Protein 7AN7 (pdb70)

Foldseek 3Di:
DDDDAFAEEDEPFLLCLLLVVLCVVVVVVVSYNYDYDFQVVQLVCQLVVVGFKYKHFLLSCLLVQVFKAFAAWFFWWFQAFLLFKKKWFPDPLLPQAQFEEEEAPSADQSVLLVCLCSCVPSNHDYDYDYDHDDVVVRVVRGRMYIGGGPSSNCCRPPVCVVVVIDIGGSQNSVCVVPVAIEGGITMIGGPVSCVVCVPSVVVSSVSSVSSVVVSVVCVLVSLCVCLVVDPDHSVSSSVNNVRIDTTGDDRHVVNSLCSLLSCVVVSPHHSRRDHHHSDDDD/DPDDDAFAEEDEPFLLCLLLVVLCVVVVVVVSYPYDYDHQVVQLVCQQVPVGFKYKHFLLSCQLVQVFKAFAAWFFWWFQAFLLFKKKWFPDPLLPQAQFEEEEAPSADQSSLLVCCCSCVPSNHDHDYDYDHDDVVVCVVGGRMYIGGGPSSNCCRPPVCVVVVIDIGGSQNSVCVVPVAIEGGMTMIGGPVSCVVCVVSVVVSSVSSVSSVVVSVVCVLVSLCVCQVVDPDHSVSSSVNNVRIDTTGDDRHVVNSLCSLLSCVVVSNHHNRRDRHHSDDDD

InterPro domains:
  IPR003773 Menaquinone biosynthesis enzyme [PF02621] (9-264)
  IPR030868 Chorismate dehydratase [MF_00995] (9-271)
  IPR030868 Chorismate dehydratase [PTHR37690] (8-277)

Nearest PDB structures (foldseek):
  7an7-assembly1_A  TM=1.002E+00  e=2.374E-59  Streptomyces coelicolor A3(2)
  7an6-assembly1_B  TM=1.002E+00  e=9.716E-59  Streptomyces coelicolor A3(2)
  7an8-assembly1_B  TM=1.001E+00  e=2.085E-58  Streptomyces coelicolor A3(2)
  7an5-assembly1_A  TM=1.002E+00  e=4.473E-58  Streptomyces coelicolor A3(2)
  7an9-assembly1_B  TM=1.000E+00  e=2.456E-57  Streptomyces coelicolor A3(2)

B-factor: mean 23.72, std 7.78, range [10.47, 61.55]

Secondary structure (DSSP, 8-state):
------EEEEE-SGGGHHHHHHHHHTTGGGG-EEEEE-HHHHHHHHHHTS-SEEEEEHHHHHHTGGGEEEEEEEEEEESS--SSEEEEESS-GGG-TT-EEEEETT-SHHHHHHHHIIIIIS----EEEEE---HHHHHHH-SEEEEEHHHHHHIIIIIHHHHT-EEEEHHHHHHHHHS--EEEEEEEEEHHHHHH-HHHHHHHHHHHHHHHHHHHHTHHHHHHHHHTTSSS-HHHHHHHHHHSB---SHHHHHHHHHHHHHHHHHHTS-TT---PBPPPP-/--S----EEEEE-SGGGHHHHHHHHHTTGGGG-EEEEE-HHHHHHHHHHTS-SEEEEEHHHHHHTGGGEEEEEEEEEEESS--SSEEEEESS-GGG-TT-EEEEETT-SHHHHHHHHIIIIIS----EEEEE-S-HHHHHHH-SEEEEEHHHHHHIIIIIHHHHT-EEEEHHHHHHHHHS--EEEEEEEEEHHHHHH-HHHHHHHHHHHHHHHHHHHHTHHHHHHHHHTTSSS-HHHHHHHHHHSB---SHHHHHHHHHHHHHHHHHHTS-TT---PBPPPP-

Sequence (565 aa):
NSRTRPRVGHIQFLSCLPLYWGLARTGTLLDFELTKDTPEKLSSEQLVRGDLDIGPVTLVEFLKNADDLVAFPDIAVGCDGPVMSCVIVSQVPLDRLDGARVALGSTSRTSVRLAQLLLSERFGVQPDDYYTCPPDLSLMMQEADAAVLIGDAALRANMIDGPRYGLDVHDLGALWKEWTGLPFVFAVWAARRDYAEREPVITRKVHEAFLASRNLSLEEVEKVAEQAARWEAFDEDTLAKYFTTLDFRFGAPQLEAVTEFARRVGPTTGFPADVKVELLKPLEDNSRTRPRVGHIQFLSCLPLYWGLARTGTLLDFELTKDTPEKLSSEQLVRGDLDIGPVTLVEFLKNADDLVAFPDIAVGCDGPVMSCVIVSQVPLDRLDGARVALGSTSRTSVRLAQLLLSERFGVQPDYYTCPPDLSLMMQEADAAVLIGDAALRANMIDGPRYGLDVHDLGALWKKEWTGLPFVFAVWAARRDYAEREPVITRKVHEAFLASRNLSLEEVEKVAEQAARWEAFDEDTLAKYFTTLDFRFGAPQLEAVTEFARRVGPTTGFPADVKVELLKPLE

Solvent-accessible surface area: 23305 Å² total; per-residue (Å²): 209,53,120,102,46,1,96,0,0,2,9,98,26,7,11,0,20,13,2,11,11,0,0,0,64,58,1,11,2,4,38,9,93,42,46,82,40,22,13,14,92,1,2,68,30,0,58,149,20,72,3,10,0,0,2,0,10,2,5,27,1,3,96,32,3,120,89,2,10,0,0,25,71,0,0,12,1,2,71,6,65,2,9,6,10,0,0,0,0,87,35,58,9,96,155,0,97,57,17,104,0,0,10,3,42,19,7,81,3,4,15,62,0,0,33,13,0,0,37,118,85,61,58,6,118,8,72,52,46,102,20,101,48,60,25,79,86,1,28,146,90,6,57,0,0,0,1,21,7,34,34,0,1,42,0,34,55,62,34,0,92,185,137,69,36,69,39,49,21,0,1,25,13,0,72,114,66,31,45,45,16,2,1,14,6,2,0,0,0,52,80,70,11,10,111,156,36,64,68,7,0,49,125,6,20,94,23,0,37,54,0,24,73,48,7,106,145,31,28,90,105,0,0,86,15,1,23,128,31,27,49,6,85,54,112,28,0,13,111,2,15,92,42,15,19,25,144,5,25,70,77,13,41,107,1,3,88,40,0,4,131,72,0,1,106,96,24,62,18,86,38,126,30,133,22,56,58,27,153,111,135,215,114,159,33,122,104,41,1,94,0,0,2,8,98,29,6,12,0,20,13,2,10,12,0,0,0,55,60,1,12,1,5,36,9,92,42,45,82,40,23,14,16,94,0,2,71,26,0,54,152,20,68,2,12,0,0,1,0,11,2,4,29,1,2,92,32,3,120,90,3,14,0,0,24,72,0,0,12,2,2,70,5,65,2,11,6,11,0,0,0,0,87,39,55,10,96,161,0,90,47,16,132,0,0,14,4,40,24,9,78,3,4,16,38,0,0,49,5,0,0,41,116,82,65,55,6,136,14,86,67,64,93,20,99,50,56,24,80,104,0,29,153,81,5,45,0,0,0,1,25,6,34,34,0,1,78,0,33,64,36,30,0,92,166,152,68,33,72,39,49,20,0,1,27,12,0,71,112,70,32,49,30,14,2,2,14,6,1,0,0,0,53,67,72,10,11,121,153,41,84,63,10,0,70,111,7,19,82,24,0,36,54,0,25,70,40,7,110,140,38,25,87,105,0,0,85,19,2,23,141,32,31,59,6,84,52,113,26,0,12,125,2,15,90,38,16,20,27,139,4,24,81,77,12,40,103,1,4,86,36,0,3,126,79,0,0,102,108,27,54,12,82,33,125,26,136,21,60,40,26,148,114,140,223

Radius of gyration: 27.18 Å; Cα contacts (8 Å, |Δi|>4): 1166; chains: 2; bounding box: 57×83×64 Å

Structure (mmCIF, N/CA/C/O backbone):
data_7AN7
#
_entry.id   7AN7
#
_cell.length_a   44.302
_cell.length_b   94.778
_cell.length_c   71.472
_cell.angle_alpha   90.000
_cell.angle_beta   95.130
_cell.angle_gamma   90.000
#
_symmetry.space_group_name_H-M   'P 1 21 1'
#
loop_
_entity.id
_entity.type
_entity.pdbx_description
1 polymer 'Chorismate dehydratase'
2 non-polymer GLYCEROL
3 non-polymer '3-[(1-Carboxyvinyl)oxy]benzoic acid'
4 water water
#
loop_
_atom_site.group_PDB
_atom_site.id
_atom_site.type_symbol
_atom_site.label_atom_id
_atom_site.label_alt_id
_atom_site.label_comp_id
_atom_site.label_asym_id
_atom_site.label_entity_id
_atom_site.label_seq_id
_atom_site.pdbx_PDB_ins_code
_atom_site.Cartn_x
_atom_site.Cartn_y
_atom_site.Cartn_z
_atom_site.occupancy
_atom_site.B_iso_or_equiv
_atom_site.auth_seq_id
_atom_site.auth_comp_id
_atom_site.auth_asym_id
_atom_site.auth_atom_id
_atom_site.pdbx_PDB_model_num
ATOM 1 N N . ASN A 1 4 ? 4.517 19.477 30.133 1.00 38.21 3 ASN A N 1
ATOM 2 C CA . ASN A 1 4 ? 3.739 18.648 31.048 1.00 37.48 3 ASN A CA 1
ATOM 3 C C . ASN A 1 4 ? 2.551 18.010 30.336 1.00 34.40 3 ASN A C 1
ATOM 4 O O . ASN A 1 4 ? 1.614 17.540 30.982 1.00 34.23 3 ASN A O 1
ATOM 9 N N . SER A 1 5 ? 2.594 17.994 29.005 1.00 29.26 4 SER A N 1
ATOM 10 C CA . SER A 1 5 ? 1.504 17.425 28.230 1.00 34.95 4 SER A CA 1
ATOM 11 C C . SER A 1 5 ? 1.386 15.924 28.495 1.00 29.50 4 SER A C 1
ATOM 12 O O . SER A 1 5 ? 2.274 15.287 29.067 1.00 29.80 4 SER A O 1
ATOM 15 N N . ARG A 1 6 ? 0.251 15.365 28.081 1.00 35.92 5 ARG A N 1
ATOM 16 C CA . ARG A 1 6 ? 0.028 13.935 28.234 1.00 30.65 5 ARG A CA 1
ATOM 17 C C . ARG A 1 6 ? 1.042 13.162 27.400 1.00 27.31 5 ARG A C 1
ATOM 18 O O . ARG A 1 6 ? 1.356 13.541 26.269 1.00 32.98 5 ARG A O 1
ATOM 26 N N . THR A 1 7 ? 1.572 12.085 27.970 1.00 22.57 6 THR A N 1
ATOM 27 C CA . THR A 1 7 ? 2.543 11.245 27.288 1.00 22.50 6 THR A CA 1
ATOM 28 C C . THR A 1 7 ? 1.935 9.878 27.005 1.00 23.42 6 TH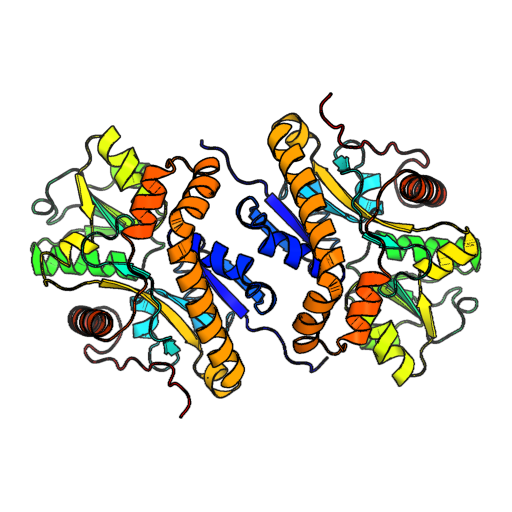R A C 1
ATOM 29 O O . THR A 1 7 ? 1.114 9.372 27.777 1.00 21.19 6 THR A O 1
ATOM 33 N N . ARG A 1 8 ? 2.347 9.287 25.887 1.00 18.42 7 ARG A N 1
ATOM 34 C CA . ARG A 1 8 ? 1.828 7.989 25.496 1.00 17.89 7 ARG A CA 1
ATOM 35 C C . ARG A 1 8 ? 2.187 6.930 26.535 1.00 15.60 7 ARG A C 1
ATOM 36 O O . ARG A 1 8 ? 3.258 6.986 27.150 1.00 15.08 7 ARG A O 1
ATOM 44 N N . PRO A 1 9 ? 1.306 5.957 26.754 1.00 16.89 8 PRO A N 1
ATOM 45 C CA . PRO A 1 9 ? 1.652 4.837 27.634 1.00 16.54 8 PRO A CA 1
ATOM 46 C C . PRO A 1 9 ? 2.835 4.054 27.084 1.00 19.15 8 PRO A C 1
ATOM 47 O O . PRO A 1 9 ? 2.975 3.871 25.873 1.00 18.22 8 PRO A O 1
ATOM 51 N N . ARG A 1 10 ? 3.697 3.605 27.989 1.00 14.26 9 ARG A N 1
ATOM 52 C CA . ARG A 1 10 ? 4.813 2.733 27.639 1.00 16.53 9 ARG A CA 1
ATOM 53 C C . ARG A 1 10 ? 4.308 1.295 27.670 1.00 17.73 9 ARG A C 1
ATOM 54 O O . ARG A 1 10 ? 3.948 0.779 28.734 1.00 16.72 9 ARG A O 1
ATOM 62 N N . VAL A 1 11 ? 4.282 0.651 26.505 1.00 14.15 10 VAL A N 1
ATOM 63 C CA . VAL A 1 11 ? 3.606 -0.627 26.318 1.00 15.79 10 VAL A CA 1
ATOM 64 C C . VAL A 1 11 ? 4.616 -1.659 25.836 1.00 18.72 10 VAL A C 1
ATOM 65 O O . VAL A 1 11 ? 5.329 -1.426 24.853 1.00 18.53 10 VAL A O 1
ATOM 69 N N . GLY A 1 12 ? 4.670 -2.800 26.527 1.00 15.00 11 GLY A N 1
ATOM 70 C CA . GLY A 1 12 ? 5.532 -3.885 26.114 1.00 15.97 11 GLY A CA 1
ATOM 71 C C . GLY A 1 12 ? 4.862 -4.811 25.112 1.00 15.93 11 GLY A C 1
ATOM 72 O O . GLY A 1 12 ? 3.639 -4.849 24.989 1.00 14.40 11 GLY A O 1
ATOM 73 N N . HIS A 1 13 ? 5.684 -5.559 24.380 1.00 16.26 12 HIS A N 1
ATOM 74 C CA . HIS A 1 13 ? 5.169 -6.488 23.383 1.00 12.39 12 HIS A CA 1
ATOM 75 C C . HIS A 1 13 ? 6.149 -7.638 23.212 1.00 16.30 12 HIS A C 1
ATOM 76 O O . HIS A 1 13 ? 7.339 -7.409 22.975 1.00 17.12 12 HIS A O 1
ATOM 83 N N . ILE A 1 14 ? 5.646 -8.868 23.336 1.00 14.37 13 ILE A N 1
ATOM 84 C CA . ILE A 1 14 ? 6.490 -10.048 23.183 1.00 14.56 13 ILE A CA 1
ATOM 85 C C . ILE A 1 14 ? 6.971 -10.143 21.741 1.00 13.43 13 ILE A C 1
ATOM 86 O O . ILE A 1 14 ? 6.170 -10.108 20.798 1.00 16.17 13 ILE A O 1
ATOM 91 N N . GLN A 1 15 ? 8.289 -10.266 21.564 1.00 16.34 14 GLN A N 1
ATOM 92 C CA . GLN A 1 15 ? 8.888 -10.253 20.233 1.00 19.28 14 GLN A CA 1
ATOM 93 C C . GLN A 1 15 ? 8.679 -11.553 19.468 1.00 16.12 14 GLN A C 1
ATOM 94 O O . GLN A 1 15 ? 8.862 -11.571 18.246 1.00 18.27 14 GLN A O 1
ATOM 100 N N . PHE A 1 16 ? 8.315 -12.630 20.156 1.00 14.56 15 PHE A N 1
ATOM 101 C CA . PHE A 1 16 ? 8.167 -13.938 19.539 1.00 20.00 15 PHE A CA 1
ATOM 102 C C . PHE A 1 16 ? 7.026 -13.949 18.518 1.00 18.38 15 PHE A C 1
ATOM 103 O O . PHE A 1 16 ? 6.184 -13.049 18.463 1.00 16.97 15 PHE A O 1
ATOM 111 N N . LEU A 1 17 ? 6.992 -15.025 17.724 1.00 13.34 16 LEU A N 1
ATOM 112 C CA . LEU A 1 17 ? 5.949 -15.199 16.716 1.00 15.18 16 LEU A CA 1
ATOM 113 C C . LEU A 1 17 ? 4.551 -15.259 17.323 1.00 13.33 16 LEU A C 1
ATOM 114 O O . LEU A 1 17 ? 3.573 -14.918 16.647 1.00 15.87 16 LEU A O 1
ATOM 119 N N . SER A 1 18 ? 4.429 -15.711 18.575 1.00 15.13 17 SER A N 1
ATOM 120 C CA . SER A 1 18 ? 3.110 -15.844 19.190 1.00 17.44 17 SER A CA 1
ATOM 121 C C . SER A 1 18 ? 2.323 -14.540 19.147 1.00 18.07 17 SER A C 1
ATOM 122 O O . SER A 1 18 ? 1.094 -14.561 19.007 1.00 16.58 17 SER A O 1
ATOM 125 N N . CYS A 1 19 ? 3.006 -13.398 19.253 1.00 15.72 18 CYS A N 1
ATOM 126 C CA . CYS A 1 19 ? 2.348 -12.099 19.283 1.00 17.34 18 CYS A CA 1
ATOM 127 C C . CYS A 1 19 ? 2.603 -11.288 18.020 1.00 16.24 18 CYS A C 1
ATOM 128 O O . CYS A 1 19 ? 2.362 -10.076 18.005 1.00 13.01 18 CYS A O 1
ATOM 131 N N . LEU A 1 20 ? 3.080 -11.931 16.959 1.00 17.03 19 LEU A N 1
ATOM 132 C CA . LEU A 1 20 ? 3.286 -11.227 15.700 1.00 16.28 19 LEU A CA 1
ATOM 133 C C . LEU A 1 20 ? 1.950 -10.838 15.071 1.00 17.40 19 LEU A C 1
ATOM 134 O O . LEU A 1 20 ? 1.824 -9.708 14.581 1.00 17.99 19 LEU A O 1
ATOM 139 N N . PRO A 1 21 ? 0.934 -11.718 15.042 1.00 16.17 20 PRO A N 1
ATOM 140 C CA . PRO A 1 21 ? -0.373 -11.259 14.539 1.00 15.32 20 PRO A CA 1
ATOM 141 C C . PRO A 1 21 ? -0.925 -10.079 15.317 1.00 16.59 20 PRO A C 1
ATOM 142 O O . PRO A 1 21 ? -1.503 -9.163 14.721 1.00 13.56 20 PRO A O 1
ATOM 146 N N . LEU A 1 22 ? -0.760 -10.075 16.641 1.00 14.77 21 LEU A N 1
ATOM 147 C CA . LEU A 1 22 ? -1.201 -8.932 17.431 1.00 16.85 21 LEU A CA 1
ATOM 148 C C . LEU A 1 22 ? -0.477 -7.659 17.007 1.00 17.62 21 LEU A C 1
ATOM 149 O O . LEU A 1 22 ? -1.092 -6.591 16.915 1.00 17.31 21 LEU A O 1
ATOM 154 N N . TYR A 1 23 ? 0.833 -7.752 16.760 1.00 14.31 22 TYR A N 1
ATOM 155 C CA . TYR A 1 23 ? 1.586 -6.600 16.269 1.00 17.63 22 TYR A CA 1
ATOM 156 C C . TYR A 1 23 ? 1.022 -6.105 14.943 1.00 17.99 22 TYR A C 1
ATOM 157 O O . TYR A 1 23 ? 0.868 -4.893 14.737 1.00 16.26 22 TYR A O 1
ATOM 166 N N . TRP A 1 24 ? 0.712 -7.033 14.029 1.00 16.41 23 TRP A N 1
ATOM 167 C CA . TRP A 1 24 ? 0.033 -6.679 12.785 1.00 17.89 23 TRP A CA 1
ATOM 168 C C . TRP A 1 24 ? -1.235 -5.882 13.055 1.00 21.77 23 TRP A C 1
ATOM 169 O O . TRP A 1 24 ? -1.481 -4.849 12.422 1.00 16.63 23 TRP A O 1
ATOM 180 N N . GLY A 1 25 ? -2.060 -6.359 13.990 1.00 20.69 24 GLY A N 1
ATOM 181 C CA . GLY A 1 25 ? -3.293 -5.658 14.304 1.00 21.54 24 GLY A CA 1
ATOM 182 C C . GLY A 1 25 ? -3.048 -4.278 14.880 1.00 17.38 24 GLY A C 1
ATOM 183 O O . GLY A 1 25 ? -3.739 -3.318 14.531 1.00 17.81 24 GLY A O 1
ATOM 184 N N . LEU A 1 26 ? -2.064 -4.162 15.775 1.00 17.82 25 LEU A N 1
ATOM 185 C CA . LEU A 1 26 ? -1.743 -2.866 16.364 1.00 17.84 25 LEU A CA 1
ATOM 186 C C . LEU A 1 26 ? -1.286 -1.879 15.298 1.00 16.85 25 LEU A C 1
ATOM 187 O O . LEU A 1 26 ? -1.594 -0.683 15.373 1.00 15.94 25 LEU A O 1
ATOM 192 N N . ALA A 1 27 ? -0.560 -2.366 14.290 1.00 13.94 26 ALA A N 1
ATOM 193 C CA . ALA A 1 27 ? -0.095 -1.494 13.218 1.00 13.41 26 ALA A CA 1
ATOM 194 C C . ALA A 1 27 ? -1.237 -1.109 12.282 1.00 16.56 26 ALA A C 1
ATOM 195 O O . ALA A 1 27 ? -1.418 0.073 11.968 1.00 15.07 26 ALA A O 1
ATOM 197 N N . ARG A 1 28 ? -2.024 -2.093 11.831 1.00 19.65 27 ARG A N 1
ATOM 198 C CA . ARG A 1 28 ? -3.085 -1.817 10.861 1.00 22.49 27 ARG A CA 1
ATOM 199 C C . ARG A 1 28 ? -4.160 -0.910 11.444 1.00 20.16 27 ARG A C 1
ATOM 200 O O . ARG A 1 28 ? -4.721 -0.066 10.734 1.00 26.41 27 ARG A O 1
ATOM 208 N N . THR A 1 29 ? -4.480 -1.078 12.725 1.00 18.31 28 THR A N 1
ATOM 209 C CA . THR A 1 29 ? -5.484 -0.225 13.343 1.00 21.35 28 THR A CA 1
ATOM 210 C C . THR A 1 29 ? -4.967 1.171 13.647 1.00 20.51 28 THR A C 1
ATOM 211 O O . THR A 1 29 ? -5.773 2.050 13.963 1.00 21.83 28 THR A O 1
ATOM 215 N N . GLY A 1 30 ? -3.659 1.399 13.537 1.00 19.66 29 GLY A N 1
ATOM 216 C CA . GLY A 1 30 ? -3.059 2.641 13.970 1.00 21.91 29 GLY A CA 1
ATOM 217 C C . GLY A 1 30 ? -2.812 2.740 15.458 1.00 19.91 29 GLY A C 1
ATOM 218 O O . GLY A 1 30 ? -2.312 3.775 15.917 1.00 19.58 29 GLY A O 1
ATOM 219 N N . THR A 1 31 ? -3.141 1.693 16.223 1.00 17.98 30 THR A N 1
ATOM 220 C CA . THR A 1 31 ? -2.958 1.714 17.672 1.00 20.83 30 THR A CA 1
ATOM 221 C C . THR A 1 31 ? -1.514 2.001 18.066 1.00 17.91 30 THR A C 1
ATOM 222 O O . THR A 1 31 ? -1.270 2.669 19.079 1.00 16.76 30 THR A O 1
ATOM 226 N N . LEU A 1 32 ? -0.548 1.516 17.277 1.00 16.40 31 LEU A N 1
ATOM 227 C CA . LEU A 1 32 ? 0.864 1.700 17.608 1.00 16.38 31 LEU A CA 1
ATOM 228 C C . LEU A 1 32 ? 1.222 3.165 17.813 1.00 17.57 31 LEU A C 1
ATOM 229 O O . LEU A 1 32 ? 2.126 3.478 18.596 1.00 22.96 31 LEU A O 1
ATOM 234 N N . LEU A 1 33 ? 0.540 4.072 17.120 1.00 16.11 32 LEU A N 1
ATOM 235 C CA . LEU A 1 33 ? 0.843 5.489 17.247 1.00 16.97 32 LEU A CA 1
ATOM 236 C C . LEU A 1 33 ? 0.312 6.094 18.539 1.00 16.72 32 LEU A C 1
ATOM 237 O O . LEU A 1 33 ? 0.630 7.249 18.837 1.00 19.22 32 LEU A O 1
ATOM 242 N N . ASP A 1 34 ? -0.480 5.348 19.304 1.00 17.10 33 ASP A N 1
ATOM 243 C CA . ASP A 1 34 ? -0.886 5.757 20.641 1.00 17.47 33 ASP A CA 1
ATOM 244 C C . ASP A 1 34 ? -0.020 5.133 21.728 1.00 16.77 33 ASP A C 1
ATOM 245 O O . ASP A 1 34 ? -0.239 5.407 22.911 1.00 16.71 33 ASP A O 1
ATOM 250 N N . PHE A 1 35 ? 0.957 4.311 21.355 1.00 19.23 34 PHE A N 1
ATOM 251 C CA . PHE A 1 35 ? 1.854 3.639 22.283 1.00 17.03 34 PHE A CA 1
ATOM 252 C C . PHE A 1 35 ? 3.279 4.153 22.135 1.00 20.46 34 PHE A C 1
ATOM 253 O O . PHE A 1 35 ? 3.691 4.619 21.070 1.00 20.12 34 PHE A O 1
ATOM 261 N N . GLU A 1 36 ? 4.041 4.021 23.214 1.00 18.48 35 GLU A N 1
ATOM 262 C CA . GLU A 1 36 ? 5.501 4.006 23.159 1.00 20.80 35 GLU A CA 1
ATOM 263 C C . GLU A 1 36 ? 5.904 2.553 23.386 1.00 21.43 35 GLU A C 1
ATOM 264 O O . GLU A 1 36 ? 5.966 2.089 24.528 1.00 18.71 35 GLU A O 1
ATOM 270 N N . LEU A 1 37 ? 6.166 1.834 22.296 1.00 19.43 36 LEU A N 1
ATOM 271 C CA . LEU A 1 37 ? 6.264 0.381 22.333 1.00 22.24 36 LEU A CA 1
ATOM 272 C C . LEU A 1 37 ? 7.686 -0.079 22.630 1.00 25.66 36 LEU A C 1
ATOM 273 O O . LEU A 1 37 ? 8.660 0.482 22.118 1.00 23.83 36 LEU A O 1
ATOM 278 N N . THR A 1 38 ? 7.793 -1.116 23.457 1.00 17.99 37 THR A N 1
ATOM 279 C CA . THR A 1 38 ? 9.047 -1.807 23.730 1.00 21.02 37 THR A CA 1
ATOM 280 C C . THR A 1 38 ? 8.865 -3.280 23.390 1.00 21.38 37 THR A C 1
ATOM 281 O O . THR A 1 38 ? 7.947 -3.927 23.905 1.00 16.81 37 THR A O 1
ATOM 285 N N . LYS A 1 39 ? 9.717 -3.803 22.512 1.00 21.05 38 LYS A N 1
ATOM 286 C CA . LYS A 1 39 ? 9.722 -5.221 22.171 1.00 19.94 38 LYS A CA 1
ATOM 287 C C . LYS A 1 39 ? 10.890 -5.920 22.853 1.00 22.98 38 LYS A C 1
ATOM 288 O O . LYS A 1 39 ? 12.018 -5.417 22.830 1.00 28.07 38 LYS A O 1
ATOM 294 N N . ASP A 1 40 ? 10.622 -7.079 23.450 1.00 17.45 39 ASP A N 1
ATOM 295 C CA . ASP A 1 40 ? 11.656 -7.851 24.132 1.00 20.94 39 ASP A CA 1
ATOM 296 C C . ASP A 1 40 ? 11.089 -9.234 24.434 1.00 17.93 39 ASP A C 1
ATOM 297 O O . ASP A 1 40 ? 9.961 -9.562 24.054 1.00 18.64 39 ASP A O 1
ATOM 302 N N . THR A 1 41 ? 11.886 -10.046 25.125 1.00 17.28 40 THR A N 1
ATOM 303 C CA . THR A 1 41 ? 11.468 -11.379 25.527 1.00 17.67 40 THR A CA 1
ATOM 304 C C . THR A 1 41 ? 10.569 -11.292 26.761 1.00 17.17 40 THR A C 1
ATOM 305 O O . THR A 1 41 ? 10.556 -10.271 27.454 1.00 20.27 40 THR A O 1
ATOM 309 N N . PRO A 1 42 ? 9.795 -12.350 27.050 1.00 19.36 41 PRO A N 1
ATOM 310 C CA . PRO A 1 42 ? 8.798 -12.248 28.135 1.00 18.32 41 PRO A CA 1
ATOM 311 C C . PRO A 1 42 ? 9.373 -11.950 29.509 1.00 23.32 41 PRO A C 1
ATOM 312 O O . PRO A 1 42 ? 8.741 -11.217 30.281 1.00 21.56 41 PRO A O 1
ATOM 316 N N . GLU A 1 43 ? 10.535 -12.504 29.860 1.00 23.12 42 GLU A N 1
ATOM 317 C CA . GLU A 1 43 ? 11.036 -12.284 31.213 1.00 25.31 42 GLU A CA 1
ATOM 318 C C . GLU A 1 43 ? 11.557 -10.862 31.391 1.00 25.71 42 GLU A C 1
ATOM 319 O O . GLU A 1 43 ? 11.447 -10.302 32.488 1.00 20.68 42 GLU A O 1
ATOM 325 N N . LYS A 1 44 ? 12.092 -10.253 30.327 1.00 23.55 43 LYS A N 1
ATOM 326 C CA . LYS A 1 44 ? 12.514 -8.858 30.409 1.00 22.31 43 LYS A CA 1
ATOM 327 C C . LYS A 1 44 ? 11.314 -7.925 30.485 1.00 22.99 43 LYS A C 1
ATOM 328 O O . LYS A 1 44 ? 11.308 -6.977 31.279 1.00 21.77 43 LYS A O 1
ATOM 334 N N . LEU A 1 45 ? 10.289 -8.174 29.665 1.00 19.67 44 LEU A N 1
ATOM 335 C CA . LEU A 1 45 ? 9.097 -7.333 29.692 1.00 17.15 44 LEU A CA 1
ATOM 336 C C . LEU A 1 45 ? 8.416 -7.382 31.053 1.00 22.12 44 LEU A C 1
ATOM 337 O O . LEU A 1 45 ? 7.915 -6.362 31.543 1.00 16.01 44 LEU A O 1
ATOM 342 N N A SER A 1 46 ? 8.378 -8.561 31.678 0.51 19.41 45 SER A N 1
ATOM 343 N N B SER A 1 46 ? 8.387 -8.560 31.680 0.49 18.53 45 SER A N 1
ATOM 344 C CA A SER A 1 46 ? 7.808 -8.659 33.017 0.51 20.28 45 SER A CA 1
ATOM 345 C CA B SER A 1 46 ? 7.810 -8.672 33.015 0.49 20.27 45 SER A CA 1
ATOM 346 C C A SER A 1 46 ? 8.646 -7.892 34.031 0.51 19.07 45 SER A C 1
ATOM 347 C C B SER A 1 46 ? 8.644 -7.912 34.041 0.49 18.90 45 SER A C 1
ATOM 348 O O A SER A 1 46 ? 8.099 -7.199 34.897 0.51 21.85 45 SER A O 1
ATOM 349 O O B SER A 1 46 ? 8.094 -7.238 34.919 0.49 21.86 45 SER A O 1
ATOM 354 N N . GLU A 1 47 ? 9.973 -8.011 33.946 1.00 20.26 46 GLU A N 1
ATOM 355 C CA . GLU A 1 47 ? 10.844 -7.248 34.835 1.00 22.25 46 GLU A CA 1
ATOM 356 C C . GLU A 1 47 ? 10.626 -5.750 34.668 1.00 23.99 46 GLU A C 1
ATOM 357 O O . GLU A 1 47 ? 10.576 -5.007 35.655 1.00 28.87 46 GLU A O 1
ATOM 363 N N . GLN A 1 48 ? 10.491 -5.291 33.422 1.00 23.32 47 GLN A N 1
ATOM 364 C CA . GLN A 1 48 ? 10.334 -3.864 33.162 1.00 24.05 47 GLN A CA 1
ATOM 365 C C . GLN A 1 48 ? 9.007 -3.336 33.692 1.00 23.03 47 GLN A C 1
ATOM 366 O O . GLN A 1 48 ? 8.954 -2.233 34.251 1.00 24.21 47 GLN A O 1
ATOM 372 N N . LEU A 1 49 ? 7.922 -4.093 33.513 1.00 21.74 48 LEU A N 1
ATOM 373 C CA . LEU A 1 49 ? 6.631 -3.643 34.025 1.00 21.68 48 LEU A CA 1
ATOM 374 C C . LEU A 1 49 ? 6.629 -3.608 35.548 1.00 26.16 48 LEU A C 1
ATOM 375 O O . LEU A 1 49 ? 6.150 -2.642 36.152 1.00 23.41 48 LEU A O 1
ATOM 380 N N . VAL A 1 50 ? 7.164 -4.654 36.183 1.00 25.87 49 VAL A N 1
ATOM 381 C CA . VAL A 1 50 ? 7.204 -4.712 37.642 1.00 25.61 49 VAL A CA 1
ATOM 382 C C . VAL A 1 50 ? 8.081 -3.597 38.199 1.00 21.28 49 VAL A C 1
ATOM 383 O O . VAL A 1 50 ? 7.772 -3.002 39.240 1.00 24.52 49 VAL A O 1
ATOM 387 N N . ARG A 1 51 ? 9.175 -3.280 37.507 1.00 22.97 50 ARG A N 1
ATOM 388 C CA . ARG A 1 51 ? 10.120 -2.281 37.986 1.00 25.07 50 ARG A CA 1
ATOM 389 C C . ARG A 1 51 ? 9.688 -0.856 37.659 1.00 30.19 50 ARG A C 1
ATOM 390 O O . ARG A 1 51 ? 10.244 0.092 38.225 1.00 32.54 50 ARG A O 1
ATOM 398 N N . GLY A 1 52 ? 8.687 -0.681 36.804 1.00 25.53 51 GLY A N 1
ATOM 399 C CA . GLY A 1 52 ? 8.170 0.631 36.485 1.00 23.90 51 GLY A CA 1
ATOM 400 C C . GLY A 1 52 ? 8.691 1.239 35.203 1.00 23.27 51 GLY A C 1
ATOM 401 O O . GLY A 1 52 ? 8.367 2.397 34.914 1.00 26.29 51 GLY A O 1
ATOM 402 N N . ASP A 1 53 ? 9.475 0.497 34.419 1.00 21.40 52 ASP A N 1
ATOM 403 C CA . ASP A 1 53 ? 9.948 0.991 33.132 1.00 21.26 52 ASP A CA 1
ATOM 404 C C . ASP A 1 53 ? 8.892 0.889 32.040 1.00 22.85 52 ASP A C 1
ATOM 405 O O . ASP A 1 53 ? 9.071 1.477 30.968 1.00 21.68 52 ASP A O 1
ATOM 410 N N . LEU A 1 54 ? 7.811 0.156 32.284 1.00 17.04 53 LEU A N 1
ATOM 411 C CA . LEU A 1 54 ? 6.655 0.130 31.406 1.00 16.51 53 LEU A CA 1
ATOM 412 C C . LEU A 1 54 ? 5.417 0.448 32.231 1.00 21.16 53 LEU A C 1
ATOM 413 O O . LEU A 1 54 ? 5.408 0.292 33.452 1.00 20.30 53 LEU A O 1
ATOM 418 N N . ASP A 1 55 ? 4.369 0.905 31.551 1.00 18.02 54 ASP A N 1
ATOM 419 C CA . ASP A 1 55 ? 3.086 1.150 32.196 1.00 18.79 54 ASP A CA 1
ATOM 420 C C . ASP A 1 55 ? 2.115 -0.004 32.005 1.00 18.06 54 ASP A C 1
ATOM 421 O O . ASP A 1 55 ? 1.375 -0.350 32.931 1.00 14.81 54 ASP A O 1
ATOM 426 N N . ILE A 1 56 ? 2.121 -0.611 30.821 1.00 16.27 55 ILE A N 1
ATOM 427 C CA . ILE A 1 56 ? 1.216 -1.695 30.455 1.00 15.25 55 ILE A CA 1
ATOM 428 C C . ILE A 1 56 ? 2.012 -2.686 29.617 1.00 16.53 55 ILE A C 1
ATOM 429 O O . ILE A 1 56 ? 2.886 -2.286 28.844 1.00 16.08 55 ILE A O 1
ATOM 434 N N . GLY A 1 57 ? 1.735 -3.978 29.778 1.00 13.61 56 GLY A N 1
ATOM 435 C CA . GLY A 1 57 ? 2.390 -4.960 28.944 1.00 16.13 56 GLY A CA 1
ATOM 436 C C . GLY A 1 57 ? 2.062 -6.402 29.274 1.00 13.52 56 GLY A C 1
ATOM 437 O O . GLY A 1 57 ? 1.397 -6.710 30.269 1.00 14.10 56 GLY A O 1
ATOM 438 N N . PRO A 1 58 ? 2.533 -7.319 28.431 1.00 13.03 57 PRO A N 1
ATOM 439 C CA . PRO A 1 58 ? 2.352 -8.744 28.718 1.00 12.19 57 PRO A CA 1
ATOM 440 C C . PRO A 1 58 ? 3.222 -9.167 29.890 1.00 15.93 57 PRO A C 1
ATOM 441 O O . PRO A 1 58 ? 4.354 -8.702 30.048 1.00 16.52 57 PRO A O 1
ATOM 445 N N . VAL A 1 59 ? 2.675 -10.047 30.725 1.00 14.20 58 VAL A N 1
ATOM 446 C CA . VAL A 1 59 ? 3.360 -10.544 31.910 1.00 15.26 58 VAL A CA 1
ATOM 447 C C . VAL A 1 59 ? 3.209 -12.054 31.928 1.00 16.41 58 VAL A C 1
ATOM 448 O O . VAL A 1 59 ? 2.083 -12.564 31.945 1.00 18.17 58 VAL A O 1
ATOM 452 N N . THR A 1 60 ? 4.333 -12.766 31.910 1.00 17.34 59 THR A N 1
ATOM 453 C CA . THR A 1 60 ? 4.289 -14.208 32.097 1.00 18.00 59 THR A CA 1
ATOM 454 C C . THR A 1 60 ? 3.591 -14.522 33.417 1.00 14.61 59 THR A C 1
ATOM 455 O O . THR A 1 60 ? 3.796 -13.837 34.424 1.00 17.16 59 THR A O 1
ATOM 459 N N . LEU A 1 61 ? 2.731 -15.545 33.392 1.00 15.07 60 LEU A N 1
ATOM 460 C CA . LEU A 1 61 ? 1.737 -15.730 34.453 1.00 14.56 60 LEU A CA 1
ATOM 461 C C . LEU A 1 61 ? 2.374 -15.799 35.837 1.00 18.37 60 LEU A C 1
ATOM 462 O O . LEU A 1 61 ? 1.914 -15.135 36.773 1.00 18.91 60 LEU A O 1
ATOM 467 N N . VAL A 1 62 ? 3.423 -16.610 35.992 1.00 17.96 61 VAL A N 1
ATOM 468 C CA . VAL A 1 62 ? 4.034 -16.792 37.307 1.00 19.51 61 VAL A CA 1
ATOM 469 C C . VAL A 1 62 ? 4.511 -15.458 37.874 1.00 20.46 61 VAL A C 1
ATOM 470 O O . VAL A 1 62 ? 4.342 -15.180 39.067 1.00 19.73 61 VAL A O 1
ATOM 474 N N . GLU A 1 63 ? 5.086 -14.598 37.028 1.00 15.48 62 GLU A N 1
ATOM 475 C CA . GLU A 1 63 ? 5.538 -13.299 37.517 1.00 14.98 62 GLU A CA 1
ATOM 476 C C . GLU A 1 63 ? 4.369 -12.382 37.850 1.00 17.54 62 GLU A C 1
ATOM 477 O O . GLU A 1 63 ? 4.474 -11.559 38.767 1.00 21.52 62 GLU A O 1
ATOM 483 N N . PHE A 1 64 ? 3.256 -12.496 37.123 1.00 14.69 63 PHE A N 1
ATOM 484 C CA . PHE A 1 64 ? 2.065 -11.742 37.497 1.00 18.87 63 PHE A CA 1
ATOM 485 C C . PHE A 1 64 ? 1.591 -12.148 38.887 1.00 21.36 63 PHE A C 1
ATOM 486 O O . PHE A 1 64 ? 1.269 -11.294 39.722 1.00 20.29 63 PHE A O 1
ATOM 494 N N . LEU A 1 65 ? 1.540 -13.458 39.145 1.00 19.75 64 LEU A N 1
ATOM 495 C CA . LEU A 1 65 ? 1.032 -13.955 40.420 1.00 25.00 64 LEU A CA 1
ATOM 496 C C . LEU A 1 65 ? 1.923 -13.522 41.577 1.00 23.92 64 LEU A C 1
ATOM 497 O O . LEU A 1 65 ? 1.428 -13.186 42.660 1.00 23.88 64 LEU A O 1
ATOM 502 N N . LYS A 1 66 ? 3.241 -13.529 41.370 1.00 20.27 65 LYS A N 1
ATOM 503 C CA . LYS A 1 66 ? 4.161 -13.036 42.389 1.00 24.43 65 LYS A CA 1
ATOM 504 C C . LYS A 1 66 ? 3.977 -11.548 42.663 1.00 26.76 65 LYS A C 1
ATOM 505 O O . LYS A 1 66 ? 4.431 -11.060 43.703 1.00 26.14 65 LYS A O 1
ATOM 511 N N . ASN A 1 67 ? 3.325 -10.816 41.754 1.00 21.99 66 ASN A N 1
ATOM 512 C CA . ASN A 1 67 ? 3.154 -9.372 41.875 1.00 25.35 66 ASN A CA 1
ATOM 513 C C . ASN A 1 67 ? 1.690 -8.965 41.739 1.00 18.72 66 ASN A C 1
ATOM 514 O O . ASN A 1 67 ? 1.391 -7.845 41.317 1.00 21.14 66 ASN A O 1
ATOM 519 N N . ALA A 1 68 ? 0.765 -9.865 42.091 1.00 18.55 67 ALA A N 1
ATOM 520 C CA . ALA A 1 68 ? -0.651 -9.642 41.802 1.00 26.53 67 ALA A CA 1
ATOM 521 C C . ALA A 1 68 ? -1.226 -8.448 42.559 1.00 22.02 67 ALA A C 1
ATOM 522 O O . ALA A 1 68 ? -2.215 -7.856 42.110 1.00 27.54 67 ALA A O 1
ATOM 524 N N . ASP A 1 69 ? -0.649 -8.086 43.708 1.00 26.22 68 ASP A N 1
ATOM 525 C CA . ASP A 1 69 ? -1.148 -6.924 44.438 1.00 30.12 68 ASP A CA 1
ATOM 526 C C . ASP A 1 69 ? -0.828 -5.616 43.728 1.00 26.01 68 ASP A C 1
ATOM 527 O O . ASP A 1 69 ? -1.444 -4.590 44.037 1.00 24.62 68 ASP A O 1
ATOM 532 N N . ASP A 1 70 ? 0.121 -5.627 42.794 1.00 22.54 69 ASP A N 1
ATOM 533 C CA . ASP A 1 70 ? 0.605 -4.415 42.148 1.00 24.37 69 ASP A CA 1
ATOM 534 C C . ASP A 1 70 ? 0.254 -4.357 40.667 1.00 20.53 69 ASP A C 1
ATOM 535 O O . ASP A 1 70 ? 0.721 -3.454 39.965 1.00 21.83 69 ASP A O 1
ATOM 540 N N . LEU A 1 71 ? -0.546 -5.298 40.172 1.00 23.13 70 LEU A N 1
ATOM 541 C CA . LEU A 1 71 ? -0.875 -5.375 38.758 1.00 20.49 70 LEU A CA 1
ATOM 542 C C . LEU A 1 71 ? -2.372 -5.575 38.581 1.00 21.13 70 LEU A C 1
ATOM 543 O O . LEU A 1 71 ? -3.040 -6.181 39.423 1.00 23.23 70 LEU A O 1
ATOM 548 N N . VAL A 1 72 ? -2.895 -5.051 37.476 1.00 16.68 71 VAL A N 1
ATOM 549 C CA . VAL A 1 72 ? -4.300 -5.190 37.110 1.00 16.82 71 VAL A CA 1
ATOM 550 C C . VAL A 1 72 ? -4.346 -5.862 35.746 1.00 19.76 71 VAL A C 1
ATOM 551 O O . VAL A 1 72 ? -3.903 -5.278 34.748 1.00 17.17 71 VAL A O 1
ATOM 555 N N . ALA A 1 73 ? -4.887 -7.076 35.694 1.00 17.13 72 ALA A N 1
ATOM 556 C CA . ALA A 1 73 ? -4.900 -7.845 34.458 1.00 19.69 72 ALA A CA 1
ATOM 557 C C . ALA A 1 73 ? -6.028 -7.385 33.542 1.00 19.56 72 ALA A C 1
ATOM 558 O O . ALA A 1 73 ? -7.109 -6.995 33.996 1.00 23.33 72 ALA A O 1
ATOM 560 N N . PHE A 1 74 ? -5.762 -7.432 32.240 1.00 15.76 73 PHE A N 1
ATOM 561 C CA . PHE A 1 74 ? -6.753 -7.076 31.227 1.00 16.85 73 PHE A CA 1
ATOM 562 C C . PHE A 1 74 ? -7.671 -8.262 30.951 1.00 18.61 73 PHE A C 1
ATOM 563 O O . PHE A 1 74 ? -7.185 -9.352 30.633 1.00 21.70 73 PHE A O 1
ATOM 571 N N . PRO A 1 75 ? -8.987 -8.090 31.035 1.00 19.47 74 PRO A N 1
ATOM 572 C CA . PRO A 1 75 ? -9.889 -9.187 30.671 1.00 22.11 74 PRO A CA 1
ATOM 573 C C . PRO A 1 75 ? -9.901 -9.431 29.169 1.00 27.42 74 PRO A C 1
ATOM 574 O O . PRO A 1 75 ? -9.686 -8.522 28.362 1.00 20.67 74 PRO A O 1
ATOM 578 N N . ASP A 1 76 ? -10.125 -10.699 28.807 1.00 18.43 75 ASP A N 1
ATOM 579 C CA . ASP A 1 76 ? -10.457 -11.138 27.453 1.00 19.32 75 ASP A CA 1
ATOM 580 C C . ASP A 1 76 ? -9.280 -11.100 26.483 1.00 20.77 75 ASP A C 1
ATOM 581 O O . ASP A 1 76 ? -9.483 -11.165 25.266 1.00 20.26 75 ASP A O 1
ATOM 586 N N . ILE A 1 77 ? -8.049 -11.002 26.976 1.00 18.13 76 ILE A N 1
ATOM 587 C CA . ILE A 1 77 ? -6.883 -11.220 26.126 1.00 15.13 76 ILE A CA 1
ATOM 588 C C . ILE A 1 77 ? -5.773 -11.819 26.977 1.00 14.68 76 ILE A C 1
ATOM 589 O O . ILE A 1 77 ? -5.549 -11.402 28.117 1.00 16.53 76 ILE A O 1
ATOM 594 N N . ALA A 1 78 ? -5.098 -12.822 26.423 1.00 14.69 77 ALA A N 1
ATOM 595 C CA . ALA A 1 78 ? -4.000 -13.512 27.087 1.00 12.87 77 ALA A CA 1
ATOM 596 C C . ALA A 1 78 ? -3.317 -14.375 26.039 1.00 14.85 77 ALA A C 1
ATOM 597 O O . ALA A 1 78 ? -3.797 -14.505 24.913 1.00 15.64 77 ALA A O 1
ATOM 599 N N . VAL A 1 79 ? -2.187 -14.956 26.414 1.00 11.80 78 VAL A N 1
ATOM 600 C CA . VAL A 1 79 ? -1.483 -15.899 25.554 1.00 13.93 78 VAL A CA 1
ATOM 601 C C . VAL A 1 79 ? -1.695 -17.280 26.152 1.00 14.99 78 VAL A C 1
ATOM 602 O O . VAL A 1 79 ? -1.165 -17.589 27.227 1.00 16.56 78 VAL A O 1
ATOM 606 N N . GLY A 1 80 ? -2.481 -18.109 25.473 1.00 16.45 79 GLY A N 1
ATOM 607 C CA . GLY A 1 80 ? -2.807 -19.407 26.026 1.00 14.99 79 GLY A CA 1
ATOM 608 C C . GLY A 1 80 ? -3.087 -20.499 25.017 1.00 15.33 79 GLY A C 1
ATOM 609 O O . GLY A 1 80 ? -2.766 -20.375 23.830 1.00 15.97 79 GLY A O 1
ATOM 610 N N . CYS A 1 81 ? -3.701 -21.579 25.492 1.00 15.16 80 CYS A N 1
ATOM 611 C CA . CYS A 1 81 ? -3.959 -22.752 24.673 1.00 17.54 80 CYS A CA 1
ATOM 612 C C . CYS A 1 81 ? -5.091 -23.541 25.310 1.00 17.21 80 CYS A C 1
ATOM 613 O O . CYS A 1 81 ? -5.439 -23.330 26.473 1.00 20.86 80 CYS A O 1
ATOM 616 N N . ASP A 1 82 ? -5.664 -24.452 24.526 1.00 20.36 81 ASP A N 1
ATOM 617 C CA . ASP A 1 82 ? -6.607 -25.454 25.034 1.00 19.58 81 ASP A CA 1
ATOM 618 C C . ASP A 1 82 ? -6.182 -26.761 24.373 1.00 18.71 81 ASP A C 1
ATOM 619 O O . ASP A 1 82 ? -6.688 -27.128 23.310 1.00 23.41 81 ASP A O 1
ATOM 624 N N . GLY A 1 83 ? -5.248 -27.452 25.013 1.00 18.84 82 GLY A N 1
ATOM 625 C CA . GLY A 1 83 ? -4.517 -28.518 24.380 1.00 21.88 82 GLY A CA 1
ATOM 626 C C . GLY A 1 83 ? -3.125 -28.036 24.024 1.00 18.52 82 GLY A C 1
ATOM 627 O O . GLY A 1 83 ? -2.476 -27.325 24.798 1.00 19.04 82 GLY A O 1
ATOM 628 N N . PRO A 1 84 ? -2.644 -28.400 22.840 1.00 17.33 83 PRO A N 1
ATOM 629 C CA . PRO A 1 84 ? -1.273 -28.033 22.466 1.00 17.59 83 PRO A CA 1
ATOM 630 C C . PRO A 1 84 ? -1.101 -26.525 22.343 1.00 14.93 83 PRO A C 1
ATOM 631 O O . PRO A 1 84 ? -1.986 -25.813 21.863 1.00 16.02 83 PRO A O 1
ATOM 635 N N . VAL A 1 85 ? 0.057 -26.046 22.791 1.00 15.55 84 VAL A N 1
ATOM 636 C CA . VAL A 1 85 ? 0.462 -24.663 22.582 1.00 15.94 84 VAL A CA 1
ATOM 637 C C . VAL A 1 85 ? 1.560 -24.545 21.529 1.00 17.05 84 VAL A C 1
ATOM 638 O O . VAL A 1 85 ? 1.793 -23.434 21.024 1.00 18.02 84 VAL A O 1
ATOM 642 N N . MET A 1 86 ? 2.247 -25.644 21.199 1.00 15.00 85 MET A N 1
ATOM 643 C CA . MET A 1 86 ? 3.214 -25.753 20.107 1.00 19.78 85 MET A CA 1
ATOM 644 C C . MET A 1 86 ? 4.547 -25.072 20.402 1.00 17.01 85 MET A C 1
ATOM 645 O O . MET A 1 86 ? 5.595 -25.566 19.974 1.00 17.59 85 MET A O 1
ATOM 650 N N . SER A 1 87 ? 4.538 -23.949 21.124 1.00 18.18 86 SER A N 1
ATOM 651 C CA . SER A 1 87 ? 5.763 -23.197 21.372 1.00 18.57 86 SER A CA 1
ATOM 652 C C . SER A 1 87 ? 6.177 -23.200 22.841 1.00 18.63 86 SER A C 1
ATOM 653 O O . SER A 1 87 ? 6.919 -22.312 23.268 1.00 15.14 86 SER A O 1
ATOM 656 N N . CYS A 1 88 ? 5.713 -24.176 23.620 1.00 15.63 87 CYS A N 1
ATOM 657 C CA . CYS A 1 88 ? 6.233 -24.431 24.964 1.00 16.97 87 CYS A CA 1
ATOM 658 C C . CYS A 1 88 ? 6.391 -25.937 25.092 1.00 13.13 87 CYS A C 1
ATOM 659 O O . CYS A 1 88 ? 5.393 -26.661 25.108 1.00 15.22 87 CYS A O 1
ATOM 662 N N . VAL A 1 89 ? 7.633 -26.414 25.177 1.00 16.29 88 VAL A N 1
ATOM 663 C CA . VAL A 1 89 ? 7.913 -27.832 25.001 1.00 15.80 88 VAL A CA 1
ATOM 664 C C . VAL A 1 89 ? 8.988 -28.305 25.967 1.00 14.45 88 VAL A C 1
ATOM 665 O O . VAL A 1 89 ? 9.804 -27.529 26.467 1.00 18.76 88 VAL A O 1
ATOM 669 N N . ILE A 1 90 ? 8.960 -29.610 26.228 1.00 15.49 89 ILE A N 1
ATOM 670 C CA . ILE A 1 90 ? 10.080 -30.346 26.798 1.00 14.58 89 ILE A CA 1
ATOM 671 C C . ILE A 1 90 ? 10.678 -31.177 25.674 1.00 15.53 89 ILE A C 1
ATOM 672 O O . ILE A 1 90 ? 10.008 -32.060 25.127 1.00 18.33 89 ILE A O 1
ATOM 677 N N . VAL A 1 91 ? 11.924 -30.886 25.317 1.00 21.54 90 VAL A N 1
ATOM 678 C CA . VAL A 1 91 ? 12.676 -31.686 24.357 1.00 18.97 90 VAL A CA 1
ATOM 679 C C . VAL A 1 91 ? 13.559 -32.635 25.151 1.00 18.60 90 VAL A C 1
ATOM 680 O O . VAL A 1 91 ? 14.353 -32.193 25.989 1.00 18.62 90 VAL A O 1
ATOM 684 N N . SER A 1 92 ? 13.437 -33.936 24.890 1.00 14.57 91 SER A N 1
ATOM 685 C CA . SER A 1 92 ? 14.143 -34.926 25.688 1.00 20.80 91 SER A CA 1
ATOM 686 C C . SER A 1 92 ? 14.711 -36.027 24.807 1.00 24.88 91 SER A C 1
ATOM 687 O O . SER A 1 92 ? 14.093 -36.430 23.818 1.00 25.48 91 SER A O 1
ATOM 690 N N . GLN A 1 93 ? 15.896 -36.502 25.182 1.00 26.85 92 GLN A N 1
ATOM 691 C CA . GLN A 1 93 ? 16.543 -37.638 24.544 1.00 33.10 92 GLN A CA 1
ATOM 692 C C . GLN A 1 93 ? 16.127 -38.967 25.161 1.00 32.28 92 GLN A C 1
ATOM 693 O O . GLN A 1 93 ? 16.537 -40.021 24.664 1.00 28.39 92 GLN A O 1
ATOM 699 N N . VAL A 1 94 ? 15.334 -38.941 26.228 1.00 28.18 93 VAL A N 1
ATOM 700 C CA . VAL A 1 94 ? 14.865 -40.149 26.907 1.00 28.58 93 VAL A CA 1
ATOM 701 C C . VAL A 1 94 ? 13.403 -39.960 27.280 1.00 32.81 93 VAL A C 1
ATOM 702 O O . VAL A 1 94 ? 12.898 -38.829 27.316 1.00 25.27 93 VAL A O 1
ATOM 706 N N . PRO A 1 95 ? 12.687 -41.059 27.535 1.00 29.83 94 PRO A N 1
ATOM 707 C CA . PRO A 1 95 ? 11.334 -40.934 28.089 1.00 31.10 94 PRO A CA 1
ATOM 708 C C . PRO A 1 95 ? 11.347 -40.111 29.369 1.00 31.07 94 PRO A C 1
ATOM 709 O O . PRO A 1 95 ? 12.306 -40.144 30.144 1.00 26.66 94 PRO A O 1
ATOM 713 N N . LEU A 1 96 ? 10.261 -39.360 29.581 1.00 26.15 95 LEU A N 1
ATOM 714 C CA . LEU A 1 96 ? 10.210 -38.434 30.709 1.00 29.11 95 LEU A CA 1
ATOM 715 C C . LEU A 1 96 ? 10.372 -39.145 32.047 1.00 27.93 95 LEU A C 1
ATOM 716 O O . LEU A 1 96 ? 10.912 -38.559 32.992 1.00 28.89 95 LEU A O 1
ATOM 721 N N . ASP A 1 97 ? 9.930 -40.399 32.151 1.00 35.23 96 ASP A N 1
ATOM 722 C CA . ASP A 1 97 ? 10.045 -41.110 33.422 1.00 35.53 96 ASP A CA 1
ATOM 723 C C . ASP A 1 97 ? 11.468 -41.564 33.732 1.00 35.99 96 ASP A C 1
ATOM 724 O O . ASP A 1 97 ? 11.694 -42.137 34.804 1.00 35.79 96 ASP A O 1
ATOM 729 N N . ARG A 1 98 ? 12.425 -41.333 32.833 1.00 30.41 97 ARG A N 1
ATOM 730 C CA . ARG A 1 98 ? 13.822 -41.671 33.067 1.00 29.69 97 ARG A CA 1
ATOM 731 C C . ARG A 1 98 ? 14.669 -40.449 33.409 1.00 32.60 97 ARG A C 1
ATOM 732 O O . ARG A 1 98 ? 15.900 -40.514 33.328 1.00 35.80 97 ARG A O 1
ATOM 740 N N . LEU A 1 99 ? 14.038 -39.341 33.793 1.00 33.56 98 LEU A N 1
ATOM 741 C CA . LEU A 1 99 ? 14.735 -38.090 34.062 1.00 29.90 98 LEU A CA 1
ATOM 742 C C . LEU A 1 99 ? 15.047 -37.876 35.536 1.00 31.68 98 LEU A C 1
ATOM 743 O O . LEU A 1 99 ? 15.551 -36.806 35.896 1.00 28.37 98 LEU A O 1
ATOM 748 N N . ASP A 1 100 ? 14.766 -38.854 36.395 1.00 33.90 99 ASP A N 1
ATOM 749 C CA . ASP A 1 100 ? 15.062 -38.706 37.815 1.00 28.64 99 ASP A CA 1
ATOM 750 C C . ASP A 1 100 ? 16.566 -38.607 38.031 1.00 32.55 99 ASP A C 1
ATOM 751 O O . ASP A 1 100 ? 17.321 -39.503 37.639 1.00 33.78 99 ASP A O 1
ATOM 756 N N . GLY A 1 101 ? 17.001 -37.506 38.639 1.00 33.14 100 GLY A N 1
ATOM 757 C CA . GLY A 1 101 ? 18.412 -37.246 38.819 1.00 33.41 100 GLY A CA 1
ATOM 758 C C . GLY A 1 101 ? 19.152 -36.815 37.572 1.00 35.84 100 GLY A C 1
ATOM 759 O O . GLY A 1 101 ? 20.350 -36.525 37.656 1.00 34.53 100 GLY A O 1
ATOM 760 N N . ALA A 1 102 ? 18.484 -36.755 36.424 1.00 29.35 101 ALA A N 1
ATOM 761 C CA . ALA A 1 102 ? 19.136 -36.338 35.196 1.00 27.28 101 ALA A CA 1
ATOM 762 C C . ALA A 1 102 ? 19.189 -34.816 35.114 1.00 33.25 101 ALA A C 1
ATOM 763 O O . ALA A 1 102 ? 18.469 -34.101 35.817 1.00 32.98 101 ALA A O 1
ATOM 765 N N . ARG A 1 103 ? 20.051 -34.322 34.233 1.00 29.91 102 ARG A N 1
ATOM 766 C CA . ARG A 1 103 ? 20.217 -32.888 34.060 1.00 26.85 102 ARG A CA 1
ATOM 767 C C . ARG A 1 103 ? 19.206 -32.379 33.043 1.00 27.07 102 ARG A C 1
ATOM 768 O O . ARG A 1 103 ? 19.074 -32.944 31.952 1.00 30.25 102 ARG A O 1
ATOM 776 N N . VAL A 1 104 ? 18.490 -31.320 33.410 1.00 25.93 103 VAL A N 1
ATOM 777 C CA . VAL A 1 104 ? 17.460 -30.723 32.568 1.00 27.31 103 VAL A CA 1
ATOM 778 C C . VAL A 1 104 ? 17.703 -29.222 32.510 1.00 29.03 103 VAL A C 1
ATOM 779 O O . VAL A 1 104 ? 17.705 -28.548 33.547 1.00 24.86 103 VAL A O 1
ATOM 783 N N . ALA A 1 105 ? 17.903 -28.702 31.302 1.00 23.68 104 ALA A N 1
ATOM 784 C CA . ALA A 1 105 ? 18.200 -27.291 31.099 1.00 27.84 104 ALA A CA 1
ATOM 785 C C . ALA A 1 105 ? 16.908 -26.502 30.948 1.00 18.70 104 ALA A C 1
ATOM 786 O O . ALA A 1 105 ? 16.026 -26.884 30.173 1.00 21.73 104 ALA A O 1
ATOM 788 N N . LEU A 1 106 ? 16.802 -25.401 31.687 1.00 18.24 105 LEU A N 1
ATOM 789 C CA . LEU A 1 106 ? 15.626 -24.540 31.672 1.00 18.94 105 LEU A CA 1
ATOM 790 C C . LEU A 1 106 ? 15.991 -23.243 30.960 1.00 24.32 105 LEU A C 1
ATOM 791 O O . LEU A 1 106 ? 16.786 -22.451 31.478 1.00 27.00 105 LEU A O 1
ATOM 796 N N . GLY A 1 107 ? 15.419 -23.035 29.774 1.00 23.27 106 GLY A N 1
ATOM 797 C CA . GLY A 1 107 ? 15.625 -21.802 29.038 1.00 22.95 106 GLY A CA 1
ATOM 798 C C . GLY A 1 107 ? 15.345 -20.579 29.886 1.00 26.66 106 GLY A C 1
ATOM 799 O O . GLY A 1 107 ? 14.280 -20.472 30.500 1.00 27.07 106 GLY A O 1
ATOM 800 N N . SER A 1 108 ? 16.295 -19.644 29.916 1.00 22.20 107 SER A N 1
ATOM 801 C CA . SER A 1 108 ? 16.230 -18.532 30.858 1.00 22.49 107 SER A CA 1
ATOM 802 C C . SER A 1 108 ? 15.134 -17.529 30.522 1.00 22.66 107 SER A C 1
ATOM 803 O O . SER A 1 108 ? 14.767 -16.728 31.388 1.00 26.27 107 SER A O 1
ATOM 806 N N . THR A 1 109 ? 14.612 -17.538 29.295 1.00 21.53 108 THR A N 1
ATOM 807 C CA . THR A 1 109 ? 13.574 -16.583 28.933 1.00 23.79 108 THR A CA 1
ATOM 808 C C . THR A 1 109 ? 12.218 -16.939 29.521 1.00 25.20 108 THR A C 1
ATOM 809 O O . THR A 1 109 ? 11.295 -16.119 29.446 1.00 23.97 108 THR A O 1
ATOM 813 N N . SER A 1 110 ? 12.075 -18.128 30.098 1.00 19.85 109 SER A N 1
ATOM 814 C CA . SER A 1 110 ? 10.800 -18.596 30.616 1.00 20.35 109 SER A CA 1
ATOM 815 C C . SER A 1 110 ? 10.750 -18.490 32.135 1.00 19.98 109 SER A C 1
ATOM 816 O O . SER A 1 110 ? 11.751 -18.688 32.830 1.00 19.86 109 SER A O 1
ATOM 819 N N . ARG A 1 111 ? 9.563 -18.184 32.640 1.00 19.10 110 ARG A N 1
ATOM 820 C CA . ARG A 1 111 ? 9.241 -18.278 34.058 1.00 18.42 110 ARG A CA 1
ATOM 821 C C . ARG A 1 111 ? 8.065 -19.201 34.329 1.00 19.05 110 ARG A C 1
ATOM 822 O O . ARG A 1 111 ? 8.066 -19.918 35.333 1.00 23.79 110 ARG A O 1
ATOM 830 N N . THR A 1 112 ? 7.072 -19.219 33.443 1.00 17.77 111 THR A N 1
ATOM 831 C CA . THR A 1 112 ? 5.857 -19.999 33.648 1.00 15.38 111 THR A CA 1
ATOM 832 C C . THR A 1 112 ? 5.983 -21.418 33.096 1.00 20.86 111 THR A C 1
ATOM 833 O O . THR A 1 112 ? 5.659 -22.385 33.791 1.00 17.85 111 THR A O 1
ATOM 837 N N . SER A 1 113 ? 6.441 -21.557 31.849 1.00 15.48 112 SER A N 1
ATOM 838 C CA . SER A 1 113 ? 6.551 -22.884 31.246 1.00 14.63 112 SER A CA 1
ATOM 839 C C . SER A 1 113 ? 7.548 -23.758 31.997 1.00 19.32 112 SER A C 1
ATOM 840 O O . SER A 1 113 ? 7.348 -24.974 32.117 1.00 16.63 112 SER A O 1
ATOM 843 N N . VAL A 1 114 ? 8.636 -23.166 32.496 1.00 14.39 113 VAL A N 1
ATOM 844 C CA . VAL A 1 114 ? 9.595 -23.946 33.274 1.00 17.31 113 VAL A CA 1
ATOM 845 C C . VAL A 1 114 ? 8.947 -24.457 34.555 1.00 18.02 113 VAL A C 1
ATOM 846 O O . VAL A 1 114 ? 9.152 -25.610 34.953 1.00 16.30 113 VAL A O 1
ATOM 850 N N . ARG A 1 115 ? 8.140 -23.619 35.210 1.00 17.52 114 ARG A N 1
ATOM 851 C CA . ARG A 1 115 ? 7.448 -24.065 36.415 1.00 16.01 114 ARG A CA 1
ATOM 852 C C . ARG A 1 115 ? 6.399 -25.121 36.092 1.00 18.54 114 ARG A C 1
ATOM 853 O O . ARG A 1 115 ? 6.247 -26.099 36.834 1.00 19.26 114 ARG A O 1
ATOM 861 N N . LEU A 1 116 ? 5.670 -24.948 34.986 1.00 15.00 115 LEU A N 1
ATOM 862 C CA . LEU A 1 116 ? 4.704 -25.964 34.578 1.00 14.17 115 LEU A CA 1
ATOM 863 C C . LEU A 1 116 ? 5.396 -27.289 34.276 1.00 17.64 115 LEU A C 1
ATOM 864 O O . LEU A 1 116 ? 4.881 -28.361 34.618 1.00 18.26 115 LEU A O 1
ATOM 869 N N . ALA A 1 117 ? 6.565 -27.236 33.629 1.00 18.16 116 ALA A N 1
ATOM 870 C CA . ALA A 1 117 ? 7.319 -28.456 33.355 1.00 13.88 116 ALA A CA 1
ATOM 871 C C . ALA A 1 117 ? 7.777 -29.125 34.644 1.00 17.45 116 ALA A C 1
ATOM 872 O O . ALA A 1 117 ? 7.699 -30.352 34.777 1.00 18.03 116 ALA A O 1
ATOM 874 N N . GLN A 1 118 ? 8.266 -28.335 35.604 1.00 17.72 117 GLN A N 1
ATOM 875 C CA . GLN A 1 118 ? 8.677 -28.897 36.888 1.00 21.76 117 GLN A CA 1
ATOM 876 C C . GLN A 1 118 ? 7.497 -29.527 37.616 1.00 18.96 117 GLN A C 1
ATOM 877 O O . GLN A 1 118 ? 7.631 -30.600 38.218 1.00 19.59 117 GLN A O 1
ATOM 883 N N . LEU A 1 119 ? 6.334 -28.876 37.565 1.00 20.43 118 LEU A N 1
ATOM 884 C CA . LEU A 1 119 ? 5.132 -29.426 38.186 1.00 23.00 118 LEU A CA 1
ATOM 885 C C . LEU A 1 119 ? 4.748 -30.761 37.561 1.00 20.54 118 LEU A C 1
ATOM 886 O O . LEU A 1 119 ? 4.443 -31.728 38.269 1.00 19.56 118 LEU A O 1
ATOM 891 N N . LEU A 1 120 ? 4.746 -30.826 36.227 1.00 17.97 119 LEU A N 1
ATOM 892 C CA . LEU A 1 120 ? 4.369 -32.052 35.530 1.00 18.31 119 LEU A CA 1
ATOM 893 C C . LEU A 1 120 ? 5.338 -33.190 35.836 1.00 22.24 119 LEU A C 1
ATOM 894 O O . LEU A 1 120 ? 4.918 -34.308 36.155 1.00 22.05 119 LEU A O 1
ATOM 899 N N . LEU A 1 121 ? 6.642 -32.924 35.737 1.00 19.11 120 LEU A N 1
ATOM 900 C CA . LEU A 1 121 ? 7.633 -33.975 35.953 1.00 23.55 120 LEU A CA 1
ATOM 901 C C . LEU A 1 121 ? 7.564 -34.533 37.373 1.00 27.25 120 LEU A C 1
ATOM 902 O O . LEU A 1 121 ? 7.706 -35.744 37.582 1.00 25.71 120 LEU A O 1
ATOM 907 N N . SER A 1 122 ? 7.363 -33.670 38.369 1.00 24.57 121 SER A N 1
ATOM 908 C CA . SER A 1 122 ? 7.350 -34.161 39.744 1.00 29.31 121 SER A CA 1
ATOM 909 C C . SER A 1 122 ? 6.003 -34.786 40.102 1.00 27.44 121 SER A C 1
ATOM 910 O O . SER A 1 122 ? 5.947 -35.918 40.595 1.00 27.37 121 SER A O 1
ATOM 913 N N . GLU A 1 123 ? 4.907 -34.064 39.866 1.00 22.61 122 GLU A N 1
ATOM 914 C CA . GLU A 1 123 ? 3.608 -34.482 40.379 1.00 26.14 122 GLU A CA 1
ATOM 915 C C . GLU A 1 123 ? 2.858 -35.412 39.441 1.00 24.87 122 GLU A C 1
ATOM 916 O O . GLU A 1 123 ? 1.980 -36.148 39.904 1.00 24.11 122 GLU A O 1
ATOM 922 N N . ARG A 1 124 ? 3.160 -35.395 38.143 1.00 25.21 123 ARG A N 1
ATOM 923 C CA . ARG A 1 124 ? 2.549 -36.361 37.238 1.00 21.87 123 ARG A CA 1
ATOM 924 C C . ARG A 1 124 ? 3.469 -37.540 36.938 1.00 23.17 123 ARG A C 1
ATOM 925 O O . ARG A 1 124 ? 3.037 -38.692 37.014 1.00 27.88 123 ARG A O 1
ATOM 933 N N . PHE A 1 125 ? 4.724 -37.279 36.571 1.00 22.64 124 PHE A N 1
ATOM 934 C CA . PHE A 1 125 ? 5.632 -38.346 36.170 1.00 26.29 124 PHE A CA 1
ATOM 935 C C . PHE A 1 125 ? 6.555 -38.821 37.289 1.00 28.18 124 PHE A C 1
ATOM 936 O O . PHE A 1 125 ? 7.162 -39.889 37.154 1.00 33.50 124 PHE A O 1
ATOM 944 N N . GLY A 1 126 ? 6.682 -38.060 38.374 1.00 25.71 125 GLY A N 1
ATOM 945 C CA . GLY A 1 126 ? 7.385 -38.517 39.560 1.00 29.11 125 GLY A CA 1
ATOM 946 C C . GLY A 1 126 ? 8.888 -38.546 39.491 1.00 32.17 125 GLY A C 1
ATOM 947 O O . GLY A 1 126 ? 9.514 -39.352 40.184 1.00 31.85 125 GLY A O 1
ATOM 948 N N . VAL A 1 127 ? 9.491 -37.660 38.714 1.00 22.48 126 VAL A N 1
ATOM 949 C CA . VAL A 1 127 ? 10.937 -37.604 38.580 1.00 31.72 126 VAL A CA 1
ATOM 950 C C . VAL A 1 127 ? 11.431 -36.278 39.135 1.00 28.43 126 VAL A C 1
ATOM 951 O O . VAL A 1 127 ? 10.739 -35.256 39.075 1.00 24.41 126 VAL A O 1
ATOM 955 N N . GLN A 1 128 ? 12.633 -36.310 39.708 1.00 25.45 127 GLN A N 1
ATOM 956 C CA . GLN A 1 128 ? 13.271 -35.133 40.294 1.00 28.64 127 GLN A CA 1
ATOM 957 C C . GLN A 1 128 ? 14.576 -34.889 39.551 1.00 29.29 127 GLN A C 1
ATOM 958 O O . GLN A 1 128 ? 15.634 -35.411 39.941 1.00 25.21 127 GLN A O 1
ATOM 964 N N . PRO A 1 129 ? 14.551 -34.116 38.470 1.00 29.56 128 PRO A N 1
ATOM 965 C CA . PRO A 1 129 ? 15.784 -33.849 37.724 1.00 27.88 128 PRO A CA 1
ATOM 966 C C . PRO A 1 129 ? 16.669 -32.851 38.455 1.00 30.93 128 PRO A C 1
ATOM 967 O O . PRO A 1 129 ? 16.286 -32.234 39.451 1.00 28.18 128 PRO A O 1
ATOM 971 N N . ASP A 1 130 ? 17.888 -32.706 37.939 1.00 28.86 129 ASP A N 1
ATOM 972 C CA A ASP A 1 130 ? 18.843 -31.710 38.419 0.46 30.84 129 ASP A CA 1
ATOM 973 C CA B ASP A 1 130 ? 18.835 -31.706 38.424 0.54 30.85 129 ASP A CA 1
ATOM 974 C C . ASP A 1 130 ? 18.742 -30.509 37.484 1.00 29.17 129 ASP A C 1
ATOM 975 O O . ASP A 1 130 ? 19.381 -30.477 36.430 1.00 28.51 129 ASP A O 1
ATOM 984 N N . TYR A 1 131 ? 17.934 -29.526 37.873 1.00 29.75 130 TYR A N 1
ATOM 985 C CA . TYR A 1 131 ? 17.645 -28.392 37.010 1.00 25.76 130 TYR A CA 1
ATOM 986 C C . TYR A 1 131 ? 18.764 -27.360 37.038 1.00 29.73 130 TYR A C 1
ATOM 987 O O . TYR A 1 131 ? 19.450 -27.175 38.047 1.00 29.29 130 TYR A O 1
ATOM 996 N N . TYR A 1 132 ? 18.930 -26.675 35.909 1.00 23.98 131 TYR A N 1
ATOM 997 C CA . TYR A 1 132 ? 19.771 -25.492 35.827 1.00 28.95 131 TYR A CA 1
ATOM 998 C C . TYR A 1 132 ? 19.219 -24.597 34.730 1.00 29.08 131 TYR A C 1
ATOM 999 O O . TYR A 1 132 ? 18.588 -25.072 33.782 1.00 30.47 131 TYR A O 1
ATOM 1008 N N . THR A 1 133 ? 19.444 -23.296 34.875 1.00 32.64 132 THR A N 1
ATOM 1009 C CA . THR A 1 133 ? 19.004 -22.321 33.890 1.00 29.89 132 THR A CA 1
ATOM 1010 C C . THR A 1 133 ? 20.168 -21.954 32.981 1.00 30.79 132 THR A C 1
ATOM 1011 O O . THR A 1 133 ? 21.322 -21.899 33.412 1.00 31.11 132 THR A O 1
ATOM 1015 N N . CYS A 1 134 ? 19.854 -21.708 31.713 1.00 28.77 133 CYS A N 1
ATOM 1016 C CA . CYS A 1 134 ? 20.861 -21.377 30.716 1.00 30.91 133 CYS A CA 1
ATOM 1017 C C . CYS A 1 134 ? 20.174 -20.658 29.565 1.00 31.13 133 CYS A C 1
ATOM 1018 O O . CYS A 1 134 ? 18.942 -20.689 29.459 1.00 29.34 133 CYS A O 1
ATOM 1021 N N . PRO A 1 135 ? 20.935 -19.989 28.699 1.00 30.48 134 PRO A N 1
ATOM 1022 C CA . PRO A 1 135 ? 20.323 -19.374 27.526 1.00 30.43 134 PRO A CA 1
ATOM 1023 C C . PRO A 1 135 ? 19.666 -20.422 26.653 1.00 27.27 134 PRO A C 1
ATOM 1024 O O . PRO A 1 135 ? 20.144 -21.569 26.559 1.00 24.92 134 PRO A O 1
ATOM 1028 N N . PRO A 1 136 ? 18.553 -20.078 26.001 1.00 25.27 135 PRO A N 1
ATOM 1029 C CA . PRO A 1 136 ? 17.875 -21.045 25.126 1.00 20.46 135 PRO A CA 1
ATOM 1030 C C . PRO A 1 136 ? 18.705 -21.375 23.896 1.00 27.76 135 PRO A C 1
ATOM 1031 O O . PRO A 1 136 ? 18.913 -20.519 23.031 1.00 28.16 135 PRO A O 1
ATOM 1035 N N . ASP A 1 137 ? 19.185 -22.618 23.813 1.00 22.43 136 ASP A N 1
ATOM 1036 C CA . ASP A 1 137 ? 20.001 -23.054 22.681 1.00 24.79 136 ASP A CA 1
ATOM 1037 C C . ASP A 1 137 ? 19.894 -24.579 22.635 1.00 27.73 136 ASP A C 1
ATOM 1038 O O . ASP A 1 137 ? 20.588 -25.266 23.389 1.00 26.73 136 ASP A O 1
ATOM 1043 N N . LEU A 1 138 ? 19.046 -25.091 21.738 1.00 23.15 137 LEU A N 1
ATOM 1044 C CA . LEU A 1 138 ? 18.750 -26.522 21.744 1.00 22.78 137 LEU A CA 1
ATOM 1045 C C . LEU A 1 138 ? 19.997 -27.359 21.490 1.00 28.86 137 LEU A C 1
ATOM 1046 O O . LEU A 1 138 ? 20.210 -28.378 22.156 1.00 25.08 137 LEU A O 1
ATOM 1051 N N . SER A 1 139 ? 20.830 -26.949 20.531 1.00 25.88 138 SER A N 1
ATOM 1052 C CA . SER A 1 139 ? 22.031 -27.719 20.217 1.00 28.03 138 SER A CA 1
ATOM 1053 C C . SER A 1 139 ? 22.936 -27.843 21.437 1.00 25.71 138 SER A C 1
ATOM 1054 O O . SER A 1 139 ? 23.361 -28.945 21.801 1.00 30.55 138 SER A O 1
ATOM 1057 N N . LEU A 1 140 ? 23.240 -26.716 22.084 1.00 27.31 139 LEU A N 1
ATOM 1058 C CA . LEU A 1 140 ? 24.085 -26.743 23.274 1.00 28.34 139 LEU A CA 1
ATOM 1059 C C . LEU A 1 140 ? 23.410 -27.493 24.418 1.00 32.27 139 LEU A C 1
ATOM 1060 O O . LEU A 1 140 ? 24.043 -28.312 25.093 1.00 27.21 139 LEU A O 1
ATOM 1065 N N . MET A 1 141 ? 22.122 -27.219 24.654 1.00 30.32 140 MET A N 1
ATOM 1066 C CA . MET A 1 141 ? 21.405 -27.872 25.747 1.00 28.30 140 MET A CA 1
ATOM 1067 C C . MET A 1 141 ? 21.452 -29.390 25.616 1.00 28.36 140 MET A C 1
ATOM 1068 O O . MET A 1 141 ? 21.624 -30.101 26.613 1.00 24.49 140 MET A O 1
ATOM 1073 N N . MET A 1 142 ? 21.300 -29.906 24.395 1.00 22.40 141 MET A N 1
ATOM 1074 C CA . MET A 1 142 ? 21.315 -31.351 24.203 1.00 27.05 141 MET A CA 1
ATOM 1075 C C . MET A 1 142 ? 22.700 -31.953 24.399 1.00 29.62 141 MET A C 1
ATOM 1076 O O . MET A 1 142 ? 22.804 -33.146 24.703 1.00 34.54 141 MET A O 1
ATOM 1081 N N . GLN A 1 143 ? 23.763 -31.159 24.238 1.00 32.20 142 GLN A N 1
ATOM 1082 C CA . GLN A 1 143 ? 25.110 -31.677 24.455 1.00 34.77 142 GLN A CA 1
ATOM 1083 C C . GLN A 1 143 ? 25.390 -31.924 25.932 1.00 36.58 142 GLN A C 1
ATOM 1084 O O . GLN A 1 143 ? 26.159 -32.829 26.274 1.00 41.15 142 GLN A O 1
ATOM 1090 N N . GLU A 1 144 ? 24.781 -31.137 26.815 1.00 31.66 143 GLU A N 1
ATOM 1091 C CA . GLU A 1 144 ? 25.135 -31.142 28.224 1.00 39.18 143 GLU A CA 1
ATOM 1092 C C . GLU A 1 144 ? 23.978 -31.486 29.153 1.00 37.81 143 GLU A C 1
ATOM 1093 O O . GLU A 1 144 ? 24.205 -31.657 30.357 1.00 36.77 143 GLU A O 1
ATOM 1099 N N . ALA A 1 145 ? 22.750 -31.561 28.644 1.00 32.85 144 ALA A N 1
ATOM 1100 C CA . ALA A 1 145 ? 21.598 -31.981 29.426 1.00 32.78 144 ALA A CA 1
ATOM 1101 C C . ALA A 1 145 ? 20.887 -33.112 28.692 1.00 30.45 144 ALA A C 1
ATOM 1102 O O . ALA A 1 145 ? 21.032 -33.280 27.478 1.00 26.13 144 ALA A O 1
ATOM 1104 N N . ASP A 1 146 ? 20.113 -33.899 29.443 1.00 24.46 145 ASP A N 1
ATOM 1105 C CA . ASP A 1 146 ? 19.307 -34.949 28.829 1.00 26.64 145 ASP A CA 1
ATOM 1106 C C . ASP A 1 146 ? 17.973 -34.433 28.311 1.00 27.91 145 ASP A C 1
ATOM 1107 O O . ASP A 1 146 ? 17.355 -35.087 27.463 1.00 24.71 145 ASP A O 1
ATOM 1112 N N . ALA A 1 147 ? 17.519 -33.281 28.797 1.00 30.59 146 ALA A N 1
ATOM 1113 C CA . ALA A 1 147 ? 16.273 -32.688 28.341 1.00 24.64 146 ALA A CA 1
ATOM 1114 C C . ALA A 1 147 ? 16.347 -31.184 28.550 1.00 20.53 146 ALA A C 1
ATOM 1115 O O . ALA A 1 147 ? 17.183 -30.683 29.307 1.00 22.71 146 ALA A O 1
ATOM 1117 N N . ALA A 1 148 ? 15.463 -30.465 27.865 1.00 18.28 147 ALA A N 1
ATOM 1118 C CA . ALA A 1 148 ? 15.478 -29.011 27.913 1.00 22.72 147 ALA A CA 1
ATOM 1119 C C . ALA A 1 148 ? 14.061 -28.480 27.772 1.00 17.72 147 ALA A C 1
ATOM 1120 O O . ALA A 1 148 ? 13.232 -29.062 27.066 1.00 17.51 147 ALA A O 1
ATOM 1122 N N . VAL A 1 149 ? 13.794 -27.366 28.450 1.00 16.26 148 VAL A N 1
ATOM 1123 C CA . VAL A 1 149 ? 12.507 -26.681 28.393 1.00 18.38 148 VAL A CA 1
ATOM 1124 C C . VAL A 1 149 ? 12.695 -25.389 27.609 1.00 15.42 148 VAL A C 1
ATOM 1125 O O . VAL A 1 149 ? 13.516 -24.540 27.980 1.00 17.50 148 VAL A O 1
ATOM 1129 N N . LEU A 1 150 ? 11.929 -25.238 26.532 1.00 16.58 149 LEU A N 1
ATOM 1130 C CA . LEU A 1 150 ? 12.051 -24.104 25.631 1.00 18.12 149 LEU A CA 1
ATOM 1131 C C . LEU A 1 150 ? 10.688 -23.464 25.423 1.00 15.74 149 LEU A C 1
ATOM 1132 O O . LEU A 1 150 ? 9.651 -24.128 25.517 1.00 14.71 149 LEU A O 1
ATOM 1137 N N . ILE A 1 151 ? 10.703 -22.162 25.138 1.00 13.90 150 ILE A N 1
ATOM 1138 C CA . ILE A 1 151 ? 9.510 -21.415 24.771 1.00 13.95 150 ILE A CA 1
ATOM 1139 C C . ILE A 1 151 ? 9.813 -20.597 23.520 1.00 17.03 150 ILE A C 1
ATOM 1140 O O . ILE A 1 151 ? 10.942 -20.560 23.030 1.00 17.55 150 ILE A O 1
ATOM 1145 N N . GLY A 1 152 ? 8.775 -19.941 23.002 1.00 18.15 151 GLY A N 1
ATOM 1146 C CA . GLY A 1 152 ? 8.949 -18.978 21.930 1.00 20.99 151 GLY A CA 1
ATOM 1147 C C . GLY A 1 152 ? 9.318 -19.610 20.598 1.00 16.52 151 GLY A C 1
ATOM 1148 O O . GLY A 1 152 ? 8.994 -20.764 20.307 1.00 15.65 151 GLY A O 1
ATOM 1149 N N . ASP A 1 153 ? 9.996 -18.815 19.764 1.00 16.61 152 ASP A N 1
ATOM 1150 C CA . ASP A 1 153 ? 10.392 -19.291 18.441 1.00 17.87 152 ASP A CA 1
ATOM 1151 C C . ASP A 1 153 ? 11.269 -20.530 18.540 1.00 15.32 152 ASP A C 1
ATOM 1152 O O . ASP A 1 153 ? 11.132 -21.462 17.739 1.00 18.81 152 ASP A O 1
ATOM 1157 N N . ALA A 1 154 ? 12.185 -20.551 19.511 1.00 17.40 153 ALA A N 1
ATOM 1158 C CA . ALA A 1 154 ? 13.074 -21.697 19.665 1.00 18.88 153 ALA A CA 1
ATOM 1159 C C . ALA A 1 154 ? 12.288 -22.972 19.933 1.00 19.71 153 ALA A C 1
ATOM 1160 O O . ALA A 1 154 ? 12.626 -24.038 19.407 1.00 16.69 153 ALA A O 1
ATOM 1162 N N . ALA A 1 155 ? 11.234 -22.884 20.747 1.00 15.73 154 ALA A N 1
ATOM 1163 C CA . ALA A 1 155 ? 10.401 -24.055 21.005 1.00 15.41 154 ALA A CA 1
ATOM 1164 C C . ALA A 1 155 ? 9.641 -24.476 19.755 1.00 16.35 154 ALA A C 1
ATOM 1165 O O . ALA A 1 155 ? 9.570 -25.668 19.433 1.00 17.17 154 ALA A O 1
ATOM 1167 N N . LEU A 1 156 ? 9.050 -23.511 19.042 1.00 17.34 155 LEU A N 1
ATOM 1168 C CA . LEU A 1 156 ? 8.349 -23.845 17.808 1.00 17.56 155 LEU A CA 1
ATOM 1169 C C . LEU A 1 156 ? 9.302 -24.490 16.815 1.00 20.01 155 LEU A C 1
ATOM 1170 O O . LEU A 1 156 ? 8.920 -25.396 16.073 1.00 17.08 155 LEU A O 1
ATOM 1175 N N . ARG A 1 157 ? 10.555 -24.052 16.816 1.00 18.08 156 ARG A N 1
ATOM 1176 C CA . ARG A 1 157 ? 11.552 -24.603 15.908 1.00 20.68 156 ARG A CA 1
ATOM 1177 C C . ARG A 1 157 ? 11.936 -26.021 16.315 1.00 18.84 156 ARG A C 1
ATOM 1178 O O . ARG A 1 157 ? 12.062 -26.903 15.459 1.00 20.32 156 ARG A O 1
ATOM 1186 N N . ALA A 1 158 ? 12.124 -26.259 17.617 1.00 19.22 157 ALA A N 1
ATOM 1187 C CA . ALA A 1 158 ? 12.372 -27.615 18.095 1.00 19.39 157 ALA A CA 1
ATOM 1188 C C . ALA A 1 158 ? 11.195 -28.532 17.787 1.00 20.05 157 ALA A C 1
ATOM 1189 O O . ALA A 1 158 ? 11.385 -29.700 17.429 1.00 20.64 157 ALA A O 1
ATOM 1191 N N . ASN A 1 159 ? 9.971 -28.014 17.912 1.00 16.71 158 ASN A N 1
ATOM 1192 C CA . ASN A 1 159 ? 8.777 -28.833 17.731 1.00 15.81 158 ASN A CA 1
ATOM 1193 C C . ASN A 1 159 ? 8.591 -29.232 16.271 1.00 22.36 158 ASN A C 1
ATOM 1194 O O . ASN A 1 159 ? 8.343 -30.403 15.963 1.00 24.07 158 ASN A O 1
ATOM 1199 N N . MET A 1 160 ? 8.714 -28.270 15.355 1.00 16.60 159 MET A N 1
ATOM 1200 C CA . MET A 1 160 ? 8.366 -28.506 13.960 1.00 20.42 159 MET A CA 1
ATOM 1201 C C . MET A 1 160 ? 9.550 -28.900 13.087 1.00 18.23 159 MET A C 1
ATOM 1202 O O . MET A 1 160 ? 9.336 -29.502 12.028 1.00 23.05 159 MET A O 1
ATOM 1207 N N . ILE A 1 161 ? 10.782 -28.601 13.498 1.00 17.46 160 ILE A N 1
ATOM 1208 C CA . ILE A 1 161 ? 11.926 -28.787 12.608 1.00 19.91 160 ILE A CA 1
ATOM 1209 C C . ILE A 1 161 ? 13.017 -29.633 13.251 1.00 24.27 160 ILE A C 1
ATOM 1210 O O . ILE A 1 161 ? 13.339 -30.721 12.758 1.00 22.82 160 ILE A O 1
ATOM 1215 N N . ASP A 1 162 ? 13.609 -29.133 14.341 1.00 20.33 161 ASP A N 1
ATOM 1216 C CA . ASP A 1 162 ? 14.785 -29.787 14.913 1.00 25.41 161 ASP A CA 1
ATOM 1217 C C . ASP A 1 162 ? 14.444 -31.168 15.456 1.00 27.49 161 ASP A C 1
ATOM 1218 O O . ASP A 1 162 ? 15.170 -32.139 15.209 1.00 22.27 161 ASP A O 1
ATOM 1223 N N . GLY A 1 163 ? 13.352 -31.269 16.210 1.00 22.27 162 GLY A N 1
ATOM 1224 C CA . GLY A 1 163 ? 12.926 -32.518 16.795 1.00 20.56 162 GLY A CA 1
ATOM 1225 C C . GLY A 1 163 ? 12.755 -33.639 15.789 1.00 27.10 162 GLY A C 1
ATOM 1226 O O . GLY A 1 163 ? 13.365 -34.705 15.916 1.00 21.58 162 GLY A O 1
ATOM 1227 N N . PRO A 1 164 ? 11.904 -33.430 14.775 1.00 26.52 163 PRO A N 1
ATOM 1228 C CA . PRO A 1 164 ? 11.720 -34.485 13.764 1.00 25.69 163 PRO A CA 1
ATOM 1229 C C . PRO A 1 164 ? 12.999 -34.854 13.035 1.00 27.72 163 PRO A C 1
ATOM 1230 O O . PRO A 1 164 ? 13.200 -36.030 12.706 1.00 25.89 163 PRO A O 1
ATOM 1234 N N . ARG A 1 165 ? 13.872 -33.880 12.768 1.00 24.10 164 ARG A N 1
ATOM 1235 C CA . ARG A 1 165 ? 15.087 -34.172 12.014 1.00 27.85 164 ARG A CA 1
ATOM 1236 C C . ARG A 1 165 ? 16.047 -35.053 12.806 1.00 31.12 164 ARG A C 1
ATOM 1237 O O . ARG A 1 165 ? 16.672 -35.958 12.241 1.00 29.46 164 ARG A O 1
ATOM 1245 N N . TYR A 1 166 ? 16.175 -34.816 14.109 1.00 25.65 165 TYR A N 1
ATOM 1246 C CA . TYR A 1 166 ? 17.140 -35.537 14.928 1.00 28.36 165 TYR A CA 1
ATOM 1247 C C . TYR A 1 166 ? 16.502 -36.603 15.809 1.00 25.33 165 TYR A C 1
ATOM 1248 O O . TYR A 1 166 ? 17.171 -37.135 16.700 1.00 31.84 165 TYR A O 1
ATOM 1257 N N . GLY A 1 167 ? 15.236 -36.934 15.574 1.00 23.98 166 GLY A N 1
ATOM 1258 C CA . GLY A 1 167 ? 14.589 -37.990 16.338 1.00 24.30 166 GLY A CA 1
ATOM 1259 C C . GLY A 1 167 ? 14.503 -37.721 17.825 1.00 29.88 166 GLY A C 1
ATOM 1260 O O . GLY A 1 167 ? 14.609 -38.655 18.630 1.00 24.96 166 GLY A O 1
ATOM 1261 N N . LEU A 1 168 ? 14.312 -36.465 18.211 1.00 31.16 167 LEU A N 1
ATOM 1262 C CA . LEU A 1 168 ? 14.174 -36.093 19.611 1.00 21.01 167 LEU A CA 1
ATOM 1263 C C . LEU A 1 168 ? 12.700 -36.011 19.980 1.00 24.77 167 LEU A C 1
ATOM 1264 O O . LEU A 1 168 ? 11.885 -35.495 19.209 1.00 27.83 167 LEU A O 1
ATOM 1269 N N . ASP A 1 169 ? 12.362 -36.527 21.160 1.00 23.74 168 ASP A N 1
ATOM 1270 C CA . ASP A 1 169 ? 11.010 -36.368 21.678 1.00 25.29 168 ASP A CA 1
ATOM 1271 C C . ASP A 1 169 ? 10.761 -34.905 22.016 1.00 16.57 168 ASP A C 1
ATOM 1272 O O . ASP A 1 169 ? 11.594 -34.254 22.654 1.00 21.36 168 ASP A O 1
ATOM 1277 N N . VAL A 1 170 ? 9.614 -34.389 21.588 1.00 20.61 169 VAL A N 1
ATOM 1278 C CA . VAL A 1 170 ? 9.192 -33.027 21.897 1.00 17.72 169 VAL A CA 1
ATOM 1279 C C . VAL A 1 170 ? 7.802 -33.120 22.508 1.00 21.01 169 VAL A C 1
ATOM 1280 O O . VAL A 1 170 ? 6.834 -33.443 21.808 1.00 25.25 169 VAL A O 1
ATOM 1284 N N . HIS A 1 171 ? 7.699 -32.840 23.807 1.00 18.83 170 HIS A N 1
ATOM 1285 C CA . HIS A 1 171 ? 6.436 -32.912 24.532 1.00 24.63 170 HIS A CA 1
ATOM 1286 C C . HIS A 1 171 ? 5.845 -31.513 24.642 1.00 18.34 170 HIS A C 1
ATOM 1287 O O . HIS A 1 171 ? 6.503 -30.597 25.144 1.00 20.06 170 HIS A O 1
ATOM 1294 N N . ASP A 1 172 ? 4.608 -31.357 24.180 1.00 14.07 171 ASP A N 1
ATOM 1295 C CA . ASP A 1 172 ? 3.913 -30.077 24.238 1.00 15.13 171 ASP A CA 1
ATOM 1296 C C . ASP A 1 172 ? 3.391 -29.853 25.655 1.00 15.84 171 ASP A C 1
ATOM 1297 O O . ASP A 1 172 ? 2.554 -30.621 26.139 1.00 18.00 171 ASP A O 1
ATOM 1302 N N . LEU A 1 173 ? 3.871 -28.792 26.315 1.00 16.24 172 LEU A N 1
ATOM 1303 C CA . LEU A 1 173 ? 3.496 -28.561 27.710 1.00 17.04 172 LEU A CA 1
ATOM 1304 C C . LEU A 1 173 ? 2.009 -28.268 27.862 1.00 19.14 172 LEU A C 1
ATOM 1305 O O . LEU A 1 173 ? 1.415 -28.600 28.896 1.00 19.22 172 LEU A O 1
ATOM 1310 N N . GLY A 1 174 ? 1.393 -27.635 26.864 1.00 16.54 173 GLY A N 1
ATOM 1311 C CA . GLY A 1 174 ? -0.047 -27.454 26.909 1.00 21.41 173 GLY A CA 1
ATOM 1312 C C . GLY A 1 174 ? -0.794 -28.772 26.828 1.00 22.35 173 GLY A C 1
ATOM 1313 O O . GLY A 1 174 ? -1.781 -28.983 27.539 1.00 18.19 173 GLY A O 1
ATOM 1314 N N . ALA A 1 175 ? -0.324 -29.683 25.968 1.00 17.46 174 ALA A N 1
ATOM 1315 C CA . ALA A 1 175 ? -0.954 -30.995 25.854 1.00 20.68 174 ALA A CA 1
ATOM 1316 C C . ALA A 1 175 ? -0.759 -31.822 27.119 1.00 16.37 174 ALA A C 1
ATOM 1317 O O . ALA A 1 175 ? -1.691 -32.494 27.575 1.00 19.08 174 ALA A O 1
ATOM 1319 N N . LEU A 1 176 ? 0.447 -31.797 27.695 1.00 19.48 175 LEU A N 1
ATOM 1320 C CA . LEU A 1 176 ? 0.683 -32.520 28.942 1.00 17.45 175 LEU A CA 1
ATOM 1321 C C . LEU A 1 176 ? -0.248 -32.032 30.043 1.00 25.40 175 LEU A C 1
ATOM 1322 O O . LEU A 1 176 ? -0.772 -32.832 30.827 1.00 17.61 175 LEU A O 1
ATOM 1327 N N . TRP A 1 177 ? -0.458 -30.716 30.119 1.00 20.26 176 TRP A N 1
ATOM 1328 C CA . TRP A 1 177 ? -1.368 -30.157 31.112 1.00 18.63 176 TRP A CA 1
ATOM 1329 C C . TRP A 1 177 ? -2.810 -30.553 30.821 1.00 16.07 176 TRP A C 1
ATOM 1330 O O . TRP A 1 177 ? -3.549 -30.941 31.734 1.00 20.32 176 TRP A O 1
ATOM 1341 N N . LYS A 1 178 ? -3.221 -30.477 29.552 1.00 17.42 177 LYS A N 1
ATOM 1342 C CA . LYS A 1 178 ? -4.567 -30.897 29.168 1.00 22.01 177 LYS A CA 1
ATOM 1343 C C . LYS A 1 178 ? -4.806 -32.369 29.495 1.00 25.42 177 LYS A C 1
ATOM 1344 O O . LYS A 1 178 ? -5.868 -32.731 30.014 1.00 25.82 177 LYS A O 1
ATOM 1350 N N . GLU A 1 179 ? -3.835 -33.233 29.189 1.00 20.51 178 GLU A N 1
ATOM 1351 C CA . GLU A 1 179 ? -3.951 -34.641 29.559 1.00 22.13 178 GLU A CA 1
ATOM 1352 C C . GLU A 1 179 ? -4.113 -34.804 31.064 1.00 23.19 178 GLU A C 1
ATOM 1353 O O . GLU A 1 179 ? -4.924 -35.614 31.529 1.00 26.16 178 GLU A O 1
ATOM 1359 N N . TRP A 1 180 ? -3.343 -34.039 31.839 1.00 19.70 179 TRP A N 1
ATOM 1360 C CA . TRP A 1 180 ? -3.319 -34.208 33.287 1.00 22.76 179 TRP A CA 1
ATOM 1361 C C . TRP A 1 180 ? -4.593 -33.678 33.936 1.00 24.84 179 TRP A C 1
ATOM 1362 O O . TRP A 1 180 ? -5.124 -34.296 34.869 1.00 20.70 179 TRP A O 1
ATOM 1373 N N . THR A 1 181 ? -5.106 -32.544 33.451 1.00 19.00 180 THR A N 1
ATOM 1374 C CA . THR A 1 181 ? -6.177 -31.823 34.124 1.00 18.32 180 THR A CA 1
ATOM 1375 C C . THR A 1 181 ? -7.437 -31.650 33.292 1.00 15.95 180 THR A C 1
ATOM 1376 O O . THR A 1 181 ? -8.479 -31.297 33.855 1.00 20.72 180 THR A O 1
ATOM 1380 N N . GLY A 1 182 ? -7.384 -31.887 31.984 1.00 21.84 181 GLY A N 1
ATOM 1381 C CA . GLY A 1 182 ? -8.500 -31.543 31.128 1.00 18.50 181 GLY A CA 1
ATOM 1382 C C . GLY A 1 182 ? -8.714 -30.060 30.930 1.00 21.12 181 GLY A C 1
ATOM 1383 O O . GLY A 1 182 ? -9.716 -29.670 30.325 1.00 22.58 181 GLY A O 1
ATOM 1384 N N . LEU A 1 183 ? -7.804 -29.223 31.408 1.00 19.92 182 LEU A N 1
ATOM 1385 C CA . LEU A 1 183 ? -7.994 -27.783 31.409 1.00 21.27 182 LEU A CA 1
ATOM 1386 C C . LEU A 1 183 ? -7.190 -27.124 30.300 1.00 20.75 182 LEU A C 1
ATOM 1387 O O . LEU A 1 183 ? -6.196 -27.676 29.819 1.00 17.89 182 LEU A O 1
ATOM 1392 N N . PRO A 1 184 ? -7.603 -25.934 29.862 1.00 22.56 183 PRO A N 1
ATOM 1393 C CA . PRO A 1 184 ? -6.719 -25.114 29.027 1.00 19.71 183 PRO A CA 1
ATOM 1394 C C . PRO A 1 184 ? -5.613 -24.514 29.876 1.00 16.99 183 PRO A C 1
ATOM 1395 O O . PRO A 1 184 ? -5.531 -24.796 31.077 1.00 18.78 183 PRO A O 1
ATOM 1399 N N . PHE A 1 185 ? -4.760 -23.682 29.286 1.00 17.86 184 PHE A N 1
ATOM 1400 C CA . PHE A 1 185 ? -3.674 -23.082 30.040 1.00 15.63 184 PHE A CA 1
ATOM 1401 C C . PHE A 1 185 ? -3.426 -21.667 29.544 1.00 17.18 184 PHE A C 1
ATOM 1402 O O . PHE A 1 185 ? -3.610 -21.363 28.362 1.00 15.53 184 PHE A O 1
ATOM 1410 N N . VAL A 1 186 ? -3.018 -20.804 30.470 1.00 14.26 185 VAL A N 1
ATOM 1411 C CA . VAL A 1 186 ? -2.664 -19.419 30.179 1.00 15.45 185 VAL A CA 1
ATOM 1412 C C . VAL A 1 186 ? -1.208 -19.225 30.574 1.00 13.28 185 VAL A C 1
ATOM 1413 O O . VAL A 1 186 ? -0.844 -19.424 31.739 1.00 13.39 185 VAL A O 1
ATOM 1417 N N . PHE A 1 187 ? -0.377 -18.840 29.607 1.00 14.40 186 PHE A N 1
ATOM 1418 C CA . PHE A 1 187 ? 1.041 -18.643 29.873 1.00 15.39 186 PHE A CA 1
ATOM 1419 C C . PHE A 1 187 ? 1.383 -17.202 30.214 1.00 14.51 186 PHE A C 1
ATOM 1420 O O . PHE A 1 187 ? 2.323 -16.963 30.981 1.00 14.34 186 PHE A O 1
ATOM 1428 N N . ALA A 1 188 ? 0.643 -16.240 29.665 1.00 15.64 187 ALA A N 1
ATOM 1429 C CA . ALA A 1 188 ? 0.901 -14.832 29.926 1.00 14.58 187 ALA A CA 1
ATOM 1430 C C . ALA A 1 188 ? -0.402 -14.052 29.834 1.00 11.34 187 ALA A C 1
ATOM 1431 O O . ALA A 1 188 ? -1.318 -14.424 29.094 1.00 17.17 187 ALA A O 1
ATOM 1433 N N . VAL A 1 189 ? -0.483 -12.976 30.613 1.00 14.17 188 VAL A N 1
ATOM 1434 C CA . VAL A 1 189 ? -1.611 -12.058 30.576 1.00 11.87 188 VAL A CA 1
ATOM 1435 C C . VAL A 1 189 ? -1.087 -10.667 30.232 1.00 15.53 188 VAL A C 1
ATOM 1436 O O . VAL A 1 189 ? 0.115 -10.410 30.250 1.00 15.96 188 VAL A O 1
ATOM 1440 N N . TRP A 1 190 ? -2.014 -9.767 29.919 1.00 16.60 189 TRP A N 1
ATOM 1441 C CA . TRP A 1 190 ? -1.707 -8.348 29.802 1.00 14.60 189 TRP A CA 1
ATOM 1442 C C . TRP A 1 190 ? -2.136 -7.648 31.081 1.00 17.62 189 TRP A C 1
ATOM 1443 O O . TRP A 1 190 ? -3.202 -7.940 31.632 1.00 16.57 189 TRP A O 1
ATOM 1454 N N . ALA A 1 191 ? -1.297 -6.733 31.559 1.00 17.35 190 ALA A N 1
ATOM 1455 C CA . ALA A 1 191 ? -1.583 -6.064 32.817 1.00 17.21 190 ALA A CA 1
ATOM 1456 C C . ALA A 1 191 ? -1.097 -4.626 32.768 1.00 19.56 190 ALA A C 1
ATOM 1457 O O . ALA A 1 191 ? -0.143 -4.294 32.059 1.00 16.16 190 ALA A O 1
ATOM 1459 N N . ALA A 1 192 ? -1.777 -3.774 33.524 1.00 16.04 191 ALA A N 1
ATOM 1460 C CA . ALA A 1 192 ? -1.302 -2.434 33.820 1.00 14.41 191 ALA A CA 1
ATOM 1461 C C . ALA A 1 192 ? -0.758 -2.409 35.239 1.00 18.68 191 ALA A C 1
ATOM 1462 O O . ALA A 1 192 ? -1.281 -3.096 36.123 1.00 20.09 191 ALA A O 1
ATOM 1464 N N . ARG A 1 193 ? 0.314 -1.646 35.447 1.00 19.37 192 ARG A N 1
ATOM 1465 C CA . ARG A 1 193 ? 0.730 -1.330 36.804 1.00 18.01 192 ARG A CA 1
ATOM 1466 C C . ARG A 1 193 ? -0.443 -0.710 37.548 1.00 20.40 192 ARG A C 1
ATOM 1467 O O . ARG A 1 193 ? -1.192 0.092 36.986 1.00 17.52 192 ARG A O 1
ATOM 1475 N N . ARG A 1 194 ? -0.627 -1.117 38.806 1.00 18.81 193 ARG A N 1
ATOM 1476 C CA . ARG A 1 194 ? -1.759 -0.604 39.568 1.00 18.28 193 ARG A CA 1
ATOM 1477 C C . ARG A 1 194 ? -1.687 0.913 39.698 1.00 17.72 193 ARG A C 1
ATOM 1478 O O . ARG A 1 194 ? -2.704 1.604 39.561 1.00 18.41 193 ARG A O 1
ATOM 1486 N N . ASP A 1 195 ? -0.489 1.451 39.946 1.00 16.86 194 ASP A N 1
ATOM 1487 C CA . ASP A 1 195 ? -0.358 2.895 40.111 1.00 20.65 194 ASP A CA 1
ATOM 1488 C C . ASP A 1 195 ? -0.690 3.632 38.820 1.00 19.46 194 ASP A C 1
ATOM 1489 O O . ASP A 1 195 ? -1.291 4.711 38.852 1.00 19.01 194 ASP A O 1
ATOM 1494 N N . TYR A 1 196 ? -0.335 3.053 37.669 1.00 16.37 195 TYR A N 1
ATOM 1495 C CA . TYR A 1 196 ? -0.672 3.701 36.406 1.00 19.54 195 TYR A CA 1
ATOM 1496 C C . TYR A 1 196 ? -2.162 3.596 36.112 1.00 17.32 195 TYR A C 1
ATOM 1497 O O . TYR A 1 196 ? -2.769 4.548 35.608 1.00 18.22 195 TYR A O 1
ATOM 1506 N N . ALA A 1 197 ? -2.769 2.443 36.407 1.00 16.78 196 ALA A N 1
ATOM 1507 C CA . ALA A 1 197 ? -4.195 2.284 36.146 1.00 18.37 196 ALA A CA 1
ATOM 1508 C C . ALA A 1 197 ? -5.024 3.225 37.008 1.00 14.01 196 ALA A C 1
ATOM 1509 O O . ALA A 1 197 ? -6.089 3.683 36.579 1.00 14.74 196 ALA A O 1
ATOM 1511 N N . GLU A 1 198 ? -4.552 3.532 38.214 1.00 14.49 197 GLU A N 1
ATOM 1512 C CA . GLU A 1 198 ? -5.294 4.429 39.089 1.00 20.15 197 GLU A CA 1
ATOM 1513 C C . GLU A 1 198 ? -5.012 5.894 38.778 1.00 18.84 197 GLU A C 1
ATOM 1514 O O . GLU A 1 198 ? -5.865 6.749 39.039 1.00 15.61 197 GLU A O 1
ATOM 1520 N N . ARG A 1 199 ? -3.839 6.203 38.221 1.00 20.14 198 ARG A N 1
ATOM 1521 C CA . ARG A 1 199 ? -3.556 7.578 37.825 1.00 19.53 198 ARG A CA 1
ATOM 1522 C C . ARG A 1 199 ? -4.213 7.926 36.493 1.00 18.31 198 ARG A C 1
ATOM 1523 O O . ARG A 1 199 ? -4.732 9.036 36.327 1.00 18.42 198 ARG A O 1
ATOM 1531 N N . GLU A 1 200 ? -4.222 6.992 35.543 1.00 15.30 199 GLU A N 1
ATOM 1532 C CA . GLU A 1 200 ? -4.788 7.210 34.211 1.00 16.93 199 GLU A CA 1
ATOM 1533 C C . GLU A 1 200 ? -5.795 6.112 33.890 1.00 17.48 199 GLU A C 1
ATOM 1534 O O . GLU A 1 200 ? -5.532 5.236 33.057 1.00 18.00 199 GLU A O 1
ATOM 1540 N N . PRO A 1 201 ? -6.958 6.118 34.550 1.00 17.67 200 PRO A N 1
ATOM 1541 C CA . PRO A 1 201 ? -7.970 5.091 34.238 1.00 17.68 200 PRO A CA 1
ATOM 1542 C C . PRO A 1 201 ? -8.412 5.099 32.783 1.00 21.65 200 PRO A C 1
ATOM 1543 O O . PRO A 1 201 ? -8.671 4.030 32.212 1.00 20.89 200 PRO A O 1
ATOM 1547 N N . VAL A 1 202 ? -8.517 6.279 32.166 1.00 17.26 201 VAL A N 1
ATOM 1548 C CA . VAL A 1 202 ? -9.044 6.370 30.806 1.00 19.68 201 VAL A CA 1
ATOM 1549 C C . VAL A 1 202 ? -8.030 5.859 29.794 1.00 17.71 201 VAL A C 1
ATOM 1550 O O . VAL A 1 202 ? -8.373 5.100 28.880 1.00 18.01 201 VAL A O 1
ATOM 1554 N N . ILE A 1 203 ? -6.772 6.282 29.927 1.00 20.16 202 ILE A N 1
ATOM 1555 C CA . ILE A 1 203 ? -5.736 5.786 29.026 1.00 17.28 202 ILE A CA 1
ATOM 1556 C C . ILE A 1 203 ? -5.623 4.274 29.142 1.00 17.42 202 ILE A C 1
ATOM 1557 O O . ILE A 1 203 ? -5.526 3.563 28.135 1.00 17.81 202 ILE A O 1
ATOM 1562 N N . THR A 1 204 ? -5.653 3.761 30.373 1.00 17.57 203 THR A N 1
ATOM 1563 C CA . THR A 1 204 ? -5.584 2.318 30.584 1.00 19.04 203 THR A CA 1
ATOM 1564 C C . THR A 1 204 ? -6.737 1.606 29.890 1.00 18.85 203 THR A C 1
ATOM 1565 O O . THR A 1 204 ? -6.541 0.564 29.252 1.00 17.81 203 THR A O 1
ATOM 1569 N N . ARG A 1 205 ? -7.944 2.166 29.989 1.00 15.98 204 ARG A N 1
ATOM 1570 C CA . ARG A 1 205 ? -9.108 1.573 29.338 1.00 19.89 204 ARG A CA 1
ATOM 1571 C C . ARG A 1 205 ? -8.959 1.579 27.821 1.00 21.20 204 ARG A C 1
ATOM 1572 O O . ARG A 1 205 ? -9.233 0.575 27.153 1.00 22.00 204 ARG A O 1
ATOM 1580 N N . LYS A 1 206 ? -8.517 2.706 27.255 1.00 20.44 205 LYS A N 1
ATOM 1581 C CA . LYS A 1 206 ? -8.369 2.797 25.805 1.00 19.78 205 LYS A CA 1
ATOM 1582 C C . LYS A 1 206 ? -7.279 1.868 25.286 1.00 18.92 205 LYS A C 1
ATOM 1583 O O . LYS A 1 206 ? -7.399 1.332 24.179 1.00 18.43 205 LYS A O 1
ATOM 1589 N N . VAL A 1 207 ? -6.207 1.678 26.055 1.00 13.67 206 VAL A N 1
ATOM 1590 C CA . VAL A 1 207 ? -5.179 0.713 25.670 1.00 18.47 206 VAL A CA 1
ATOM 1591 C C . VAL A 1 207 ? -5.760 -0.696 25.662 1.00 19.21 206 VAL A C 1
ATOM 1592 O O . VAL A 1 207 ? -5.534 -1.479 24.731 1.00 14.99 206 VAL A O 1
ATOM 1596 N N . HIS A 1 208 ? -6.503 -1.042 26.715 1.00 15.29 207 HIS A N 1
ATOM 1597 C CA . HIS A 1 208 ? -7.155 -2.345 26.788 1.00 15.71 207 HIS A CA 1
ATOM 1598 C C . HIS A 1 208 ? -8.072 -2.577 25.593 1.00 15.36 207 HIS A C 1
ATOM 1599 O O . HIS A 1 208 ? -7.994 -3.616 24.929 1.00 18.57 207 HIS A O 1
ATOM 1606 N N . GLU A 1 209 ? -8.949 -1.614 25.303 1.00 17.92 208 GLU A N 1
ATOM 1607 C CA . GLU A 1 209 ? -9.873 -1.774 24.182 1.00 19.20 208 GLU A CA 1
ATOM 1608 C C . GLU A 1 209 ? -9.129 -1.855 22.855 1.00 20.08 208 GLU A C 1
ATOM 1609 O O . GLU A 1 209 ? -9.531 -2.601 21.953 1.00 19.98 208 GLU A O 1
ATOM 1615 N N . ALA A 1 210 ? -8.043 -1.094 22.714 1.00 14.57 209 ALA A N 1
ATOM 1616 C CA . ALA A 1 210 ? -7.275 -1.135 21.474 1.00 16.16 209 ALA A CA 1
ATOM 1617 C C . ALA A 1 210 ? -6.608 -2.492 21.284 1.00 14.58 209 ALA A C 1
ATOM 1618 O O . ALA A 1 210 ? -6.509 -2.989 20.155 1.00 15.45 209 ALA A O 1
ATOM 1620 N N . PHE A 1 211 ? -6.142 -3.105 22.374 1.00 15.39 210 PHE A N 1
ATOM 1621 C CA . PHE A 1 211 ? -5.582 -4.450 22.279 1.00 20.34 210 PHE A CA 1
ATOM 1622 C C . PHE A 1 211 ? -6.632 -5.447 21.805 1.00 17.24 210 PHE A C 1
ATOM 1623 O O . PHE A 1 211 ? -6.361 -6.284 20.936 1.00 17.56 210 PHE A O 1
ATOM 1631 N N . LEU A 1 212 ? -7.841 -5.373 22.372 1.00 21.24 211 LEU A N 1
ATOM 1632 C CA . LEU A 1 212 ? -8.903 -6.291 21.973 1.00 18.58 211 LEU A CA 1
ATOM 1633 C C . LEU A 1 212 ? -9.249 -6.125 20.501 1.00 19.34 211 LEU A C 1
ATOM 1634 O O . LEU A 1 212 ? -9.437 -7.115 19.785 1.00 22.75 211 LEU A O 1
ATOM 1639 N N . ALA A 1 213 ? -9.327 -4.878 20.028 1.00 21.56 212 ALA A N 1
ATOM 1640 C CA . ALA A 1 213 ? -9.659 -4.637 18.628 1.00 20.19 212 ALA A CA 1
ATOM 1641 C C . ALA A 1 213 ? -8.536 -5.099 17.709 1.00 21.61 212 ALA A C 1
ATOM 1642 O O . ALA A 1 213 ? -8.794 -5.636 16.625 1.00 21.17 212 ALA A O 1
ATOM 1644 N N . SER A 1 214 ? -7.284 -4.891 18.122 1.00 19.47 213 SER A N 1
ATOM 1645 C CA . SER A 1 214 ? -6.155 -5.352 17.321 1.00 19.27 213 SER A CA 1
ATOM 1646 C C . SER A 1 214 ? -6.075 -6.874 17.308 1.00 19.58 213 SER A C 1
ATOM 1647 O O . SER A 1 214 ? -5.794 -7.478 16.266 1.00 18.87 213 SER A O 1
ATOM 1650 N N . ARG A 1 215 ? -6.307 -7.507 18.461 1.00 18.95 214 ARG A N 1
ATOM 1651 C CA . ARG A 1 215 ? -6.362 -8.964 18.518 1.00 17.85 214 ARG A CA 1
ATOM 1652 C C . ARG A 1 215 ? -7.446 -9.497 17.589 1.00 19.03 214 ARG A C 1
ATOM 1653 O O . ARG A 1 215 ? -7.202 -10.405 16.787 1.00 17.68 214 ARG A O 1
ATOM 1661 N N . ASN A 1 216 ? -8.657 -8.942 17.694 1.00 22.49 215 ASN A N 1
ATOM 1662 C CA . ASN A 1 216 ? -9.764 -9.389 16.854 1.00 27.05 215 ASN A CA 1
ATOM 1663 C C . ASN A 1 216 ? -9.428 -9.252 15.376 1.00 21.59 215 ASN A C 1
ATOM 1664 O O . ASN A 1 216 ? -9.749 -10.138 14.575 1.00 26.19 215 ASN A O 1
ATOM 1669 N N . LEU A 1 217 ? -8.787 -8.145 14.994 1.00 22.45 216 LEU A N 1
ATOM 1670 C CA . LEU A 1 217 ? -8.409 -7.964 13.598 1.00 25.70 216 LEU A CA 1
ATOM 1671 C C . LEU A 1 217 ? -7.405 -9.024 13.162 1.00 21.39 216 LEU A C 1
ATOM 1672 O O . LEU A 1 217 ? -7.488 -9.546 12.043 1.00 25.41 216 LEU A O 1
ATOM 1677 N N . SER A 1 218 ? -6.450 -9.359 14.035 1.00 20.87 217 SER A N 1
ATOM 1678 C CA . SER A 1 218 ? -5.455 -10.371 13.694 1.00 21.74 217 SER A CA 1
ATOM 1679 C C . SER A 1 218 ? -6.079 -11.753 13.545 1.00 22.29 217 SER A C 1
ATOM 1680 O O . SER A 1 218 ? -5.578 -12.576 12.771 1.00 21.61 217 SER A O 1
ATOM 1683 N N . LEU A 1 219 ? -7.157 -12.033 14.282 1.00 24.57 218 LEU A N 1
ATOM 1684 C CA . LEU A 1 219 ? -7.867 -13.295 14.093 1.00 27.10 218 LEU A CA 1
ATOM 1685 C C . LEU A 1 219 ? -8.478 -13.372 12.701 1.00 25.60 218 LEU A C 1
ATOM 1686 O O . LEU A 1 219 ? -8.470 -14.431 12.064 1.00 27.50 218 LEU A O 1
ATOM 1691 N N . GLU A 1 220 ? -9.005 -12.251 12.208 1.00 26.90 219 GLU A N 1
ATOM 1692 C CA . GLU A 1 220 ? -9.656 -12.240 10.904 1.00 22.96 219 GLU A CA 1
ATOM 1693 C C . GLU A 1 220 ? -8.653 -12.321 9.762 1.00 26.04 219 GLU A C 1
ATOM 1694 O O . GLU A 1 220 ? -8.971 -12.867 8.700 1.00 28.05 219 GLU A O 1
ATOM 1700 N N . GLU A 1 221 ? -7.448 -11.784 9.951 1.00 25.98 220 GLU A N 1
ATOM 1701 C CA . GLU A 1 221 ? -6.448 -11.695 8.895 1.00 23.37 220 GLU A CA 1
ATOM 1702 C C . GLU A 1 221 ? -5.267 -12.626 9.152 1.00 24.37 220 GLU A C 1
ATOM 1703 O O . GLU A 1 221 ? -4.137 -12.329 8.755 1.00 26.93 220 GLU A O 1
ATOM 1709 N N . VAL A 1 222 ? -5.520 -13.761 9.813 1.00 23.35 221 VAL A N 1
ATOM 1710 C CA . VAL A 1 222 ? -4.441 -14.664 10.206 1.00 25.60 221 VAL A CA 1
ATOM 1711 C C . VAL A 1 222 ? -3.685 -15.190 8.991 1.00 27.41 221 VAL A C 1
ATOM 1712 O O . VAL A 1 222 ? -2.462 -15.372 9.042 1.00 26.02 221 VAL A O 1
ATOM 1716 N N . GLU A 1 223 ? -4.384 -15.414 7.877 1.00 28.35 222 GLU A N 1
ATOM 1717 C CA . GLU A 1 223 ? -3.729 -15.978 6.702 1.00 29.22 222 GLU A CA 1
ATOM 1718 C C . GLU A 1 223 ? -2.827 -14.951 6.037 1.00 28.70 222 GLU A C 1
ATOM 1719 O O . GLU A 1 223 ? -1.737 -15.287 5.558 1.00 28.04 222 GLU A O 1
ATOM 1725 N N . LYS A 1 224 ? -3.269 -13.693 6.004 1.00 28.47 223 LYS A N 1
ATOM 1726 C CA . LYS A 1 224 ? -2.428 -12.619 5.489 1.00 28.16 223 LYS A CA 1
ATOM 1727 C C . LYS A 1 224 ? -1.166 -12.467 6.329 1.00 26.38 223 LYS A C 1
ATOM 1728 O O . LYS A 1 224 ? -0.069 -12.278 5.790 1.00 19.44 223 LYS A O 1
ATOM 1734 N N . VAL A 1 225 ? -1.302 -12.557 7.655 1.00 22.24 224 VAL A N 1
ATOM 1735 C CA . VAL A 1 225 ? -0.148 -12.440 8.542 1.00 18.47 224 VAL A CA 1
ATOM 1736 C C . VAL A 1 225 ? 0.804 -13.615 8.351 1.00 19.10 224 VAL A C 1
ATOM 1737 O O . VAL A 1 225 ? 2.029 -13.444 8.337 1.00 20.46 224 VAL A O 1
ATOM 1741 N N . ALA A 1 226 ? 0.259 -14.828 8.213 1.00 18.32 225 ALA A N 1
ATOM 1742 C CA . ALA A 1 226 ? 1.107 -16.002 8.030 1.00 23.00 225 ALA A CA 1
ATOM 1743 C C . ALA A 1 226 ? 1.870 -15.937 6.713 1.00 21.98 225 ALA A C 1
ATOM 1744 O O . ALA A 1 226 ? 3.060 -16.267 6.664 1.00 18.07 225 ALA A O 1
ATOM 1746 N N . GLU A 1 227 ? 1.202 -15.515 5.637 1.00 17.73 226 GLU A N 1
ATOM 1747 C CA . GLU A 1 227 ? 1.865 -15.428 4.338 1.00 23.55 226 GLU A CA 1
ATOM 1748 C C . GLU A 1 227 ? 3.043 -14.463 4.383 1.00 22.60 226 GLU A C 1
ATOM 1749 O O . GLU A 1 227 ? 4.130 -14.764 3.873 1.00 18.78 226 GLU A O 1
ATOM 1755 N N . GLN A 1 228 ? 2.841 -13.289 4.987 1.00 19.45 227 GLN A N 1
ATOM 1756 C CA . GLN A 1 228 ? 3.907 -12.295 5.064 1.00 22.58 227 GLN A CA 1
ATOM 1757 C C . GLN A 1 228 ? 5.051 -12.783 5.946 1.00 22.59 227 GLN A C 1
ATOM 1758 O O . GLN A 1 228 ? 6.224 -12.691 5.567 1.00 20.18 227 GLN A O 1
ATOM 1764 N N . ALA A 1 229 ? 4.725 -13.314 7.127 1.00 20.16 228 ALA A N 1
ATOM 1765 C CA . ALA A 1 229 ? 5.765 -13.726 8.063 1.00 20.84 228 ALA A CA 1
ATOM 1766 C C . ALA A 1 229 ? 6.555 -14.919 7.543 1.00 20.64 228 ALA A C 1
ATOM 1767 O O . ALA A 1 229 ? 7.736 -15.068 7.875 1.00 18.22 228 ALA A O 1
ATOM 1769 N N . ALA A 1 230 ? 5.927 -15.773 6.731 1.00 17.27 229 ALA A N 1
ATOM 1770 C CA . ALA A 1 230 ? 6.615 -16.948 6.210 1.00 22.02 229 ALA A CA 1
ATOM 1771 C C . ALA A 1 230 ? 7.818 -16.577 5.356 1.00 22.80 229 ALA A C 1
ATOM 1772 O O . ALA A 1 230 ? 8.735 -17.392 5.211 1.00 23.14 229 ALA A O 1
ATOM 1774 N N . ARG A 1 231 ? 7.838 -15.367 4.792 1.00 21.59 230 ARG A N 1
ATOM 1775 C CA . ARG A 1 231 ? 8.976 -14.936 3.991 1.00 20.01 230 ARG A CA 1
ATOM 1776 C C . ARG A 1 231 ? 10.216 -14.680 4.837 1.00 24.23 230 ARG A C 1
ATOM 1777 O O . ARG A 1 231 ? 11.316 -14.587 4.283 1.00 22.63 230 ARG A O 1
ATOM 1785 N N . TRP A 1 232 ? 10.068 -14.562 6.159 1.00 18.06 231 TRP A N 1
ATOM 1786 C CA . TRP A 1 232 ? 11.186 -14.240 7.039 1.00 19.30 231 TRP A CA 1
ATOM 1787 C C . TRP A 1 232 ? 11.496 -15.338 8.047 1.00 19.92 231 TRP A C 1
ATOM 1788 O O . TRP A 1 232 ? 12.287 -15.108 8.970 1.00 28.56 231 TRP A O 1
ATOM 1799 N N . GLU A 1 233 ? 10.902 -16.518 7.907 1.00 20.35 232 GLU A N 1
ATOM 1800 C CA . GLU A 1 233 ? 11.071 -17.584 8.881 1.00 27.41 232 GLU A CA 1
ATOM 1801 C C . GLU A 1 233 ? 11.362 -18.895 8.165 1.00 22.91 232 GLU A C 1
ATOM 1802 O O . GLU A 1 233 ? 11.048 -19.069 6.984 1.00 20.96 232 GLU A O 1
ATOM 1808 N N . ALA A 1 234 ? 11.979 -19.821 8.901 1.00 25.30 233 ALA A N 1
ATOM 1809 C CA . ALA A 1 234 ? 12.129 -21.184 8.410 1.00 22.60 233 ALA A CA 1
ATOM 1810 C C . ALA A 1 234 ? 10.804 -21.933 8.365 1.00 21.59 233 ALA A C 1
ATOM 1811 O O . ALA A 1 234 ? 10.738 -23.000 7.747 1.00 23.89 233 ALA A O 1
ATOM 1813 N N . PHE A 1 235 ? 9.760 -21.408 9.002 1.00 21.39 234 PHE A N 1
ATOM 1814 C CA . PHE A 1 235 ? 8.434 -22.002 8.922 1.00 21.35 234 PHE A CA 1
ATOM 1815 C C . PHE A 1 235 ? 7.716 -21.507 7.673 1.00 20.82 234 PHE A C 1
ATOM 1816 O O . PHE A 1 235 ? 7.887 -20.360 7.251 1.00 21.56 234 PHE A O 1
ATOM 1824 N N . ASP A 1 236 ? 6.889 -22.373 7.089 1.00 20.38 235 ASP A N 1
ATOM 1825 C CA . ASP A 1 236 ? 6.131 -21.974 5.915 1.00 22.46 235 ASP A CA 1
ATOM 1826 C C . ASP A 1 236 ? 4.771 -21.412 6.329 1.00 20.82 235 ASP A C 1
ATOM 1827 O O . ASP A 1 236 ? 4.414 -21.374 7.509 1.00 20.29 235 ASP A O 1
ATOM 1832 N N . GLU A 1 237 ? 4.009 -20.953 5.334 1.00 24.54 236 GLU A N 1
ATOM 1833 C CA . GLU A 1 237 ? 2.750 -20.263 5.600 1.00 22.48 236 GLU A CA 1
ATOM 1834 C C . GLU A 1 237 ? 1.755 -21.167 6.320 1.00 25.18 236 GLU A C 1
ATOM 1835 O O . GLU A 1 237 ? 1.101 -20.746 7.282 1.00 21.70 236 GLU A O 1
ATOM 1841 N N . ASP A 1 238 ? 1.620 -22.416 5.862 1.00 23.28 237 ASP A N 1
ATOM 1842 C CA . ASP A 1 238 ? 0.674 -23.334 6.490 1.00 22.74 237 ASP A CA 1
ATOM 1843 C C . ASP A 1 238 ? 1.031 -23.589 7.947 1.00 20.95 237 ASP A C 1
ATOM 1844 O O . ASP A 1 238 ? 0.145 -23.655 8.808 1.00 25.90 237 ASP A O 1
ATOM 1849 N N . THR A 1 239 ? 2.324 -23.735 8.243 1.00 18.95 238 THR A N 1
ATOM 1850 C CA . THR A 1 239 ? 2.745 -24.003 9.614 1.00 20.70 238 THR A CA 1
ATOM 1851 C C . THR A 1 239 ? 2.452 -22.809 10.513 1.00 22.28 238 THR A C 1
ATOM 1852 O O . THR A 1 239 ? 1.936 -22.970 11.626 1.00 21.22 238 THR A O 1
ATOM 1856 N N . LEU A 1 240 ? 2.777 -21.601 10.043 1.00 19.99 239 LEU A N 1
ATOM 1857 C CA . LEU A 1 240 ? 2.501 -20.402 10.828 1.00 19.78 239 LEU A CA 1
ATOM 1858 C C . LEU A 1 240 ? 1.004 -20.213 11.046 1.00 17.43 239 LEU A C 1
ATOM 1859 O O . LEU A 1 240 ? 0.573 -19.860 12.150 1.00 21.03 239 LEU A O 1
ATOM 1864 N N . ALA A 1 241 ? 0.196 -20.437 10.004 1.00 19.57 240 ALA A N 1
ATOM 1865 C CA . ALA A 1 241 ? -1.252 -20.290 10.146 1.00 22.37 240 ALA A CA 1
ATOM 1866 C C . ALA A 1 241 ? -1.809 -21.307 11.134 1.00 22.84 240 ALA A C 1
ATOM 1867 O O . ALA A 1 241 ? -2.694 -20.989 11.938 1.00 22.01 240 ALA A O 1
ATOM 1869 N N . LYS A 1 242 ? -1.284 -22.533 11.098 1.00 18.74 241 LYS A N 1
ATOM 1870 C CA . LYS A 1 242 ? -1.668 -23.552 12.067 1.00 19.64 241 LYS A CA 1
ATOM 1871 C C . LYS A 1 242 ? -1.285 -23.140 13.479 1.00 21.28 241 LYS A C 1
ATOM 1872 O O . LYS A 1 242 ? -2.053 -23.339 14.427 1.00 19.07 241 LYS A O 1
ATOM 1878 N N . TYR A 1 243 ? -0.092 -22.565 13.632 1.00 17.10 242 TYR A N 1
ATOM 1879 C CA . TYR A 1 243 ? 0.367 -22.105 14.937 1.00 21.46 242 TYR A CA 1
ATOM 1880 C C . TYR A 1 243 ? -0.513 -20.979 15.463 1.00 19.40 242 TYR A C 1
ATOM 1881 O O . TYR A 1 243 ? -0.959 -21.011 16.615 1.00 16.60 242 TYR A O 1
ATOM 1890 N N . PHE A 1 244 ? -0.776 -19.973 14.623 1.00 18.57 243 PHE A N 1
ATOM 1891 C CA . PHE A 1 244 ? -1.567 -18.824 15.056 1.00 22.14 243 PHE A CA 1
ATOM 1892 C C . PHE A 1 244 ? -2.987 -19.228 15.430 1.00 20.88 243 PHE A C 1
ATOM 1893 O O . PHE A 1 244 ? -3.574 -18.669 16.364 1.00 21.25 243 PHE A O 1
ATOM 1901 N N . THR A 1 245 ? -3.566 -20.184 14.701 1.00 20.77 244 THR A N 1
ATOM 1902 C CA . THR A 1 245 ? -4.930 -20.609 14.979 1.00 19.43 244 THR A CA 1
ATOM 1903 C C . THR A 1 245 ? -5.002 -21.627 16.107 1.00 19.76 244 THR A C 1
ATOM 1904 O O . THR A 1 245 ? -6.082 -21.835 16.670 1.00 21.66 244 THR A O 1
ATOM 1908 N N . THR A 1 246 ? -3.881 -22.271 16.440 1.00 23.64 245 THR A N 1
ATOM 1909 C CA . THR A 1 246 ? -3.838 -23.177 17.581 1.00 19.65 245 THR A CA 1
ATOM 1910 C C . THR A 1 246 ? -3.741 -22.409 18.893 1.00 22.74 245 THR A C 1
ATOM 1911 O O . THR A 1 246 ? -4.378 -22.788 19.884 1.00 20.01 245 THR A O 1
ATOM 1915 N N . LEU A 1 247 ? -2.951 -21.338 18.919 1.00 18.91 246 LEU A N 1
ATOM 1916 C CA . LEU A 1 247 ? -2.896 -20.473 20.090 1.00 18.89 246 LEU A CA 1
ATOM 1917 C C . LEU A 1 247 ? -4.285 -19.941 20.426 1.00 15.55 246 LEU A C 1
ATOM 1918 O O . LEU A 1 247 ? -5.129 -19.740 19.549 1.00 20.03 246 LEU A O 1
ATOM 1923 N N . ASP A 1 248 ? -4.517 -19.724 21.718 1.00 15.17 247 ASP A N 1
ATOM 1924 C CA . ASP A 1 248 ? -5.811 -19.299 22.239 1.00 17.91 247 ASP A CA 1
ATOM 1925 C C . ASP A 1 248 ? -5.596 -17.996 22.998 1.00 15.56 247 ASP A C 1
ATOM 1926 O O . ASP A 1 248 ? -4.945 -17.985 24.048 1.00 17.56 247 ASP A O 1
ATOM 1931 N N . PHE A 1 249 ? -6.133 -16.898 22.471 1.00 16.19 248 PHE A N 1
ATOM 1932 C CA . PHE A 1 249 ? -5.910 -15.586 23.063 1.00 16.86 248 PHE A CA 1
ATOM 1933 C C . PHE A 1 249 ? -7.095 -15.101 23.891 1.00 15.33 248 PHE A C 1
ATOM 1934 O O . PHE A 1 249 ? -7.170 -13.911 24.214 1.00 18.73 248 PHE A O 1
ATOM 1942 N N . ARG A 1 250 ? -8.011 -15.995 24.248 1.00 15.31 249 ARG A N 1
ATOM 1943 C CA . ARG A 1 250 ? -9.129 -15.635 25.104 1.00 17.69 249 ARG A CA 1
ATOM 1944 C C . ARG A 1 250 ? -8.682 -15.556 26.561 1.00 18.25 249 ARG A C 1
ATOM 1945 O O . ARG A 1 250 ? -7.679 -16.149 26.965 1.00 17.02 249 ARG A O 1
ATOM 1953 N N . PHE A 1 251 ? -9.447 -14.807 27.363 1.00 19.43 250 PHE A N 1
ATOM 1954 C CA . PHE A 1 251 ? -9.157 -14.735 28.786 1.00 18.21 250 PHE A CA 1
ATOM 1955 C C . PHE A 1 251 ? -10.461 -14.428 29.529 1.00 21.32 250 PHE A C 1
ATOM 1956 O O . PHE A 1 251 ? -10.684 -13.337 30.053 1.00 16.71 250 PHE A O 1
ATOM 1964 N N . GLY A 1 252 ? -11.347 -15.420 29.567 1.00 21.92 251 GLY A N 1
ATOM 1965 C CA . GLY A 1 252 ? -12.592 -15.308 30.300 1.00 17.76 251 GLY A CA 1
ATOM 1966 C C . GLY A 1 252 ? -12.680 -16.315 31.428 1.00 21.46 251 GLY A C 1
ATOM 1967 O O . GLY A 1 252 ? -11.654 -16.743 31.968 1.00 19.74 251 GLY A O 1
ATOM 1968 N N . ALA A 1 253 ? -13.903 -16.697 31.796 1.00 23.15 252 ALA A N 1
ATOM 1969 C CA . ALA A 1 253 ? -14.091 -17.586 32.942 1.00 25.76 252 ALA A CA 1
ATOM 1970 C C . ALA A 1 253 ? -13.364 -18.919 32.795 1.00 20.75 252 ALA A C 1
ATOM 1971 O O . ALA A 1 253 ? -12.679 -19.325 33.751 1.00 19.87 252 ALA A O 1
ATOM 1973 N N . PRO A 1 254 ? -13.456 -19.647 31.672 1.00 22.50 253 PRO A N 1
ATOM 1974 C CA . PRO A 1 254 ? -12.716 -20.921 31.587 1.00 21.47 253 PRO A CA 1
ATOM 1975 C C . PRO A 1 254 ? -11.213 -20.755 31.715 1.00 27.22 253 PRO A C 1
ATOM 1976 O O . PRO A 1 254 ? -10.546 -21.612 32.308 1.00 25.85 253 PRO A O 1
ATOM 1980 N N . GLN A 1 255 ? -10.656 -19.667 31.177 1.00 20.87 254 GLN A N 1
ATOM 1981 C CA . GLN A 1 255 ? -9.215 -19.463 31.271 1.00 19.79 254 GLN A CA 1
ATOM 1982 C C . GLN A 1 255 ? -8.806 -19.081 32.687 1.00 18.63 254 GLN A C 1
ATOM 1983 O O . GLN A 1 255 ? -7.757 -19.519 33.175 1.00 20.16 254 GLN A O 1
ATOM 1989 N N . LEU A 1 256 ? -9.627 -18.276 33.367 1.00 21.83 255 LEU A N 1
ATOM 1990 C CA . LEU A 1 256 ? -9.336 -17.929 34.753 1.00 22.37 255 LEU A CA 1
ATOM 1991 C C . LEU A 1 256 ? -9.425 -19.146 35.667 1.00 20.92 255 LEU A C 1
ATOM 1992 O O . LEU A 1 256 ? -8.671 -19.241 36.642 1.00 22.90 255 LEU A O 1
ATOM 1997 N N . GLU A 1 257 ? -10.339 -20.076 35.378 1.00 24.01 256 GLU A N 1
ATOM 1998 C CA . GLU A 1 257 ? -10.375 -21.333 36.124 1.00 28.11 256 GLU A CA 1
ATOM 1999 C C . GLU A 1 257 ? -9.046 -22.068 36.012 1.00 26.78 256 GLU A C 1
ATOM 2000 O O . GLU A 1 257 ? -8.534 -22.599 37.005 1.00 22.28 256 GLU A O 1
ATOM 2006 N N . ALA A 1 258 ? -8.476 -22.111 34.804 1.00 20.11 257 ALA A N 1
ATOM 2007 C CA . ALA A 1 258 ? -7.173 -22.739 34.613 1.00 17.21 257 ALA A CA 1
ATOM 2008 C C . ALA A 1 258 ? -6.096 -22.032 35.427 1.00 17.67 257 ALA A C 1
ATOM 2009 O O . ALA A 1 258 ? -5.291 -22.680 36.106 1.00 22.97 257 ALA A O 1
ATOM 2011 N N . VAL A 1 259 ? -6.054 -20.697 35.352 1.00 20.87 258 VAL A N 1
ATOM 2012 C CA . VAL A 1 259 ? -5.079 -19.933 36.129 1.00 17.88 258 VAL A CA 1
ATOM 2013 C C . VAL A 1 259 ? -5.244 -20.217 37.616 1.00 17.46 258 VAL A C 1
ATOM 2014 O O . VAL A 1 259 ? -4.258 -20.392 38.344 1.00 15.77 258 VAL A O 1
ATOM 2018 N N . THR A 1 260 ? -6.492 -20.257 38.089 1.00 17.02 259 THR A N 1
ATOM 2019 C CA . THR A 1 260 ? -6.750 -20.530 39.501 1.00 21.83 259 THR A CA 1
ATOM 2020 C C . THR A 1 260 ? -6.153 -21.868 39.921 1.00 19.61 259 THR A C 1
ATOM 2021 O O . THR A 1 260 ? -5.479 -21.965 40.954 1.00 23.91 259 THR A O 1
ATOM 2025 N N . GLU A 1 261 ? -6.387 -22.914 39.126 1.00 19.98 260 GLU A N 1
ATOM 2026 C CA . GLU A 1 261 ? -5.910 -24.243 39.496 1.00 21.52 260 GLU A CA 1
ATOM 2027 C C . GLU A 1 261 ? -4.391 -24.339 39.417 1.00 27.21 260 GLU A C 1
ATOM 2028 O O . GLU A 1 261 ? -3.755 -24.921 40.304 1.00 22.92 260 GLU A O 1
ATOM 2034 N N . PHE A 1 262 ? -3.791 -23.783 38.359 1.00 23.36 261 PHE A N 1
ATOM 2035 C CA . PHE A 1 262 ? -2.336 -23.783 38.246 1.00 17.53 261 PHE A CA 1
ATOM 2036 C C . PHE A 1 262 ? -1.695 -23.053 39.420 1.00 18.63 261 PHE A C 1
ATOM 2037 O O . PHE A 1 262 ? -0.737 -23.548 40.025 1.00 19.46 261 PHE A O 1
ATOM 2045 N N . ALA A 1 263 ? -2.212 -21.866 39.754 1.00 18.50 262 ALA A N 1
ATOM 2046 C CA . ALA A 1 263 ? -1.658 -21.100 40.866 1.00 19.31 262 ALA A CA 1
ATOM 2047 C C . ALA A 1 263 ? -1.717 -21.891 42.166 1.00 23.28 262 ALA A C 1
ATOM 2048 O O . ALA A 1 263 ? -0.781 -21.847 42.974 1.00 21.74 262 ALA A O 1
ATOM 2050 N N . ARG A 1 264 ? -2.810 -22.625 42.382 1.00 21.60 263 ARG A N 1
ATOM 2051 C CA . ARG A 1 264 ? -2.946 -23.399 43.612 1.00 23.95 263 ARG A CA 1
ATOM 2052 C C . ARG A 1 264 ? -1.911 -24.517 43.684 1.00 30.12 263 ARG A C 1
ATOM 2053 O O . ARG A 1 264 ? -1.382 -24.811 44.762 1.00 25.55 263 ARG A O 1
ATOM 2061 N N . ARG A 1 265 ? -1.599 -25.144 42.549 1.00 24.43 264 ARG A N 1
ATOM 2062 C CA . ARG A 1 265 ? -0.686 -26.280 42.560 1.00 21.45 264 ARG A CA 1
ATOM 2063 C C . ARG A 1 265 ? 0.778 -25.874 42.669 1.00 23.93 264 ARG A C 1
ATOM 2064 O O . ARG A 1 265 ? 1.592 -26.681 43.129 1.00 26.65 264 ARG A O 1
ATOM 2072 N N . VAL A 1 266 ? 1.137 -24.654 42.274 1.00 22.65 265 VAL A N 1
ATOM 2073 C CA . VAL A 1 266 ? 2.538 -24.259 42.222 1.00 18.70 265 VAL A CA 1
ATOM 2074 C C . VAL A 1 266 ? 2.899 -23.175 43.230 1.00 27.85 265 VAL A C 1
ATOM 2075 O O . VAL A 1 266 ? 4.094 -23.009 43.523 1.00 31.25 265 VAL A O 1
ATOM 2079 N N . GLY A 1 267 ? 1.925 -22.435 43.760 1.00 30.38 266 GLY A N 1
ATOM 2080 C CA . GLY A 1 267 ? 2.171 -21.379 44.719 1.00 29.12 266 GLY A CA 1
ATOM 2081 C C . GLY A 1 267 ? 3.184 -21.744 45.791 1.00 35.73 266 GLY A C 1
ATOM 2082 O O . GLY A 1 267 ? 4.248 -21.126 45.906 1.00 36.48 266 GLY A O 1
ATOM 2083 N N . PRO A 1 268 ? 2.868 -22.758 46.603 1.00 32.38 267 PRO A N 1
ATOM 2084 C CA . PRO A 1 268 ? 3.765 -23.127 47.714 1.00 37.83 267 PRO A CA 1
ATOM 2085 C C . PRO A 1 268 ? 5.162 -23.558 47.281 1.00 42.21 267 PRO A C 1
ATOM 2086 O O . PRO A 1 268 ? 6.040 -23.679 48.145 1.00 36.45 267 PRO A O 1
ATOM 2090 N N . THR A 1 269 ? 5.389 -23.833 45.997 1.00 36.35 268 THR A N 1
ATOM 2091 C CA . THR A 1 269 ? 6.719 -24.149 45.493 1.00 30.49 268 THR A CA 1
ATOM 2092 C C . THR A 1 269 ? 7.276 -23.056 44.589 1.00 35.88 268 THR A C 1
ATOM 2093 O O . THR A 1 269 ? 8.338 -23.249 43.985 1.00 35.02 268 THR A O 1
ATOM 2097 N N . THR A 1 270 ? 6.589 -21.915 44.478 1.00 29.46 269 THR A N 1
ATOM 2098 C CA . THR A 1 270 ? 7.002 -20.852 43.574 1.00 34.94 269 THR A CA 1
ATOM 2099 C C . THR A 1 270 ? 7.203 -19.501 44.247 1.00 34.16 269 THR A C 1
ATOM 2100 O O . THR A 1 270 ? 7.999 -18.698 43.746 1.00 41.11 269 THR A O 1
ATOM 2104 N N . GLY A 1 271 ? 6.571 -19.249 45.388 1.00 32.99 270 GLY A N 1
ATOM 2105 C CA . GLY A 1 271 ? 6.809 -18.000 46.084 1.00 38.84 270 GLY A CA 1
ATOM 2106 C C . GLY A 1 271 ? 5.640 -17.036 46.066 1.00 29.49 270 GLY A C 1
ATOM 2107 O O . GLY A 1 271 ? 5.840 -15.820 45.988 1.00 30.41 270 GLY A O 1
ATOM 2108 N N . PHE A 1 272 ? 4.419 -17.559 46.126 1.00 29.24 271 PHE A N 1
ATOM 2109 C CA . PHE A 1 272 ? 3.226 -16.734 46.250 1.00 30.45 271 PHE A CA 1
ATOM 2110 C C . PHE A 1 272 ? 2.111 -17.596 46.828 1.00 38.19 271 PHE A C 1
ATOM 2111 O O . PHE A 1 272 ? 2.163 -18.829 46.727 1.00 28.52 271 PHE A O 1
ATOM 2119 N N . PRO A 1 273 ? 1.100 -16.985 47.449 1.00 37.89 272 PRO A N 1
ATOM 2120 C CA . PRO A 1 273 ? 0.045 -17.785 48.086 1.00 38.29 272 PRO A CA 1
ATOM 2121 C C . PRO A 1 273 ? -0.737 -18.604 47.070 1.00 36.10 272 PRO A C 1
ATOM 2122 O O . PRO A 1 273 ? -1.000 -18.159 45.951 1.00 33.45 272 PRO A O 1
ATOM 2126 N N . ALA A 1 274 ? -1.113 -19.817 47.482 1.00 34.19 273 ALA A N 1
ATOM 2127 C CA . ALA A 1 274 ? -1.880 -20.715 46.625 1.00 32.73 273 ALA A CA 1
ATOM 2128 C C . ALA A 1 274 ? -3.223 -20.128 46.207 1.00 28.23 273 ALA A C 1
ATOM 2129 O O . ALA A 1 274 ? -3.770 -20.538 45.177 1.00 28.09 273 ALA A O 1
ATOM 2131 N N . ASP A 1 275 ? -3.772 -19.194 46.984 1.00 33.74 274 ASP A N 1
ATOM 2132 C CA . ASP A 1 275 ? -5.056 -18.566 46.693 1.00 33.49 274 ASP A CA 1
ATOM 2133 C C . ASP A 1 275 ? -4.905 -17.092 46.320 1.00 37.20 274 ASP A C 1
ATOM 2134 O O . ASP A 1 275 ? -5.764 -16.271 46.651 1.00 33.42 274 ASP A O 1
ATOM 2139 N N . VAL A 1 276 ? -3.805 -16.747 45.644 1.00 36.49 275 VAL A N 1
ATOM 2140 C CA . VAL A 1 276 ? -3.553 -15.367 45.242 1.00 25.60 275 VAL A CA 1
ATOM 2141 C C . VAL A 1 276 ? -4.735 -14.815 44.445 1.00 24.79 275 VAL A C 1
ATOM 2142 O O . VAL A 1 276 ? -5.377 -15.529 43.667 1.00 25.71 275 VAL A O 1
ATOM 2146 N N . LYS A 1 277 ? -5.033 -13.533 44.657 1.00 27.09 276 LYS A N 1
ATOM 2147 C CA . LYS A 1 277 ? -6.151 -12.863 44.001 1.00 28.11 276 LYS A CA 1
ATOM 2148 C C . LYS A 1 277 ? -5.698 -12.199 42.705 1.00 26.40 276 LYS A C 1
ATOM 2149 O O . LYS A 1 277 ? -4.700 -11.472 42.689 1.00 27.75 276 LYS A O 1
ATOM 2155 N N . VAL A 1 278 ? -6.431 -12.453 41.624 1.00 24.76 277 VAL A N 1
ATOM 2156 C CA . VAL A 1 278 ? -6.171 -11.845 40.323 1.00 25.44 277 VAL A CA 1
ATOM 2157 C C . VAL A 1 278 ? -7.186 -10.727 40.118 1.00 28.57 277 VAL A C 1
ATOM 2158 O O . VAL A 1 278 ? -8.383 -10.985 39.955 1.00 32.44 277 VAL A O 1
ATOM 2162 N N . GLU A 1 279 ? -6.715 -9.482 40.120 1.00 21.95 278 GLU A N 1
ATOM 2163 C CA . GLU A 1 279 ? -7.581 -8.326 39.923 1.00 23.39 278 GLU A CA 1
ATOM 2164 C C . GLU A 1 279 ? -7.697 -8.006 38.438 1.00 26.01 278 GLU A C 1
ATOM 2165 O O . GLU A 1 279 ? -6.684 -7.857 37.749 1.00 23.58 278 GLU A O 1
ATOM 2171 N N . LEU A 1 280 ? -8.930 -7.897 37.953 1.00 23.50 279 LEU A N 1
ATOM 2172 C CA . LEU A 1 280 ? -9.206 -7.603 36.555 1.00 22.85 279 LEU A CA 1
ATOM 2173 C C . LEU A 1 280 ? -9.619 -6.146 36.387 1.00 25.52 279 LEU A C 1
ATOM 2174 O O . LEU A 1 280 ? -10.302 -5.579 37.246 1.00 20.71 279 LEU A O 1
ATOM 2179 N N . LEU A 1 281 ? -9.198 -5.546 35.276 1.00 19.02 280 LEU A N 1
ATOM 2180 C CA . LEU A 1 281 ? -9.611 -4.189 34.939 1.00 20.85 280 LEU A CA 1
ATOM 2181 C C . LEU A 1 281 ? -11.121 -4.125 34.750 1.00 24.14 280 LEU A C 1
ATOM 2182 O O . LEU A 1 281 ? -11.685 -4.846 33.922 1.00 24.86 280 LEU A O 1
ATOM 2187 N N . LYS A 1 282 ? -11.773 -3.258 35.517 1.00 28.11 281 LYS A N 1
ATOM 2188 C CA . LYS A 1 282 ? -13.226 -3.229 35.435 1.00 34.42 281 LYS A CA 1
ATOM 2189 C C . LYS A 1 282 ? -13.676 -2.211 34.391 1.00 30.18 281 LYS A C 1
ATOM 2190 O O . LYS A 1 282 ? -13.113 -1.115 34.310 1.00 30.51 281 LYS A O 1
ATOM 2196 N N . PRO A 1 283 ? -14.668 -2.552 33.576 1.00 27.47 282 PRO A N 1
ATOM 2197 C CA . PRO A 1 283 ? -15.183 -1.601 32.587 1.00 31.38 282 PRO A CA 1
ATOM 2198 C C . PRO A 1 283 ? -16.054 -0.546 33.256 1.00 31.56 282 PRO A C 1
ATOM 2199 O O . PRO A 1 283 ? -16.451 -0.670 34.414 1.00 34.82 282 PRO A O 1
ATOM 2203 N N . LEU A 1 284 ? -16.349 0.507 32.501 1.00 31.00 283 LEU A N 1
ATOM 2204 C CA . LEU A 1 284 ? -17.167 1.587 33.028 1.00 34.43 283 LEU A CA 1
ATOM 2205 C C . LEU A 1 284 ? -18.633 1.178 33.013 1.00 35.84 283 LEU A C 1
ATOM 2206 O O . LEU A 1 284 ? -19.096 0.510 32.085 1.00 35.43 283 LEU A O 1
ATOM 2211 N N . GLU A 1 285 ? -19.365 1.594 34.039 1.00 39.00 284 GLU A N 1
ATOM 2212 C CA . GLU A 1 285 ? -20.788 1.298 34.126 1.00 39.02 284 GLU A CA 1
ATOM 2213 C C . GLU A 1 285 ? -21.591 2.274 33.270 1.00 36.10 284 GLU A C 1
ATOM 2214 O O . GLU A 1 285 ? -21.365 3.484 33.322 1.00 36.42 284 GLU A O 1
ATOM 2220 N N . ASP B 1 3 ? 19.400 -21.776 12.179 1.00 31.76 2 ASP B N 1
ATOM 2221 C CA . ASP B 1 3 ? 18.397 -21.054 11.405 1.00 37.80 2 ASP B CA 1
ATOM 2222 C C . ASP B 1 3 ? 19.069 -20.116 10.409 1.00 30.93 2 ASP B C 1
ATOM 2223 O O . ASP B 1 3 ? 19.443 -18.993 10.751 1.00 33.58 2 ASP B O 1
ATOM 2228 N N . ASN B 1 4 ? 19.217 -20.584 9.170 1.00 31.47 3 ASN B N 1
ATOM 2229 C CA . ASN B 1 4 ? 19.816 -19.796 8.103 1.00 30.89 3 ASN B CA 1
ATOM 2230 C C . ASN B 1 4 ? 18.773 -19.120 7.221 1.00 27.80 3 ASN B C 1
ATOM 2231 O O . ASN B 1 4 ? 19.097 -18.696 6.107 1.00 24.56 3 ASN B O 1
ATOM 2236 N N . SER B 1 5 ? 17.532 -19.018 7.689 1.00 22.60 4 SER B N 1
ATOM 2237 C CA . SER B 1 5 ? 16.506 -18.366 6.893 1.00 22.90 4 SER B CA 1
ATOM 2238 C C . SER B 1 5 ? 16.828 -16.882 6.724 1.00 24.02 4 SER B C 1
ATOM 2239 O O . SER B 1 5 ? 17.651 -16.307 7.443 1.00 21.63 4 SER B O 1
ATOM 2242 N N . ARG B 1 6 ? 16.172 -16.266 5.746 1.00 21.08 5 ARG B N 1
ATOM 2243 C CA . ARG B 1 6 ? 16.354 -14.842 5.508 1.00 23.37 5 ARG B CA 1
ATOM 2244 C C . ARG B 1 6 ? 15.822 -14.040 6.689 1.00 24.58 5 ARG B C 1
ATOM 2245 O O . ARG B 1 6 ? 14.788 -14.377 7.273 1.00 26.98 5 ARG B O 1
ATOM 2253 N N . THR B 1 7 ? 16.538 -12.979 7.048 1.00 22.53 6 THR B N 1
ATOM 2254 C CA . THR B 1 7 ? 16.170 -12.140 8.177 1.00 24.27 6 THR B CA 1
ATOM 2255 C C . THR B 1 7 ? 15.708 -10.772 7.693 1.00 23.25 6 THR B C 1
ATOM 2256 O O . THR B 1 7 ? 16.187 -10.256 6.678 1.00 19.00 6 THR B O 1
ATOM 2260 N N . ARG B 1 8 ? 14.770 -10.192 8.435 1.00 19.96 7 ARG B N 1
ATOM 2261 C CA . ARG B 1 8 ? 14.234 -8.892 8.067 1.00 19.18 7 ARG B CA 1
ATOM 2262 C C . ARG B 1 8 ? 15.339 -7.840 8.084 1.00 16.68 7 ARG B C 1
ATOM 2263 O O . ARG B 1 8 ? 16.250 -7.906 8.920 1.00 15.09 7 ARG B O 1
ATOM 2271 N N . PRO B 1 9 ? 15.294 -6.861 7.183 1.00 16.64 8 PRO B N 1
ATOM 2272 C CA . PRO B 1 9 ? 16.254 -5.757 7.255 1.00 16.10 8 PRO B CA 1
ATOM 2273 C C . PRO B 1 9 ? 16.098 -4.987 8.558 1.00 17.16 8 PRO B C 1
ATOM 2274 O O . PRO B 1 9 ? 14.991 -4.815 9.072 1.00 16.44 8 PRO B O 1
ATOM 2278 N N . ARG B 1 10 ? 17.227 -4.548 9.104 1.00 15.62 9 ARG B N 1
ATOM 2279 C CA . ARG B 1 10 ? 17.238 -3.689 10.282 1.00 20.03 9 ARG B CA 1
ATOM 2280 C C . ARG B 1 10 ? 17.109 -2.250 9.798 1.00 17.28 9 ARG B C 1
ATOM 2281 O O . ARG B 1 10 ? 18.002 -1.737 9.117 1.00 16.09 9 ARG B O 1
ATOM 2289 N N . VAL B 1 11 ? 15.995 -1.604 10.139 1.00 15.15 10 VAL B N 1
ATOM 2290 C CA . VAL B 1 11 ? 15.619 -0.318 9.563 1.00 15.60 10 VAL B CA 1
ATOM 2291 C C . VAL B 1 11 ? 15.479 0.706 10.680 1.00 15.84 10 VAL B C 1
ATOM 2292 O O . VAL B 1 11 ? 14.763 0.470 11.660 1.00 17.62 10 VAL B O 1
ATOM 2296 N N . GLY B 1 12 ? 16.158 1.847 10.527 1.00 15.50 11 GLY B N 1
ATOM 2297 C CA . GLY B 1 12 ? 16.032 2.924 11.484 1.00 17.67 11 GLY B CA 1
ATOM 2298 C C . GLY B 1 12 ? 14.874 3.854 11.161 1.00 16.58 11 GLY B C 1
ATOM 2299 O O . GLY B 1 12 ? 14.388 3.910 10.033 1.00 14.43 11 GLY B O 1
ATOM 2300 N N . HIS B 1 13 ? 14.421 4.589 12.177 1.00 15.43 12 HIS B N 1
ATOM 2301 C CA . HIS B 1 13 ? 13.326 5.530 11.986 1.00 16.62 12 HIS B CA 1
ATOM 2302 C C . HIS B 1 13 ? 13.449 6.674 12.980 1.00 17.74 12 HIS B C 1
ATOM 2303 O O . HIS B 1 13 ? 13.560 6.442 14.187 1.00 19.50 12 HIS B O 1
ATOM 2310 N N . ILE B 1 14 ? 13.422 7.903 12.464 1.00 14.46 13 ILE B N 1
ATOM 2311 C CA . ILE B 1 14 ? 13.533 9.085 13.312 1.00 14.36 13 ILE B CA 1
ATOM 2312 C C . ILE B 1 14 ? 12.305 9.192 14.205 1.00 16.75 13 ILE B C 1
ATOM 2313 O O . ILE B 1 14 ? 11.163 9.159 13.729 1.00 14.81 13 ILE B O 1
ATOM 2318 N N . GLN B 1 15 ? 12.540 9.326 15.511 1.00 14.90 14 GLN B N 1
ATOM 2319 C CA . GLN B 1 15 ? 11.458 9.351 16.486 1.00 16.64 14 GLN B CA 1
ATOM 2320 C C . GLN B 1 15 ? 10.708 10.676 16.505 1.00 20.54 14 GLN B C 1
ATOM 2321 O O . GLN B 1 15 ? 9.604 10.735 17.058 1.00 25.42 14 GLN B O 1
ATOM 2327 N N . PHE B 1 16 ? 11.280 11.731 15.926 0.92 22.35 15 PHE B N 1
ATOM 2328 C CA . PHE B 1 16 ? 10.674 13.054 15.967 0.92 22.08 15 PHE B CA 1
ATOM 2329 C C . PHE B 1 16 ? 9.332 13.080 15.234 0.92 19.02 15 PHE B C 1
ATOM 2330 O O . PHE B 1 16 ? 8.976 12.175 14.475 0.92 16.13 15 PHE B O 1
ATOM 2338 N N . LEU B 1 17 ? 8.597 14.173 15.457 1.00 15.38 16 LEU B N 1
ATOM 2339 C CA . LEU B 1 17 ? 7.310 14.366 14.798 1.00 11.96 16 LEU B CA 1
ATOM 2340 C C . LEU B 1 17 ? 7.440 14.414 13.281 1.00 13.59 16 LEU B C 1
ATOM 2341 O O . LEU B 1 17 ? 6.487 14.069 12.572 1.00 14.50 16 LEU B O 1
ATOM 2346 N N . SER B 1 18 ? 8.594 14.852 12.766 1.00 15.50 17 SER B N 1
ATOM 2347 C CA . SER B 1 18 ? 8.760 14.984 11.319 1.00 14.56 17 SER B CA 1
ATOM 2348 C C . SER B 1 18 ? 8.464 13.680 10.588 1.00 15.46 17 SER B C 1
ATOM 2349 O O . SER B 1 18 ? 7.941 13.703 9.468 1.00 16.39 17 SER B O 1
ATOM 2352 N N . CYS B 1 19 ? 8.773 12.536 11.201 1.00 12.07 18 CYS B N 1
ATOM 2353 C CA . CYS B 1 19 ? 8.582 11.241 10.562 1.00 12.48 18 CYS B CA 1
ATOM 2354 C C . CYS B 1 19 ? 7.456 10.438 11.202 1.00 17.20 18 CYS B C 1
ATOM 2355 O O . CYS B 1 19 ? 7.353 9.229 10.971 1.00 11.89 18 CYS B O 1
ATOM 2358 N N . LEU B 1 20 ? 6.605 11.085 11.994 1.00 14.66 19 LEU B N 1
ATOM 2359 C CA . LEU B 1 20 ? 5.473 10.389 12.592 1.00 13.08 19 LEU B CA 1
ATOM 2360 C C . LEU B 1 20 ? 4.446 9.995 11.531 1.00 16.90 19 LEU B C 1
ATOM 2361 O O . LEU B 1 20 ? 3.947 8.863 11.566 1.00 15.93 19 LEU B O 1
ATOM 2366 N N . PRO B 1 21 ? 4.091 10.873 10.578 1.00 15.12 20 PRO B N 1
ATOM 2367 C CA . PRO B 1 21 ? 3.189 10.416 9.506 1.00 14.73 20 PRO B CA 1
ATOM 2368 C C . PRO B 1 21 ? 3.736 9.235 8.724 1.00 18.11 20 PRO B C 1
ATOM 2369 O O . PRO B 1 21 ? 2.976 8.323 8.375 1.00 16.24 20 PRO B O 1
ATOM 2373 N N . LEU B 1 22 ? 5.040 9.225 8.436 1.00 15.44 21 LEU B N 1
ATOM 2374 C CA . LEU B 1 22 ? 5.632 8.075 7.762 1.00 16.16 21 LEU B CA 1
ATOM 2375 C C . LEU B 1 22 ? 5.482 6.809 8.595 1.00 13.86 21 LEU B C 1
ATOM 2376 O O . LEU B 1 22 ? 5.200 5.733 8.056 1.00 15.80 21 LEU B O 1
ATOM 2381 N N . TYR B 1 23 ? 5.687 6.915 9.911 1.00 12.79 22 TYR B N 1
ATOM 2382 C CA . TYR B 1 23 ? 5.474 5.768 10.788 1.00 18.49 22 TYR B CA 1
ATOM 2383 C C . TYR B 1 23 ? 4.039 5.267 10.688 1.00 16.54 22 TYR B C 1
ATOM 2384 O O . TYR B 1 23 ? 3.797 4.054 10.630 1.00 17.03 22 TYR B O 1
ATOM 2393 N N . TRP B 1 24 ? 3.071 6.190 10.678 1.00 15.41 23 TRP B N 1
ATOM 2394 C CA . TRP B 1 24 ? 1.683 5.816 10.423 1.00 17.27 23 TRP B CA 1
ATOM 2395 C C . TRP B 1 24 ? 1.561 5.023 9.129 1.00 18.14 23 TRP B C 1
ATOM 2396 O O . TRP B 1 24 ? 0.911 3.972 9.089 1.00 16.23 23 TRP B O 1
ATOM 2407 N N . GLY B 1 25 ? 2.194 5.511 8.059 1.00 15.73 24 GLY B N 1
ATOM 2408 C CA . GLY B 1 25 ? 2.118 4.814 6.785 1.00 15.51 24 GLY B CA 1
ATOM 2409 C C . GLY B 1 25 ? 2.750 3.436 6.832 1.00 19.11 24 GLY B C 1
ATOM 2410 O O . GLY B 1 25 ? 2.196 2.471 6.299 1.00 18.06 24 GLY B O 1
ATOM 2411 N N . LEU B 1 26 ? 3.916 3.323 7.475 1.00 14.24 25 LEU B N 1
ATOM 2412 C CA . LEU B 1 26 ? 4.571 2.024 7.593 1.00 14.75 25 LEU B CA 1
ATOM 2413 C C . LEU B 1 26 ? 3.708 1.043 8.374 1.00 16.16 25 LEU B C 1
ATOM 2414 O O . LEU B 1 26 ? 3.679 -0.155 8.069 1.00 15.09 25 LEU B O 1
ATOM 2419 N N . ALA B 1 27 ? 2.993 1.537 9.384 1.00 15.63 26 ALA B N 1
ATOM 2420 C CA . ALA B 1 27 ? 2.125 0.672 10.172 1.00 17.24 26 ALA B CA 1
ATOM 2421 C C . ALA B 1 27 ? 0.877 0.288 9.386 1.00 18.23 26 ALA B C 1
ATOM 2422 O O . ALA B 1 27 ? 0.496 -0.887 9.337 1.00 19.30 26 ALA B O 1
ATOM 2424 N N . ARG B 1 28 ? 0.225 1.276 8.770 1.00 14.61 27 ARG B N 1
ATOM 2425 C CA . ARG B 1 28 ? -1.048 1.033 8.102 1.00 18.71 27 ARG B CA 1
ATOM 2426 C C . ARG B 1 28 ? -0.882 0.124 6.890 1.00 21.04 27 ARG B C 1
ATOM 2427 O O . ARG B 1 28 ? -1.760 -0.696 6.605 1.00 20.56 27 ARG B O 1
ATOM 2435 N N . THR B 1 29 ? 0.230 0.250 6.164 1.00 18.44 28 THR B N 1
ATOM 2436 C CA . THR B 1 29 ? 0.483 -0.630 5.028 1.00 18.15 28 THR B CA 1
ATOM 2437 C C . THR B 1 29 ? 0.923 -2.030 5.441 1.00 21.67 28 THR B C 1
ATOM 2438 O O . THR B 1 29 ? 0.982 -2.918 4.584 1.00 26.96 28 THR B O 1
ATOM 2442 N N . GLY B 1 30 ? 1.236 -2.248 6.717 1.00 21.61 29 GLY B N 1
ATOM 2443 C CA . GLY B 1 30 ? 1.827 -3.495 7.149 1.00 23.21 29 GLY B CA 1
ATOM 2444 C C . GLY B 1 30 ? 3.313 -3.610 6.890 1.00 18.31 29 GLY B C 1
ATOM 2445 O O . GLY B 1 30 ? 3.900 -4.654 7.202 1.00 16.42 29 GLY B O 1
ATOM 2446 N N . THR B 1 31 ? 3.936 -2.571 6.325 1.00 17.82 30 THR B N 1
ATOM 2447 C CA . THR B 1 31 ? 5.364 -2.614 6.026 1.00 16.50 30 THR B CA 1
ATOM 2448 C C . THR B 1 31 ? 6.197 -2.899 7.270 1.00 17.76 30 THR B C 1
ATOM 2449 O O . THR B 1 31 ? 7.224 -3.586 7.191 1.00 16.82 30 THR B O 1
ATOM 2453 N N . LEU B 1 32 ? 5.765 -2.389 8.432 1.00 12.28 31 LEU B N 1
ATOM 2454 C CA . LEU B 1 32 ? 6.529 -2.568 9.666 1.00 14.93 31 LEU B CA 1
ATOM 2455 C C . LEU B 1 32 ? 6.819 -4.035 9.958 1.00 16.30 31 LEU B C 1
ATOM 2456 O O . LEU B 1 32 ? 7.842 -4.356 10.572 1.00 19.95 31 LEU B O 1
ATOM 2461 N N . LEU B 1 33 ? 5.934 -4.938 9.539 1.00 15.97 32 LEU B N 1
ATOM 2462 C CA . LEU B 1 33 ? 6.151 -6.356 9.789 1.00 19.60 32 LEU B CA 1
ATOM 2463 C C . LEU B 1 33 ? 7.199 -6.962 8.869 1.00 19.01 32 LEU B C 1
ATOM 2464 O O . LEU B 1 33 ? 7.586 -8.118 9.075 1.00 21.72 32 LEU B O 1
ATOM 2469 N N . ASP B 1 34 ? 7.660 -6.219 7.866 1.00 17.71 33 ASP B N 1
ATOM 2470 C CA . ASP B 1 34 ? 8.799 -6.622 7.055 1.00 20.75 33 ASP B CA 1
ATOM 2471 C C . ASP B 1 34 ? 10.092 -5.979 7.532 1.00 18.85 33 ASP B C 1
ATOM 2472 O O . ASP B 1 34 ? 11.152 -6.244 6.956 1.00 18.96 33 ASP B O 1
ATOM 2477 N N . PHE B 1 35 ? 10.030 -5.154 8.574 1.00 15.90 34 PHE B N 1
ATOM 2478 C CA . PHE B 1 35 ? 11.191 -4.485 9.137 1.00 17.82 34 PHE B CA 1
ATOM 2479 C C . PHE B 1 35 ? 11.488 -5.032 10.525 1.00 21.26 34 PHE B C 1
ATOM 2480 O O . PHE B 1 35 ? 10.594 -5.509 11.230 1.00 19.66 34 PHE B O 1
ATOM 2488 N N . GLU B 1 36 ? 12.749 -4.929 10.921 1.00 18.61 35 GLU B N 1
ATOM 2489 C CA . GLU B 1 36 ? 13.146 -4.967 12.324 1.00 19.89 35 GLU B CA 1
ATOM 2490 C C . GLU B 1 36 ? 13.503 -3.523 12.667 1.00 22.99 35 GLU B C 1
ATOM 2491 O O . GLU B 1 36 ? 14.603 -3.055 12.358 1.00 19.90 35 GLU B O 1
ATOM 2497 N N . LEU B 1 37 ? 12.560 -2.814 13.284 1.00 21.21 36 LEU B N 1
ATOM 2498 C CA . LEU B 1 37 ? 12.621 -1.362 13.379 1.00 23.33 36 LEU B CA 1
ATOM 2499 C C . LEU B 1 37 ? 13.381 -0.896 14.613 1.00 26.46 36 LEU B C 1
ATOM 2500 O O . LEU B 1 37 ? 13.236 -1.459 15.702 1.00 18.90 36 LEU B O 1
ATOM 2505 N N . THR B 1 38 ? 14.188 0.146 14.430 1.00 17.17 37 THR B N 1
ATOM 2506 C CA . THR B 1 38 ? 14.844 0.852 15.523 1.00 19.62 37 THR B CA 1
ATOM 2507 C C . THR B 1 38 ? 14.456 2.321 15.442 1.00 22.51 37 THR B C 1
ATOM 2508 O O . THR B 1 38 ? 14.683 2.970 14.415 1.00 17.83 37 THR B O 1
ATOM 2512 N N . LYS B 1 39 ? 13.870 2.841 16.517 1.00 20.00 38 LYS B N 1
ATOM 2513 C CA . LYS B 1 39 ? 13.535 4.254 16.624 1.00 17.79 38 LYS B CA 1
ATOM 2514 C C . LYS B 1 39 ? 14.547 4.946 17.521 1.00 20.99 38 LYS B C 1
ATOM 2515 O O . LYS B 1 39 ? 14.853 4.453 18.612 1.00 25.98 38 LYS B O 1
ATOM 2521 N N . ASP B 1 40 ? 15.044 6.094 17.075 1.00 16.51 39 ASP B N 1
ATOM 2522 C CA . ASP B 1 40 ? 16.026 6.859 17.834 1.00 20.78 39 ASP B CA 1
ATOM 2523 C C . ASP B 1 40 ? 16.141 8.238 17.195 1.00 18.27 39 ASP B C 1
ATOM 2524 O O . ASP B 1 40 ? 15.412 8.571 16.256 1.00 21.86 39 ASP B O 1
ATOM 2529 N N . THR B 1 41 ? 17.062 9.039 17.717 1.00 17.05 40 THR B N 1
ATOM 2530 C CA . THR B 1 41 ? 17.299 10.379 17.211 1.00 19.07 40 THR B CA 1
ATOM 2531 C C . THR B 1 41 ? 18.139 10.317 15.939 1.00 20.40 40 THR B C 1
ATOM 2532 O O . THR B 1 41 ? 18.773 9.298 15.657 1.00 18.11 40 THR B O 1
ATOM 2536 N N . PRO B 1 42 ? 18.151 11.392 15.142 1.00 19.40 41 PRO B N 1
ATOM 2537 C CA . PRO B 1 42 ? 18.875 11.328 13.859 1.00 19.24 41 PRO B CA 1
ATOM 2538 C C . PRO B 1 42 ? 20.364 11.049 13.995 1.00 25.68 41 PRO B C 1
ATOM 2539 O O . PRO B 1 42 ? 20.922 10.319 13.164 1.00 20.17 41 PRO B O 1
ATOM 2543 N N . GLU B 1 43 ? 21.036 11.607 15.007 1.00 22.48 42 GLU B N 1
ATOM 2544 C CA . GLU B 1 43 ? 22.480 11.401 15.086 1.00 23.84 42 GLU B CA 1
ATOM 2545 C C . GLU B 1 43 ? 22.824 9.992 15.555 1.00 23.29 42 GLU B C 1
ATOM 2546 O O . GLU B 1 43 ? 23.861 9.452 15.158 1.00 22.62 42 GLU B O 1
ATOM 2552 N N . LYS B 1 44 ? 21.979 9.378 16.390 1.00 23.40 43 LYS B N 1
ATOM 2553 C CA . LYS B 1 44 ? 22.218 7.989 16.773 1.00 24.35 43 LYS B CA 1
ATOM 2554 C C . LYS B 1 44 ? 21.934 7.045 15.611 1.00 21.64 43 LYS B C 1
ATOM 2555 O O . LYS B 1 44 ? 22.710 6.117 15.354 1.00 21.63 43 LYS B O 1
ATOM 2561 N N . LEU B 1 45 ? 20.828 7.268 14.896 1.00 20.29 44 LEU B N 1
ATOM 2562 C CA . LEU B 1 45 ? 20.501 6.419 13.754 1.00 19.43 44 LEU B CA 1
ATOM 2563 C C . LEU B 1 45 ? 21.571 6.495 12.677 1.00 20.34 44 LEU B C 1
ATOM 2564 O O . LEU B 1 45 ? 21.849 5.495 12.004 1.00 17.24 44 LEU B O 1
ATOM 2569 N N A SER B 1 46 ? 22.182 7.668 12.501 0.61 19.23 45 SER B N 1
ATOM 2570 N N B SER B 1 46 ? 22.180 7.668 12.492 0.39 19.07 45 SER B N 1
ATOM 2571 C CA A SER B 1 46 ? 23.269 7.804 11.538 0.61 20.28 45 SER B CA 1
ATOM 2572 C CA B SER B 1 46 ? 23.265 7.778 11.524 0.39 20.29 45 SER B CA 1
ATOM 2573 C C A SER B 1 46 ? 24.490 7.009 11.983 0.61 19.74 45 SER B C 1
ATOM 2574 C C B SER B 1 46 ? 24.490 6.998 11.983 0.39 19.76 45 SER B C 1
ATOM 2575 O O A SER B 1 46 ? 25.106 6.296 11.182 0.61 20.20 45 SER B O 1
ATOM 2576 O O B SER B 1 46 ? 25.108 6.282 11.188 0.39 20.24 45 SER B O 1
ATOM 2581 N N . GLU B 1 47 ? 24.852 7.121 13.263 1.00 21.07 46 GLU B N 1
ATOM 2582 C CA . GLU B 1 47 ? 25.985 6.366 13.790 1.00 23.08 46 GLU B CA 1
ATOM 2583 C C . GLU B 1 47 ? 25.757 4.866 13.658 1.00 22.40 46 GLU B C 1
ATOM 2584 O O . GLU B 1 47 ? 26.673 4.121 13.292 1.00 25.03 46 GLU B O 1
ATOM 2590 N N . GLN B 1 48 ? 24.538 4.406 13.946 1.00 23.81 47 GLN B N 1
ATOM 2591 C CA . GLN B 1 48 ? 24.253 2.977 13.894 1.00 23.92 47 GLN B CA 1
ATOM 2592 C C . GLN B 1 48 ? 24.349 2.444 12.471 1.00 22.43 47 GLN B C 1
ATOM 2593 O O . GLN B 1 48 ? 24.887 1.354 12.246 1.00 20.72 47 GLN B O 1
ATOM 2599 N N . LEU B 1 49 ? 23.829 3.195 11.497 1.00 23.78 48 LEU B N 1
ATOM 2600 C CA . LEU B 1 49 ? 23.913 2.749 10.112 1.00 21.80 48 LEU B CA 1
ATOM 2601 C C . LEU B 1 49 ? 25.356 2.740 9.621 1.00 21.66 48 LEU B C 1
ATOM 2602 O O . LEU B 1 49 ? 25.783 1.790 8.956 1.00 22.40 48 LEU B O 1
ATOM 2607 N N . VAL B 1 50 ? 26.119 3.790 9.938 1.00 21.23 49 VAL B N 1
ATOM 2608 C CA . VAL B 1 50 ? 27.502 3.874 9.474 1.00 21.53 49 VAL B CA 1
ATOM 2609 C C . VAL B 1 50 ? 28.342 2.746 10.063 1.00 22.39 49 VAL B C 1
ATOM 2610 O O . VAL B 1 50 ? 29.187 2.160 9.376 1.00 24.54 49 VAL B O 1
ATOM 2614 N N . ARG B 1 51 ? 28.117 2.410 11.334 1.00 20.59 50 ARG B N 1
ATOM 2615 C CA . ARG B 1 51 ? 28.917 1.382 11.987 1.00 25.06 50 ARG B CA 1
ATOM 2616 C C . ARG B 1 51 ? 28.399 -0.031 11.740 1.00 23.64 50 ARG B C 1
ATOM 2617 O O . ARG B 1 51 ? 29.078 -0.994 12.114 1.00 24.23 50 ARG B O 1
ATOM 2625 N N . GLY B 1 52 ? 27.228 -0.182 11.132 1.00 24.53 51 GLY B N 1
ATOM 2626 C CA . GLY B 1 52 ? 26.720 -1.491 10.779 1.00 23.68 51 GLY B CA 1
ATOM 2627 C C . GLY B 1 52 ? 25.677 -2.085 11.698 1.00 24.64 51 GLY B C 1
ATOM 2628 O O . GLY B 1 52 ? 25.337 -3.262 11.532 1.00 25.98 51 GLY B O 1
ATOM 2629 N N . ASP B 1 53 ? 25.170 -1.328 12.669 1.00 22.11 52 ASP B N 1
ATOM 2630 C CA . ASP B 1 53 ? 24.102 -1.841 13.519 1.00 21.67 52 ASP B CA 1
ATOM 2631 C C . ASP B 1 53 ? 22.734 -1.771 12.850 1.00 21.28 52 ASP B C 1
ATOM 2632 O O . ASP B 1 53 ? 21.782 -2.381 13.350 1.00 21.40 52 ASP B O 1
ATOM 2637 N N . LEU B 1 54 ? 22.617 -1.045 11.741 1.00 15.23 53 LEU B N 1
ATOM 2638 C CA . LEU B 1 54 ? 21.428 -1.041 10.902 1.00 16.55 53 LEU B CA 1
ATOM 2639 C C . LEU B 1 54 ? 21.844 -1.351 9.471 1.00 17.25 53 LEU B C 1
ATOM 2640 O O . LEU B 1 54 ? 23.006 -1.188 9.096 1.00 18.27 53 LEU B O 1
ATOM 2645 N N . ASP B 1 55 ? 20.882 -1.811 8.674 1.00 19.72 54 ASP B N 1
ATOM 2646 C CA . ASP B 1 55 ? 21.093 -2.059 7.252 1.00 17.23 54 ASP B CA 1
ATOM 2647 C C . ASP B 1 55 ? 20.600 -0.913 6.380 1.00 17.93 54 ASP B C 1
ATOM 2648 O O . ASP B 1 55 ? 21.230 -0.589 5.368 1.00 17.83 54 ASP B O 1
ATOM 2653 N N . ILE B 1 56 ? 19.477 -0.307 6.755 1.00 17.11 55 ILE B N 1
ATOM 2654 C CA . ILE B 1 56 ? 18.835 0.770 6.011 1.00 13.30 55 ILE B CA 1
ATOM 2655 C C . ILE B 1 56 ? 18.296 1.762 7.030 1.00 17.73 55 ILE B C 1
ATOM 2656 O O . ILE B 1 56 ? 17.821 1.360 8.096 1.00 15.64 55 ILE B O 1
ATOM 2661 N N . GLY B 1 57 ? 18.364 3.056 6.717 1.00 14.07 56 GLY B N 1
ATOM 2662 C CA . GLY B 1 57 ? 17.791 4.041 7.606 1.00 11.70 56 GLY B CA 1
ATOM 2663 C C . GLY B 1 57 ? 18.000 5.484 7.197 1.00 12.39 56 GLY B C 1
ATOM 2664 O O . GLY B 1 57 ? 18.720 5.796 6.241 1.00 14.21 56 GLY B O 1
ATOM 2665 N N . PRO B 1 58 ? 17.352 6.398 7.919 1.00 13.82 57 PRO B N 1
ATOM 2666 C CA . PRO B 1 58 ? 17.559 7.826 7.663 1.00 11.95 57 PRO B CA 1
ATOM 2667 C C . PRO B 1 58 ? 18.935 8.269 8.131 1.00 14.52 57 PRO B C 1
ATOM 2668 O O . PRO B 1 58 ? 19.431 7.822 9.168 1.00 17.58 57 PRO B O 1
ATOM 2672 N N . VAL B 1 59 ? 19.554 9.153 7.351 1.00 13.75 58 VAL B N 1
ATOM 2673 C CA . VAL B 1 59 ? 20.881 9.679 7.649 1.00 14.62 58 VAL B CA 1
ATOM 2674 C C . VAL B 1 59 ? 20.841 11.188 7.476 1.00 16.46 58 VAL B C 1
ATOM 2675 O O . VAL B 1 59 ? 20.508 11.680 6.391 1.00 15.71 58 VAL B O 1
ATOM 2679 N N . THR B 1 60 ? 21.172 11.919 8.538 1.00 15.56 59 THR B N 1
ATOM 2680 C CA . THR B 1 60 ? 21.331 13.360 8.414 1.00 13.45 59 THR B CA 1
ATOM 2681 C C . THR B 1 60 ? 22.354 13.661 7.325 1.00 15.24 59 THR B C 1
ATOM 2682 O O . THR B 1 60 ? 23.365 12.965 7.192 1.00 17.81 59 THR B O 1
ATOM 2686 N N . LEU B 1 61 ? 22.057 14.679 6.513 1.00 15.95 60 LEU B N 1
ATOM 2687 C CA . LEU B 1 61 ? 22.747 14.853 5.235 1.00 12.47 60 LEU B CA 1
ATOM 2688 C C . LEU B 1 61 ? 24.261 14.912 5.400 1.00 16.71 60 LEU B C 1
ATOM 2689 O O . LEU B 1 61 ? 25.000 14.240 4.673 1.00 16.44 60 LEU B O 1
ATOM 2694 N N . VAL B 1 62 ? 24.741 15.723 6.346 1.00 15.79 61 VAL B N 1
ATOM 2695 C CA . VAL B 1 62 ? 26.183 15.893 6.514 1.00 15.13 61 VAL B CA 1
ATOM 2696 C C . VAL B 1 62 ? 26.858 14.557 6.803 1.0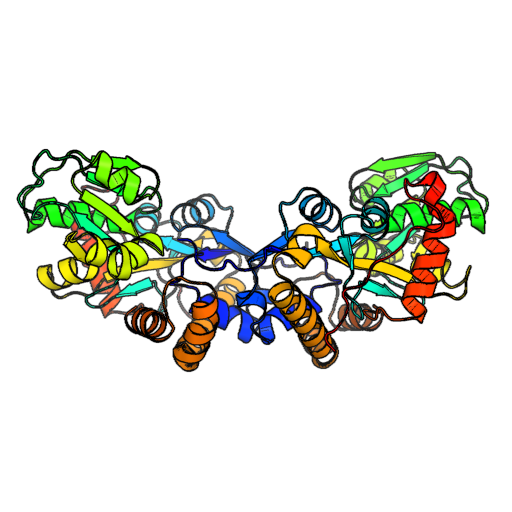0 17.47 61 VAL B C 1
ATOM 2697 O O . VAL B 1 62 ? 27.930 14.260 6.260 1.00 18.32 61 VAL B O 1
ATOM 2701 N N . GLU B 1 63 ? 26.237 13.717 7.636 1.00 16.03 62 GLU B N 1
ATOM 2702 C CA . GLU B 1 63 ? 26.836 12.417 7.923 1.00 15.96 62 GLU B CA 1
ATOM 2703 C C . GLU B 1 63 ? 26.756 11.476 6.727 1.00 15.76 62 GLU B C 1
ATOM 2704 O O . GLU B 1 63 ? 27.650 10.644 6.539 1.00 21.54 62 GLU B O 1
ATOM 2710 N N . PHE B 1 64 ? 25.706 11.586 5.910 1.00 17.25 63 PHE B N 1
ATOM 2711 C CA . PHE B 1 64 ? 25.663 10.819 4.669 1.00 15.47 63 PHE B CA 1
ATOM 2712 C C . PHE B 1 64 ? 26.816 11.200 3.748 1.00 16.98 63 PHE B C 1
ATOM 2713 O O . PHE B 1 64 ? 27.501 10.331 3.196 1.00 16.28 63 PHE B O 1
ATOM 2721 N N . LEU B 1 65 ? 27.036 12.505 3.566 1.00 15.98 64 LEU B N 1
ATOM 2722 C CA . LEU B 1 65 ? 28.066 12.971 2.642 1.00 18.93 64 LEU B CA 1
ATOM 2723 C C . LEU B 1 65 ? 29.460 12.572 3.110 1.00 21.05 64 LEU B C 1
ATOM 2724 O O . LEU B 1 65 ? 30.318 12.219 2.292 1.00 18.38 64 LEU B O 1
ATOM 2729 N N . LYS B 1 66 ? 29.707 12.625 4.421 1.00 20.27 65 LYS B N 1
ATOM 2730 C CA . LYS B 1 66 ? 30.982 12.168 4.962 1.00 22.70 65 LYS B CA 1
ATOM 2731 C C . LYS B 1 66 ? 31.212 10.679 4.724 1.00 25.49 65 LYS B C 1
ATOM 2732 O O . LYS B 1 66 ? 32.357 10.220 4.802 1.00 21.15 65 LYS B O 1
ATOM 2738 N N . ASN B 1 67 ? 30.156 9.921 4.418 1.00 20.95 66 ASN B N 1
ATOM 2739 C CA . ASN B 1 67 ? 30.239 8.478 4.221 1.00 19.91 66 ASN B CA 1
ATOM 2740 C C . ASN B 1 67 ? 29.659 8.073 2.870 1.00 15.09 66 ASN B C 1
ATOM 2741 O O . ASN B 1 67 ? 29.204 6.940 2.698 1.00 17.65 66 ASN B O 1
ATOM 2746 N N . ALA B 1 68 ? 29.683 8.987 1.896 1.00 16.34 67 ALA B N 1
ATOM 2747 C CA . ALA B 1 68 ? 28.955 8.768 0.649 1.00 17.56 67 ALA B CA 1
ATOM 2748 C C . ALA B 1 68 ? 29.494 7.579 -0.135 1.00 22.72 67 ALA B C 1
ATOM 2749 O O . ALA B 1 68 ? 28.754 6.971 -0.917 1.00 19.77 67 ALA B O 1
ATOM 2751 N N . ASP B 1 69 ? 30.770 7.228 0.053 1.00 19.97 68 ASP B N 1
ATOM 2752 C CA . ASP B 1 69 ? 31.318 6.080 -0.660 1.00 23.95 68 ASP B CA 1
ATOM 2753 C C . ASP B 1 69 ? 30.743 4.764 -0.154 1.00 23.72 68 ASP B C 1
ATOM 2754 O O . ASP B 1 69 ? 30.819 3.753 -0.861 1.00 24.46 68 ASP B O 1
ATOM 2759 N N . ASP B 1 70 ? 30.157 4.758 1.042 1.00 21.54 69 ASP B N 1
ATOM 2760 C CA . ASP B 1 70 ? 29.712 3.533 1.691 1.00 23.39 69 ASP B CA 1
ATOM 2761 C C . ASP B 1 70 ? 28.199 3.450 1.833 1.00 17.07 69 ASP B C 1
ATOM 2762 O O . ASP B 1 70 ? 27.699 2.506 2.452 1.00 15.84 69 ASP B O 1
ATOM 2767 N N . LEU B 1 71 ? 27.458 4.398 1.264 1.00 20.18 70 LEU B N 1
ATOM 2768 C CA . LEU B 1 71 ? 26.011 4.454 1.407 1.00 19.05 70 LEU B CA 1
ATOM 2769 C C . LEU B 1 71 ? 25.366 4.678 0.047 1.00 19.49 70 LEU B C 1
ATOM 2770 O O . LEU B 1 71 ? 25.944 5.316 -0.838 1.00 21.63 70 LEU B O 1
ATOM 2775 N N . VAL B 1 72 ? 24.159 4.144 -0.112 1.00 18.03 71 VAL B N 1
ATOM 2776 C CA . VAL B 1 72 ? 23.373 4.299 -1.331 1.00 17.84 71 VAL B CA 1
ATOM 2777 C C . VAL B 1 72 ? 22.057 4.962 -0.947 1.00 16.79 71 VAL B C 1
ATOM 2778 O O . VAL B 1 72 ? 21.242 4.365 -0.232 1.00 16.09 71 VAL B O 1
ATOM 2782 N N . ALA B 1 73 ? 21.839 6.181 -1.436 1.00 17.99 72 ALA B N 1
ATOM 2783 C CA . ALA B 1 73 ? 20.662 6.957 -1.068 1.00 16.91 72 ALA B CA 1
ATOM 2784 C C . ALA B 1 73 ? 19.432 6.511 -1.853 1.00 16.33 72 ALA B C 1
ATOM 2785 O O . ALA B 1 73 ? 19.516 6.124 -3.023 1.00 20.78 72 ALA B O 1
ATOM 2787 N N . PHE B 1 74 ? 18.277 6.571 -1.188 1.00 17.25 73 PHE B N 1
ATOM 2788 C CA . PHE B 1 74 ? 16.999 6.228 -1.805 1.00 16.32 73 PHE B CA 1
ATOM 2789 C C . PHE B 1 74 ? 16.452 7.419 -2.584 1.00 18.67 73 PHE B C 1
ATOM 2790 O O . PHE B 1 74 ? 16.282 8.500 -2.010 1.00 16.91 73 PHE B O 1
ATOM 2798 N N . PRO B 1 75 ? 16.133 7.255 -3.867 1.00 15.54 74 PRO B N 1
ATOM 2799 C CA . PRO B 1 75 ? 15.495 8.348 -4.605 1.00 17.42 74 PRO B CA 1
ATOM 2800 C C . PRO B 1 75 ? 14.057 8.574 -4.160 1.00 16.48 74 PRO B C 1
ATOM 2801 O O . PRO B 1 75 ? 13.363 7.659 -3.705 1.00 14.88 74 PRO B O 1
ATOM 2805 N N . ASP B 1 76 ? 13.636 9.837 -4.260 1.00 14.29 75 ASP B N 1
ATOM 2806 C CA . ASP B 1 76 ? 12.244 10.268 -4.169 1.00 13.43 75 ASP B CA 1
ATOM 2807 C C . ASP B 1 76 ? 11.678 10.220 -2.756 1.00 13.25 75 ASP B C 1
ATOM 2808 O O . ASP B 1 76 ? 10.459 10.286 -2.580 1.00 17.12 75 ASP B O 1
ATOM 2813 N N . ILE B 1 77 ? 12.527 10.117 -1.738 1.00 16.62 76 ILE B N 1
ATOM 2814 C CA . ILE B 1 77 ? 12.089 10.327 -0.361 1.00 14.44 76 ILE B CA 1
ATOM 2815 C C . ILE B 1 77 ? 13.246 10.927 0.424 1.00 14.20 76 ILE B C 1
ATOM 2816 O O . ILE B 1 77 ? 14.396 10.506 0.281 1.00 14.34 76 ILE B O 1
ATOM 2821 N N . ALA B 1 78 ? 12.933 11.928 1.243 1.00 13.41 77 ALA B N 1
ATOM 2822 C CA . ALA B 1 78 ? 13.909 12.616 2.079 1.00 12.19 77 ALA B CA 1
ATOM 2823 C C . ALA B 1 78 ? 13.132 13.479 3.060 1.00 13.32 77 ALA B C 1
ATOM 2824 O O . ALA B 1 78 ? 11.913 13.609 2.958 1.00 16.09 77 ALA B O 1
ATOM 2826 N N . VAL B 1 79 ? 13.843 14.059 4.019 1.00 13.20 78 VAL B N 1
ATOM 2827 C CA . VAL B 1 79 ? 13.255 15.008 4.959 1.00 15.15 78 VAL B CA 1
ATOM 2828 C C . VAL B 1 79 ? 13.763 16.388 4.572 1.00 15.99 78 VAL B C 1
ATOM 2829 O O . VAL B 1 79 ? 14.944 16.701 4.763 1.00 15.52 78 VAL B O 1
ATOM 2833 N N . GLY B 1 80 ? 12.877 17.214 4.026 1.00 15.25 79 GLY B N 1
ATOM 2834 C CA . GLY B 1 80 ? 13.306 18.503 3.523 1.00 15.26 79 GLY B CA 1
ATOM 2835 C C . GLY B 1 80 ? 12.260 19.594 3.565 1.00 15.59 79 GLY B C 1
ATOM 2836 O O . GLY B 1 80 ? 11.248 19.487 4.269 1.00 16.09 79 GLY B O 1
ATOM 2837 N N . CYS B 1 81 ? 12.507 20.657 2.803 1.00 13.81 80 CYS B N 1
ATOM 2838 C CA . CYS B 1 81 ? 11.649 21.830 2.795 1.00 15.73 80 CYS B CA 1
ATOM 2839 C C . CYS B 1 81 ? 11.877 22.588 1.497 1.00 13.73 80 CYS B C 1
ATOM 2840 O O . CYS B 1 81 ? 12.867 22.370 0.797 1.00 15.08 80 CYS B O 1
ATOM 2843 N N . ASP B 1 82 ? 10.944 23.486 1.187 1.00 15.65 81 ASP B N 1
ATOM 2844 C CA . ASP B 1 82 ? 11.121 24.464 0.109 1.00 14.69 81 ASP B CA 1
ATOM 2845 C C . ASP B 1 82 ? 10.618 25.777 0.699 1.00 16.47 81 ASP B C 1
ATOM 2846 O O . ASP B 1 82 ? 9.442 26.126 0.571 1.00 18.21 81 ASP B O 1
ATOM 2851 N N . GLY B 1 83 ? 11.521 26.487 1.362 1.00 18.24 82 GLY B N 1
ATOM 2852 C CA . GLY B 1 83 ? 11.150 27.566 2.239 1.00 17.06 82 GLY B CA 1
ATOM 2853 C C . GLY B 1 83 ? 11.261 27.098 3.675 1.00 17.39 82 GLY B C 1
ATOM 2854 O O . GLY B 1 83 ? 12.190 26.373 4.043 1.00 15.17 82 GLY B O 1
ATOM 2855 N N . PRO B 1 84 ? 10.294 27.471 4.509 1.00 15.15 83 PRO B N 1
ATOM 2856 C CA . PRO B 1 84 ? 10.382 27.122 5.931 1.00 16.35 83 PRO B CA 1
ATOM 2857 C C . PRO B 1 84 ? 10.326 25.615 6.153 1.00 17.23 83 PRO B C 1
ATOM 2858 O O . PRO B 1 84 ? 9.593 24.890 5.477 1.00 13.56 83 PRO B O 1
ATOM 2862 N N . VAL B 1 85 ? 11.127 25.149 7.109 1.00 15.28 84 VAL B N 1
ATOM 2863 C CA . VAL B 1 85 ? 11.063 23.769 7.573 1.00 16.88 84 VAL B CA 1
ATOM 2864 C C . VAL B 1 85 ? 10.422 23.661 8.953 1.00 15.59 84 VAL B C 1
ATOM 2865 O O . VAL B 1 85 ? 10.008 22.554 9.341 1.00 16.42 84 VAL B O 1
ATOM 2869 N N . MET B 1 86 ? 10.337 24.766 9.703 1.00 12.50 85 MET B N 1
ATOM 2870 C CA . MET B 1 86 ? 9.624 24.889 10.975 1.00 20.12 85 MET B CA 1
ATOM 2871 C C . MET B 1 86 ? 10.348 24.221 12.141 1.00 15.78 85 MET B C 1
ATOM 2872 O O . MET B 1 86 ? 10.297 24.729 13.267 1.00 17.48 85 MET B O 1
ATOM 2877 N N . SER B 1 87 ? 11.033 23.101 11.902 1.00 12.76 86 SER B N 1
ATOM 2878 C CA . SER B 1 87 ? 11.671 22.360 12.985 1.00 17.19 86 SER B CA 1
ATOM 2879 C C . SER B 1 87 ? 13.197 22.379 12.910 1.00 19.06 86 SER B C 1
ATOM 2880 O O . SER B 1 87 ? 13.848 21.492 13.467 1.00 16.55 86 SER B O 1
ATOM 2883 N N . CYS B 1 88 ? 13.778 23.363 12.224 1.00 15.85 87 CYS B N 1
ATOM 2884 C CA . CYS B 1 88 ? 15.210 23.655 12.300 1.00 16.27 87 CYS B CA 1
ATOM 2885 C C . CYS B 1 88 ? 15.344 25.168 12.370 1.00 16.31 87 CYS B C 1
ATOM 2886 O O . CYS B 1 88 ? 15.029 25.858 11.398 1.00 16.39 87 CYS B O 1
ATOM 2889 N N . VAL B 1 89 ? 15.798 25.692 13.512 1.00 17.82 88 VAL B N 1
ATOM 2890 C CA . VAL B 1 89 ? 15.679 27.116 13.796 1.00 16.33 88 VAL B CA 1
ATOM 2891 C C . VAL B 1 89 ? 16.921 27.644 14.499 1.00 17.65 88 VAL B C 1
ATOM 2892 O O . VAL B 1 89 ? 17.677 26.904 15.133 1.00 21.25 88 VAL B O 1
ATOM 2896 N N . ILE B 1 90 ? 17.127 28.952 14.357 1.00 16.17 89 ILE B N 1
ATOM 2897 C CA . ILE B 1 90 ? 18.000 29.731 15.224 1.00 16.39 89 ILE B CA 1
ATOM 2898 C C . ILE B 1 90 ? 17.107 30.584 16.112 1.00 16.93 89 ILE B C 1
ATOM 2899 O O . ILE B 1 90 ? 16.373 31.449 15.616 1.00 19.93 89 ILE B O 1
ATOM 2904 N N . VAL B 1 91 ? 17.164 30.343 17.417 1.00 19.08 90 VAL B N 1
ATOM 2905 C CA . VAL B 1 91 ? 16.478 31.164 18.409 1.00 21.69 90 VAL B CA 1
ATOM 2906 C C . VAL B 1 91 ? 17.488 32.164 18.944 1.00 24.88 90 VAL B C 1
ATOM 2907 O O . VAL B 1 91 ? 18.559 31.771 19.417 1.00 24.81 90 VAL B O 1
ATOM 2911 N N . SER B 1 92 ? 17.162 33.453 18.867 1.00 21.65 91 SER B N 1
ATOM 2912 C CA . SER B 1 92 ? 18.126 34.482 19.230 1.00 23.13 91 SER B CA 1
ATOM 2913 C C . SER B 1 92 ? 17.462 35.601 20.017 1.00 24.31 91 SER B C 1
ATOM 2914 O O . SER B 1 92 ? 16.332 36.000 19.722 1.00 24.78 91 SER B O 1
ATOM 2917 N N . GLN B 1 93 ? 18.188 36.115 21.006 1.00 29.60 92 GLN B N 1
ATOM 2918 C CA . GLN B 1 93 ? 17.759 37.264 21.790 1.00 30.78 92 GLN B CA 1
ATOM 2919 C C . GLN B 1 93 ? 18.177 38.586 21.162 1.00 31.59 92 GLN B C 1
ATOM 2920 O O . GLN B 1 93 ? 17.801 39.648 21.671 1.00 29.85 92 GLN B O 1
ATOM 2926 N N . VAL B 1 94 ? 18.939 38.543 20.073 1.00 27.09 93 VAL B N 1
ATOM 2927 C CA . VAL B 1 94 ? 19.408 39.739 19.374 1.00 26.65 93 VAL B CA 1
ATOM 2928 C C . VAL B 1 94 ? 19.308 39.499 17.876 1.00 31.50 93 VAL B C 1
ATOM 2929 O O . VAL B 1 94 ? 19.229 38.350 17.420 1.00 29.84 93 VAL B O 1
ATOM 2933 N N . PRO B 1 95 ? 19.291 40.573 17.082 1.00 28.99 94 PRO B N 1
ATOM 2934 C CA . PRO B 1 95 ? 19.381 40.406 15.627 1.00 31.86 94 PRO B CA 1
ATOM 2935 C C . PRO B 1 95 ? 20.608 39.590 15.246 1.00 28.95 94 PRO B C 1
ATOM 2936 O O . PRO B 1 95 ? 21.641 39.634 15.919 1.00 28.83 94 PRO B O 1
ATOM 2940 N N . LEU B 1 96 ? 20.475 38.819 14.163 1.00 24.18 95 LEU B N 1
ATOM 2941 C CA . LEU B 1 96 ? 21.549 37.917 13.765 1.00 24.90 95 LEU B CA 1
ATOM 2942 C C . LEU B 1 96 ? 22.840 38.671 13.471 1.00 29.73 95 LEU B C 1
ATOM 2943 O O . LEU B 1 96 ? 23.932 38.132 13.679 1.00 26.77 95 LEU B O 1
ATOM 2948 N N . ASP B 1 97 ? 22.740 39.917 13.001 1.00 30.70 96 ASP B N 1
ATOM 2949 C CA . ASP B 1 97 ? 23.933 40.696 12.690 1.00 36.92 96 ASP B CA 1
ATOM 2950 C C . ASP B 1 97 ? 24.655 41.204 13.932 1.00 35.59 96 ASP B C 1
ATOM 2951 O O . ASP B 1 97 ? 25.715 41.826 13.798 1.00 38.52 96 ASP B O 1
ATOM 2956 N N . ARG B 1 98 ? 24.115 40.959 15.126 1.00 29.43 97 ARG B N 1
ATOM 2957 C CA . ARG B 1 98 ? 24.760 41.342 16.373 1.00 29.35 97 ARG B CA 1
ATOM 2958 C C . ARG B 1 98 ? 25.422 40.156 17.063 1.00 30.07 97 ARG B C 1
ATOM 2959 O O . ARG B 1 98 ? 25.757 40.243 18.249 1.00 29.04 97 ARG B O 1
ATOM 2967 N N . LEU B 1 99 ? 25.627 39.056 16.341 1.00 29.68 98 LEU B N 1
ATOM 2968 C CA . LEU B 1 99 ? 26.167 37.833 16.916 1.00 26.02 98 LEU B CA 1
ATOM 2969 C C . LEU B 1 99 ? 27.669 37.687 16.720 1.00 26.73 98 LEU B C 1
ATOM 2970 O O . LEU B 1 99 ? 28.226 36.646 17.086 1.00 27.69 98 LEU B O 1
ATOM 2975 N N . ASP B 1 100 ? 28.337 38.684 16.145 1.00 30.14 99 ASP B N 1
ATOM 2976 C CA . ASP B 1 100 ? 29.782 38.606 15.974 1.00 29.99 99 ASP B CA 1
ATOM 2977 C C . ASP B 1 100 ? 30.453 38.627 17.342 1.00 29.58 99 ASP B C 1
ATOM 2978 O O . ASP B 1 100 ? 30.279 39.579 18.112 1.00 37.40 99 ASP B O 1
ATOM 2983 N N . GLY B 1 101 ? 31.215 37.580 17.647 1.00 35.86 100 GLY B N 1
ATOM 2984 C CA . GLY B 1 101 ? 31.819 37.425 18.953 1.00 39.30 100 GLY B CA 1
ATOM 2985 C C . GLY B 1 101 ? 30.871 36.995 20.051 1.00 40.10 100 GLY B C 1
ATOM 2986 O O . GLY B 1 101 ? 31.317 36.799 21.189 1.00 42.70 100 GLY B O 1
ATOM 2987 N N . ALA B 1 102 ? 29.584 36.844 19.752 1.00 36.36 101 ALA B N 1
ATOM 2988 C CA . ALA B 1 102 ? 28.597 36.425 20.732 1.00 35.48 101 ALA B CA 1
ATOM 2989 C C . ALA B 1 102 ? 28.585 34.903 20.867 1.00 33.84 101 ALA B C 1
ATOM 2990 O O . ALA B 1 102 ? 29.132 34.170 20.040 1.00 38.67 101 ALA B O 1
ATOM 2992 N N . ARG B 1 103 ? 27.958 34.429 21.940 1.00 27.17 102 ARG B N 1
ATOM 2993 C CA . ARG B 1 103 ? 27.853 33.000 22.207 1.00 33.36 102 ARG B CA 1
ATOM 2994 C C . ARG B 1 103 ? 26.620 32.416 21.532 1.00 32.52 102 ARG B C 1
ATOM 2995 O O . ARG B 1 103 ? 25.512 32.945 21.671 1.00 29.30 102 ARG B O 1
ATOM 3003 N N . VAL B 1 104 ? 26.820 31.316 20.812 1.00 30.63 103 VAL B N 1
ATOM 3004 C CA . VAL B 1 104 ? 25.756 30.630 20.091 1.00 30.20 103 VAL B CA 1
ATOM 3005 C C . VAL B 1 104 ? 25.828 29.155 20.452 1.00 27.60 103 VAL B C 1
ATOM 3006 O O . VAL B 1 104 ? 26.855 28.505 20.223 1.00 30.88 103 VAL B O 1
ATOM 3010 N N . ALA B 1 105 ? 24.746 28.632 21.022 1.00 24.38 104 ALA B N 1
ATOM 3011 C CA . ALA B 1 105 ? 24.691 27.244 21.457 1.00 24.35 104 ALA B CA 1
ATOM 3012 C C . ALA B 1 105 ? 24.191 26.363 20.321 1.00 18.32 104 ALA B C 1
ATOM 3013 O O . ALA B 1 105 ? 23.168 26.661 19.697 1.00 23.39 104 ALA B O 1
ATOM 3015 N N . LEU B 1 106 ? 24.910 25.278 20.063 1.00 21.31 105 LEU B N 1
ATOM 3016 C CA . LEU B 1 106 ? 24.579 24.341 18.995 1.00 26.04 105 LEU B CA 1
ATOM 3017 C C . LEU B 1 106 ? 24.084 23.049 19.629 1.00 25.06 105 LEU B C 1
ATOM 3018 O O . LEU B 1 106 ? 24.858 22.335 20.276 1.00 26.17 105 LEU B O 1
ATOM 3023 N N . GLY B 1 107 ? 22.795 22.758 19.454 1.00 24.58 106 GLY B N 1
ATOM 3024 C CA . GLY B 1 107 ? 22.218 21.518 19.938 1.00 25.26 106 GLY B CA 1
ATOM 3025 C C . GLY B 1 107 ? 23.001 20.297 19.497 1.00 28.20 106 GLY B C 1
ATOM 3026 O O . GLY B 1 107 ? 23.308 20.145 18.311 1.00 24.67 106 GLY B O 1
ATOM 3027 N N . SER B 1 108 ? 23.335 19.420 20.447 1.00 31.66 107 SER B N 1
ATOM 3028 C CA . SER B 1 108 ? 24.261 18.327 20.168 1.00 30.62 107 SER B CA 1
ATOM 3029 C C . SER B 1 108 ? 23.663 17.248 19.275 1.00 22.21 107 SER B C 1
ATOM 3030 O O . SER B 1 108 ? 24.416 16.475 18.674 1.00 30.74 107 SER B O 1
ATOM 3033 N N . THR B 1 109 ? 22.337 17.172 19.173 1.00 27.05 108 THR B N 1
ATOM 3034 C CA . THR B 1 109 ? 21.701 16.136 18.367 1.00 27.05 108 THR B CA 1
ATOM 3035 C C . THR B 1 109 ? 21.761 16.415 16.871 1.00 26.26 108 THR B C 1
ATOM 3036 O O . THR B 1 109 ? 21.403 15.534 16.081 1.00 25.68 108 THR B O 1
ATOM 3040 N N . SER B 1 110 ? 22.197 17.600 16.462 1.00 20.05 109 SER B N 1
ATOM 3041 C CA . SER B 1 110 ? 22.201 17.977 15.058 1.00 18.41 109 SER B CA 1
ATOM 3042 C C . SER B 1 110 ? 23.597 17.855 14.463 1.00 22.21 109 SER B C 1
ATOM 3043 O O . SER B 1 110 ? 24.607 18.089 15.131 1.00 20.92 109 SER B O 1
ATOM 3046 N N . ARG B 1 111 ? 23.637 17.484 13.190 1.00 17.78 110 ARG B N 1
ATOM 3047 C CA . ARG B 1 111 ? 24.852 17.546 12.390 1.00 19.13 110 ARG B CA 1
ATOM 3048 C C . ARG B 1 111 ? 24.697 18.435 11.169 1.00 20.16 110 ARG B C 1
ATOM 3049 O O . ARG B 1 111 ? 25.649 19.116 10.780 1.00 23.12 110 ARG B O 1
ATOM 3057 N N . THR B 1 112 ? 23.515 18.450 10.556 1.00 15.69 111 THR B N 1
ATOM 3058 C CA . THR B 1 112 ? 23.302 19.202 9.326 1.00 15.45 111 THR B CA 1
ATOM 3059 C C . THR B 1 112 ? 22.826 20.628 9.593 1.00 17.82 111 THR B C 1
ATOM 3060 O O . THR B 1 112 ? 23.386 21.582 9.046 1.00 16.35 111 THR B O 1
ATOM 3064 N N . SER B 1 113 ? 21.796 20.789 10.428 1.00 15.02 112 SER B N 1
ATOM 3065 C CA . SER B 1 113 ? 21.256 22.121 10.683 1.00 16.85 112 SER B CA 1
ATOM 3066 C C . SER B 1 113 ? 22.281 23.020 11.364 1.00 18.22 112 SER B C 1
ATOM 3067 O O . SER B 1 113 ? 22.334 24.224 11.094 1.00 17.37 112 SER B O 1
ATOM 3070 N N . VAL B 1 114 ? 23.096 22.458 12.261 1.00 14.25 113 VAL B N 1
ATOM 3071 C CA . VAL B 1 114 ? 24.140 23.258 12.898 1.00 15.36 113 VAL B CA 1
ATOM 3072 C C . VAL B 1 114 ? 25.149 23.741 11.863 1.00 18.09 113 VAL B C 1
ATOM 3073 O O . VAL B 1 114 ? 25.617 24.885 11.917 1.00 16.80 113 VAL B O 1
ATOM 3077 N N . ARG B 1 115 ? 25.503 22.882 10.904 1.00 16.48 114 ARG B N 1
ATOM 3078 C CA . ARG B 1 115 ? 26.436 23.306 9.866 1.00 16.28 114 ARG B CA 1
ATOM 3079 C C . ARG B 1 115 ? 25.803 24.351 8.954 1.00 16.61 114 ARG B C 1
ATOM 3080 O O . ARG B 1 115 ? 26.469 25.309 8.543 1.00 21.23 114 ARG B O 1
ATOM 3088 N N . LEU B 1 116 ? 24.520 24.178 8.618 1.00 15.17 115 LEU B N 1
ATOM 3089 C CA . LEU B 1 116 ? 23.818 25.174 7.811 1.00 15.54 115 LEU B CA 1
ATOM 3090 C C . LEU B 1 116 ? 23.735 26.515 8.532 1.00 21.58 115 LEU B C 1
ATOM 3091 O O . LEU B 1 116 ? 23.883 27.574 7.909 1.00 15.33 115 LEU B O 1
ATOM 3096 N N . ALA B 1 117 ? 23.491 26.493 9.845 1.00 18.57 116 ALA B N 1
ATOM 3097 C CA . ALA B 1 117 ? 23.444 27.738 10.605 1.00 15.56 116 ALA B CA 1
ATOM 3098 C C . ALA B 1 117 ? 24.795 28.442 10.596 1.00 18.68 116 ALA B C 1
ATOM 3099 O O . ALA B 1 117 ? 24.865 29.664 10.422 1.00 17.07 116 ALA B O 1
ATOM 3101 N N . GLN B 1 118 ? 25.881 27.686 10.780 1.00 18.82 117 GLN B N 1
ATOM 3102 C CA . GLN B 1 118 ? 27.212 28.284 10.730 1.00 18.93 117 GLN B CA 1
ATOM 3103 C C . GLN B 1 118 ? 27.504 28.862 9.352 1.00 22.23 117 GLN B C 1
ATOM 3104 O O . GLN B 1 118 ? 28.085 29.947 9.236 1.00 20.32 117 GLN B O 1
ATOM 3110 N N . LEU B 1 119 ? 27.106 28.148 8.296 1.00 20.07 118 LEU B N 1
ATOM 3111 C CA . LEU B 1 119 ? 27.309 28.647 6.939 1.00 20.22 118 LEU B CA 1
ATOM 3112 C C . LEU B 1 119 ? 26.564 29.958 6.721 1.00 19.77 118 LEU B C 1
ATOM 3113 O O . LEU B 1 119 ? 27.118 30.920 6.175 1.00 19.27 118 LEU B O 1
ATOM 3118 N N . LEU B 1 120 ? 25.298 30.010 7.140 1.00 15.36 119 LEU B N 1
ATOM 3119 C CA . LEU B 1 120 ? 24.497 31.219 6.966 1.00 17.10 119 LEU B CA 1
ATOM 3120 C C . LEU B 1 120 ? 25.077 32.386 7.754 1.00 22.46 119 LEU B C 1
ATOM 3121 O O . LEU B 1 120 ? 25.246 33.490 7.219 1.00 20.18 119 LEU B O 1
ATOM 3126 N N . LEU B 1 121 ? 25.386 32.159 9.034 1.00 15.31 120 LEU B N 1
ATOM 3127 C CA . LEU B 1 121 ? 25.881 33.240 9.881 1.00 18.37 120 LEU B CA 1
ATOM 3128 C C . LEU B 1 121 ? 27.203 33.793 9.369 1.00 21.35 120 LEU B C 1
ATOM 3129 O O . LEU B 1 121 ? 27.410 35.012 9.362 1.00 22.71 120 LEU B O 1
ATOM 3134 N N . SER B 1 122 ? 28.106 32.916 8.928 1.00 20.32 121 SER B N 1
ATOM 3135 C CA . SER B 1 122 ? 29.416 33.375 8.481 1.00 21.79 121 SER B CA 1
ATOM 3136 C C . SER B 1 122 ? 29.367 33.914 7.057 1.00 22.84 121 SER B C 1
ATOM 3137 O O . SER B 1 122 ? 29.835 35.027 6.796 1.00 28.03 121 SER B O 1
ATOM 3140 N N . GLU B 1 123 ? 28.809 33.142 6.123 1.00 18.92 122 GLU B N 1
ATOM 3141 C CA . GLU B 1 123 ? 28.918 33.472 4.707 1.00 23.72 122 GLU B CA 1
ATOM 3142 C C . GLU B 1 123 ? 27.785 34.347 4.185 1.00 20.85 122 GLU B C 1
ATOM 3143 O O . GLU B 1 123 ? 27.961 34.996 3.151 1.00 20.76 122 GLU B O 1
ATOM 3149 N N . ARG B 1 124 ? 26.626 34.374 4.843 1.00 19.24 123 ARG B N 1
ATOM 3150 C CA . ARG B 1 124 ? 25.577 35.308 4.446 1.00 21.94 123 ARG B CA 1
ATOM 3151 C C . ARG B 1 124 ? 25.568 36.574 5.292 1.00 22.69 123 ARG B C 1
ATOM 3152 O O . ARG B 1 124 ? 25.590 37.681 4.746 1.00 21.92 123 ARG B O 1
ATOM 3160 N N . PHE B 1 125 ? 25.558 36.436 6.615 1.00 19.52 124 PHE B N 1
ATOM 3161 C CA . PHE B 1 125 ? 25.444 37.594 7.489 1.00 20.46 124 PHE B CA 1
ATOM 3162 C C . PHE B 1 125 ? 26.792 38.127 7.947 1.00 23.49 124 PHE B C 1
ATOM 3163 O O . PHE B 1 125 ? 26.864 39.266 8.423 1.00 26.50 124 PHE B O 1
ATOM 3171 N N . GLY B 1 126 ? 27.856 37.346 7.797 1.00 22.33 125 GLY B N 1
ATOM 3172 C CA . GLY B 1 126 ? 29.186 37.850 8.072 1.00 27.77 125 GLY B CA 1
ATOM 3173 C C . GLY B 1 126 ? 29.513 38.006 9.538 1.00 32.64 125 GLY B C 1
ATOM 3174 O O . GLY B 1 126 ? 30.304 38.885 9.896 1.00 28.11 125 GLY B O 1
ATOM 3175 N N . VAL B 1 127 ? 28.942 37.167 10.398 1.00 24.07 126 VAL B N 1
ATOM 3176 C CA . VAL B 1 127 ? 29.204 37.231 11.827 1.00 28.15 126 VAL B CA 1
ATOM 3177 C C . VAL B 1 127 ? 29.935 35.963 12.232 1.00 27.56 126 VAL B C 1
ATOM 3178 O O . VAL B 1 127 ? 29.700 34.876 11.689 1.00 27.45 126 VAL B O 1
ATOM 3182 N N . GLN B 1 128 ? 30.838 36.112 13.200 1.00 31.59 127 GLN B N 1
ATOM 3183 C CA . GLN B 1 128 ? 31.686 35.023 13.674 1.00 27.06 127 GLN B CA 1
ATOM 3184 C C . GLN B 1 128 ? 31.421 34.805 15.158 1.00 31.27 127 GLN B C 1
ATOM 3185 O O . GLN B 1 128 ? 32.123 35.369 16.012 1.00 32.09 127 GLN B O 1
ATOM 3191 N N . PRO B 1 129 ? 30.433 33.991 15.513 1.00 33.28 128 PRO B N 1
ATOM 3192 C CA . PRO B 1 129 ? 30.145 33.753 16.929 1.00 33.48 128 PRO B CA 1
ATOM 3193 C C . PRO B 1 129 ? 31.141 32.799 17.572 1.00 34.37 128 PRO B C 1
ATOM 3194 O O . PRO B 1 129 ? 31.897 32.091 16.906 1.00 33.11 128 PRO B O 1
ATOM 3198 N N . ASP B 1 130 ? 31.120 32.790 18.904 1.00 36.37 129 ASP B N 1
ATOM 3199 C CA . ASP B 1 130 ? 31.830 31.779 19.686 1.00 34.67 129 ASP B CA 1
ATOM 3200 C C . ASP B 1 130 ? 30.878 30.606 19.869 1.00 32.87 129 ASP B C 1
ATOM 3201 O O . ASP B 1 130 ? 30.048 30.585 20.778 1.00 30.27 129 ASP B O 1
ATOM 3206 N N . TYR B 1 131 ? 30.987 29.624 18.980 1.00 32.22 130 TYR B N 1
ATOM 3207 C CA . TYR B 1 131 ? 30.110 28.464 19.024 1.00 30.95 130 TYR B CA 1
ATOM 3208 C C . TYR B 1 131 ? 30.513 27.513 20.142 1.00 34.18 130 TYR B C 1
ATOM 3209 O O . TYR B 1 131 ? 31.685 27.414 20.516 1.00 35.09 130 TYR B O 1
ATOM 3218 N N . TYR B 1 132 ? 29.518 26.811 20.677 1.00 28.51 131 TYR B N 1
ATOM 3219 C CA . TYR B 1 132 ? 29.759 25.696 21.577 1.00 34.66 131 TYR B CA 1
ATOM 3220 C C . TYR B 1 132 ? 28.596 24.723 21.454 1.00 30.77 131 TYR B C 1
ATOM 3221 O O . TYR B 1 132 ? 27.474 25.115 21.121 1.00 30.24 131 TYR B O 1
ATOM 3230 N N . THR B 1 133 ? 28.880 23.451 21.710 1.00 29.70 132 THR B N 1
ATOM 3231 C CA . THR B 1 133 ? 27.884 22.390 21.648 1.00 32.95 132 THR B CA 1
ATOM 3232 C C . THR B 1 133 ? 27.387 22.053 23.049 1.00 37.07 132 THR B C 1
ATOM 3233 O O . THR B 1 133 ? 28.152 22.097 24.017 1.00 33.75 132 THR B O 1
ATOM 3237 N N . CYS B 1 134 ? 26.102 21.725 23.153 1.00 34.95 133 CYS B N 1
ATOM 3238 C CA . CYS B 1 134 ? 25.485 21.370 24.423 1.00 35.75 133 CYS B CA 1
ATOM 3239 C C . CYS B 1 134 ? 24.222 20.572 24.132 1.00 39.63 133 CYS B C 1
ATOM 3240 O O . CYS B 1 134 ? 23.737 20.570 22.994 1.00 34.52 133 CYS B O 1
ATOM 3243 N N . PRO B 1 135 ? 23.681 19.866 25.124 1.00 32.94 134 PRO B N 1
ATOM 3244 C CA . PRO B 1 135 ? 22.416 19.170 24.910 1.00 29.90 134 PRO B CA 1
ATOM 3245 C C . PRO B 1 135 ? 21.316 20.153 24.572 1.00 25.18 134 PRO B C 1
ATOM 3246 O O . PRO B 1 135 ? 21.294 21.291 25.079 1.00 26.13 134 PRO B O 1
ATOM 3250 N N . PRO B 1 136 ? 20.373 19.760 23.712 1.00 26.64 135 PRO B N 1
ATOM 3251 C CA . PRO B 1 136 ? 19.281 20.673 23.347 1.00 25.69 135 PRO B CA 1
ATOM 3252 C C . PRO B 1 136 ? 18.336 20.964 24.504 1.00 33.42 135 PRO B C 1
ATOM 3253 O O . PRO B 1 136 ? 17.574 20.095 24.941 1.00 30.27 135 PRO B O 1
ATOM 3257 N N . ASP B 1 137 ? 18.382 22.205 24.993 1.00 23.63 136 ASP B N 1
ATOM 3258 C CA . ASP B 1 137 ? 17.525 22.644 26.093 1.00 27.27 136 ASP B CA 1
ATOM 3259 C C . ASP B 1 137 ? 17.464 24.168 26.000 1.00 25.56 136 ASP B C 1
ATOM 3260 O O . ASP B 1 137 ? 18.416 24.848 26.389 1.00 30.25 136 ASP B O 1
ATOM 3265 N N . LEU B 1 138 ? 16.351 24.685 25.476 1.00 25.04 137 LEU B N 1
ATOM 3266 C CA . LEU B 1 138 ? 16.265 26.112 25.185 1.00 28.07 137 LEU B CA 1
ATOM 3267 C C . LEU B 1 138 ? 16.448 26.951 26.445 1.00 31.12 137 LEU B C 1
ATOM 3268 O O . LEU B 1 138 ? 17.106 27.997 26.409 1.00 27.14 137 LEU B O 1
ATOM 3273 N N . SER B 1 139 ? 15.864 26.513 27.566 1.00 26.85 138 SER B N 1
ATOM 3274 C CA . SER B 1 139 ? 15.974 27.273 28.809 1.00 31.00 138 SER B CA 1
ATOM 3275 C C . SER B 1 139 ? 17.431 27.460 29.212 1.00 27.19 138 SER B C 1
ATOM 3276 O O . SER B 1 139 ? 17.877 28.586 29.458 1.00 33.28 138 SER B O 1
ATOM 3279 N N . LEU B 1 140 ? 18.195 26.366 29.265 1.00 29.62 139 LEU B N 1
ATOM 3280 C CA . LEU B 1 140 ? 19.608 26.471 29.616 1.00 29.32 139 LEU B CA 1
ATOM 3281 C C . LEU B 1 140 ? 20.367 27.281 28.572 1.00 34.40 139 LEU B C 1
ATOM 3282 O O . LEU B 1 140 ? 21.175 28.153 28.912 1.00 33.77 139 LEU B O 1
ATOM 3287 N N . MET B 1 141 ? 20.116 27.001 27.290 1.00 31.82 140 MET B N 1
ATOM 3288 C CA . MET B 1 141 ? 20.811 27.702 26.214 1.00 31.10 140 MET B CA 1
ATOM 3289 C C . MET B 1 141 ? 20.595 29.210 26.290 1.00 32.03 140 MET B C 1
ATOM 3290 O O . MET B 1 141 ? 21.541 29.988 26.117 1.00 31.83 140 MET B O 1
ATOM 3295 N N . MET B 1 142 ? 19.359 29.643 26.549 1.00 31.44 141 MET B N 1
ATOM 3296 C CA . MET B 1 142 ? 19.078 31.072 26.619 1.00 32.64 141 MET B CA 1
ATOM 3297 C C . MET B 1 142 ? 19.642 31.724 27.874 1.00 33.51 141 MET B C 1
ATOM 3298 O O . MET B 1 142 ? 19.871 32.937 27.872 1.00 38.12 141 MET B O 1
ATOM 3303 N N . GLN B 1 143 ? 19.872 30.956 28.941 1.00 39.62 142 GLN B N 1
ATOM 3304 C CA . GLN B 1 143 ? 20.470 31.532 30.140 1.00 39.06 142 GLN B CA 1
ATOM 3305 C C . GLN B 1 143 ? 21.936 31.890 29.914 1.00 45.20 142 GLN B C 1
ATOM 3306 O O . GLN B 1 143 ? 22.454 32.817 30.548 1.00 48.63 142 GLN B O 1
ATOM 3312 N N . GLU B 1 144 ? 22.607 31.187 29.000 1.00 36.44 143 GLU B N 1
ATOM 3313 C CA . GLU B 1 144 ? 24.052 31.269 28.842 1.00 38.68 143 GLU B CA 1
ATOM 3314 C C . GLU B 1 144 ? 24.508 31.747 27.471 1.00 38.16 143 GLU B C 1
ATOM 3315 O O . GLU B 1 144 ? 25.672 32.139 27.333 1.00 40.05 143 GLU B O 1
ATOM 3321 N N . ALA B 1 145 ? 23.638 31.740 26.465 1.00 33.82 144 ALA B N 1
ATOM 3322 C CA . ALA B 1 145 ? 24.014 32.141 25.119 1.00 26.96 144 ALA B CA 1
ATOM 3323 C C . ALA B 1 145 ? 23.057 33.193 24.583 1.00 26.39 144 ALA B C 1
ATOM 3324 O O . ALA B 1 145 ? 21.930 33.345 25.060 1.00 31.02 144 ALA B O 1
ATOM 3326 N N . A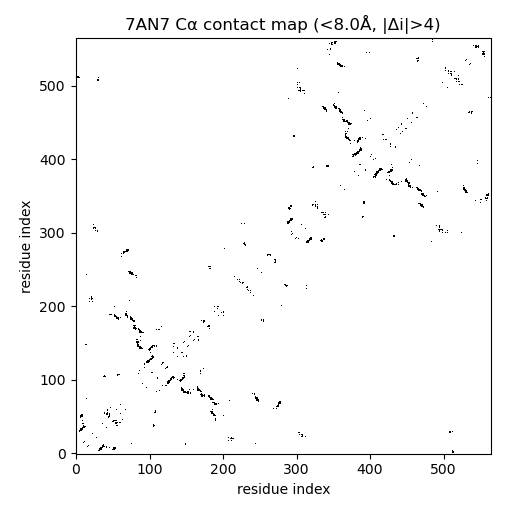SP B 1 146 ? 23.526 33.914 23.566 1.00 27.79 145 ASP B N 1
ATOM 3327 C CA . ASP B 1 146 ? 22.689 34.894 22.889 1.00 30.84 145 ASP B CA 1
ATOM 3328 C C . ASP B 1 146 ? 21.804 34.263 21.822 1.00 32.18 145 ASP B C 1
ATOM 3329 O O . ASP B 1 146 ? 20.788 34.859 21.445 1.00 29.08 145 ASP B O 1
ATOM 3334 N N . ALA B 1 147 ? 22.157 33.070 21.343 1.00 31.57 146 ALA B N 1
ATOM 3335 C CA . ALA B 1 147 ? 21.355 32.374 20.350 1.00 23.73 146 ALA B CA 1
ATOM 3336 C C . ALA B 1 147 ? 21.605 30.876 20.456 1.00 24.34 146 ALA B C 1
ATOM 3337 O O . ALA B 1 147 ? 22.599 30.429 21.035 1.00 23.91 146 ALA B O 1
ATOM 3339 N N . ALA B 1 148 ? 20.688 30.101 19.879 1.00 23.04 147 ALA B N 1
ATOM 3340 C CA . ALA B 1 148 ? 20.760 28.650 19.955 1.00 23.70 147 ALA B CA 1
ATOM 3341 C C . ALA B 1 148 ? 20.184 28.047 18.682 1.00 21.36 147 ALA B C 1
ATOM 3342 O O . ALA B 1 148 ? 19.234 28.578 18.100 1.00 23.34 147 ALA B O 1
ATOM 3344 N N . VAL B 1 149 ? 20.767 26.927 18.261 1.00 17.14 148 VAL B N 1
ATOM 3345 C CA . VAL B 1 149 ? 20.330 26.191 17.078 1.00 17.35 148 VAL B CA 1
ATOM 3346 C C . VAL B 1 149 ? 19.682 24.889 17.536 1.00 18.22 148 VAL B C 1
ATOM 3347 O O . VAL B 1 149 ? 20.318 24.078 18.221 1.00 19.60 148 VAL B O 1
ATOM 3351 N N . LEU B 1 150 ? 18.425 24.684 17.146 1.00 17.26 149 LEU B N 1
ATOM 3352 C CA . LEU B 1 150 ? 17.643 23.533 17.573 1.00 20.27 149 LEU B CA 1
ATOM 3353 C C . LEU B 1 150 ? 17.049 22.825 16.364 1.00 18.13 149 LEU B C 1
ATOM 3354 O O . LEU B 1 150 ? 16.801 23.440 15.325 1.00 17.39 149 LEU B O 1
ATOM 3359 N N . ILE B 1 151 ? 16.816 21.520 16.513 1.00 18.16 150 ILE B N 1
ATOM 3360 C CA . ILE B 1 151 ? 16.127 20.719 15.510 1.00 18.33 150 ILE B CA 1
ATOM 3361 C C . ILE B 1 151 ? 15.035 19.911 16.201 1.00 20.12 150 ILE B C 1
ATOM 3362 O O . ILE B 1 151 ? 14.912 19.910 17.426 1.00 17.17 150 ILE B O 1
ATOM 3367 N N . GLY B 1 152 ? 14.236 19.220 15.389 1.00 18.06 151 GLY B N 1
ATOM 3368 C CA . GLY B 1 152 ? 13.284 18.258 15.914 1.00 21.94 151 GLY B CA 1
ATOM 3369 C C . GLY B 1 152 ? 12.136 18.893 16.683 1.00 19.29 151 GLY B C 1
ATOM 3370 O O . GLY B 1 152 ? 11.762 20.050 16.469 1.00 15.71 151 GLY B O 1
ATOM 3371 N N . ASP B 1 153 ? 11.566 18.104 17.598 1.00 13.68 152 ASP B N 1
ATOM 3372 C CA . ASP B 1 153 ? 10.444 18.577 18.406 1.00 17.20 152 ASP B CA 1
ATOM 3373 C C . ASP B 1 153 ? 10.817 19.820 19.204 1.00 15.75 152 ASP B C 1
ATOM 3374 O O . ASP B 1 153 ? 10.006 20.744 19.344 1.00 18.42 152 ASP B O 1
ATOM 3379 N N . ALA B 1 154 ? 12.032 19.851 19.755 1.00 18.09 153 ALA B N 1
ATOM 3380 C CA . ALA B 1 154 ? 12.463 21.006 20.536 1.00 17.57 153 ALA B CA 1
ATOM 3381 C C . ALA B 1 154 ? 12.466 22.276 19.693 1.00 19.41 153 ALA B C 1
ATOM 3382 O O . ALA B 1 154 ? 12.095 23.350 20.178 1.00 16.89 153 ALA B O 1
ATOM 3384 N N . ALA B 1 155 ? 12.888 22.174 18.430 1.00 15.77 154 ALA B N 1
ATOM 3385 C CA . ALA B 1 155 ? 12.865 23.337 17.548 1.00 18.07 154 ALA B CA 1
ATOM 3386 C C . ALA B 1 155 ? 11.436 23.761 17.236 1.00 17.13 154 ALA B C 1
ATOM 3387 O O . ALA B 1 155 ? 11.114 24.954 17.255 1.00 15.34 154 ALA B O 1
ATOM 3389 N N . LEU B 1 156 ? 10.570 22.794 16.918 1.00 15.39 155 LEU B N 1
ATOM 3390 C CA . LEU B 1 156 ? 9.173 23.122 16.660 1.00 16.93 155 LEU B CA 1
ATOM 3391 C C . LEU B 1 156 ? 8.533 23.760 17.881 1.00 16.98 155 LEU B C 1
ATOM 3392 O O . LEU B 1 156 ? 7.698 24.662 17.751 1.00 19.20 155 LEU B O 1
ATOM 3397 N N . ARG B 1 157 ? 8.940 23.323 19.071 1.00 19.57 156 ARG B N 1
ATOM 3398 C CA . ARG B 1 157 ? 8.378 23.861 20.302 1.00 19.79 156 ARG B CA 1
ATOM 3399 C C . ARG B 1 157 ? 8.844 25.294 20.526 1.00 21.91 156 ARG B C 1
ATOM 3400 O O . ARG B 1 157 ? 8.057 26.149 20.948 1.00 25.14 156 ARG B O 1
ATOM 3408 N N . ALA B 1 158 ? 10.124 25.569 20.265 1.00 19.03 157 ALA B N 1
ATOM 3409 C CA . ALA B 1 158 ? 10.614 26.944 20.313 1.00 19.44 157 ALA B CA 1
ATOM 3410 C C . ALA B 1 158 ? 9.916 27.815 19.276 1.00 20.70 157 ALA B C 1
ATOM 3411 O O . ALA B 1 158 ? 9.609 28.984 19.538 1.00 21.06 157 ALA B O 1
ATOM 3413 N N . ASN B 1 159 ? 9.654 27.259 18.092 1.00 19.49 158 ASN B N 1
ATOM 3414 C CA . ASN B 1 159 ? 9.078 28.044 17.005 1.00 17.88 158 ASN B CA 1
ATOM 3415 C C . ASN B 1 159 ? 7.630 28.418 17.299 1.00 23.32 158 ASN B C 1
ATOM 3416 O O . ASN B 1 159 ? 7.232 29.578 17.137 1.00 24.20 158 ASN B O 1
ATOM 3421 N N . MET B 1 160 ? 6.826 27.452 17.741 1.00 19.09 159 MET B N 1
ATOM 3422 C CA . MET B 1 160 ? 5.394 27.678 17.884 1.00 19.00 159 MET B CA 1
ATOM 3423 C C . MET B 1 160 ? 4.976 28.092 19.289 1.00 17.31 159 MET B C 1
ATOM 3424 O O . MET B 1 160 ? 3.891 28.661 19.446 1.00 24.11 159 MET B O 1
ATOM 3429 N N . ILE B 1 161 ? 5.795 27.830 20.308 1.00 20.03 160 ILE B N 1
ATOM 3430 C CA . ILE B 1 161 ? 5.346 28.032 21.684 1.00 18.31 160 ILE B CA 1
ATOM 3431 C C . ILE B 1 161 ? 6.310 28.905 22.482 1.00 24.99 160 ILE B C 1
ATOM 3432 O O . ILE B 1 161 ? 5.943 29.998 22.928 1.00 25.39 160 ILE B O 1
ATOM 3437 N N . ASP B 1 162 ? 7.541 28.423 22.681 1.00 26.29 161 ASP B N 1
ATOM 3438 C CA . ASP B 1 162 ? 8.464 29.091 23.598 1.00 22.75 161 ASP B CA 1
ATOM 3439 C C . ASP B 1 162 ? 8.860 30.473 23.092 1.00 31.31 161 ASP B C 1
ATOM 3440 O O . ASP B 1 162 ? 8.863 31.446 23.856 1.00 25.78 161 ASP B O 1
ATOM 3445 N N . GLY B 1 163 ? 9.219 30.574 21.815 1.00 21.18 162 GLY B N 1
ATOM 3446 C CA . GLY B 1 163 ? 9.615 31.831 21.225 1.00 23.52 162 GLY B CA 1
ATOM 3447 C C . GLY B 1 163 ? 8.578 32.924 21.394 1.00 29.20 162 GLY B C 1
ATOM 3448 O O . GLY B 1 163 ? 8.863 33.993 21.946 1.00 25.21 162 GLY B O 1
ATOM 3449 N N . PRO B 1 164 ? 7.351 32.684 20.915 1.00 23.41 163 PRO B N 1
ATOM 3450 C CA . PRO B 1 164 ? 6.304 33.708 21.074 1.00 25.92 163 PRO B CA 1
ATOM 3451 C C . PRO B 1 164 ? 6.024 34.063 22.522 1.00 24.71 163 PRO B C 1
ATOM 3452 O O . PRO B 1 164 ? 5.756 35.231 22.830 1.00 21.01 163 PRO B O 1
ATOM 3456 N N . ARG B 1 165 ? 6.089 33.082 23.425 1.00 22.67 164 ARG B N 1
ATOM 3457 C CA . ARG B 1 165 ? 5.771 33.341 24.825 1.00 27.39 164 ARG B CA 1
ATOM 3458 C C . ARG B 1 165 ? 6.803 34.259 25.471 1.00 33.90 164 ARG B C 1
ATOM 3459 O O . ARG B 1 165 ? 6.449 35.128 26.277 1.00 30.13 164 ARG B O 1
ATOM 3467 N N . TYR B 1 166 ? 8.079 34.090 25.130 1.00 27.13 165 TYR B N 1
ATOM 3468 C CA . TYR B 1 166 ? 9.153 34.857 25.749 1.00 30.02 165 TYR B CA 1
ATOM 3469 C C . TYR B 1 166 ? 9.709 35.947 24.841 1.00 28.46 165 TYR B C 1
ATOM 3470 O O . TYR B 1 166 ? 10.758 36.522 25.153 1.00 34.02 165 TYR B O 1
ATOM 3479 N N . GLY B 1 167 ? 9.031 36.257 23.740 1.00 26.33 166 GLY B N 1
ATOM 3480 C CA . GLY B 1 167 ? 9.478 37.324 22.855 1.00 26.62 166 GLY B CA 1
ATOM 3481 C C . GLY B 1 167 ? 10.835 37.090 22.228 1.00 31.14 166 GLY B C 1
ATOM 3482 O O . GLY B 1 167 ? 11.604 38.042 22.040 1.00 32.75 166 GLY B O 1
ATOM 3483 N N . LEU B 1 168 ? 11.152 35.841 21.903 1.00 32.70 167 LEU B N 1
ATOM 3484 C CA . LEU B 1 168 ? 12.416 35.487 21.274 1.00 23.56 167 LEU B CA 1
ATOM 3485 C C . LEU B 1 168 ? 12.248 35.393 19.765 1.00 27.14 167 LEU B C 1
ATOM 3486 O O . LEU B 1 168 ? 11.246 34.864 19.275 1.00 30.07 167 LEU B O 1
ATOM 3491 N N . ASP B 1 169 ? 13.228 35.916 19.034 1.00 28.72 168 ASP B N 1
ATOM 3492 C CA . ASP B 1 169 ? 13.261 35.719 17.592 1.00 28.39 168 ASP B CA 1
ATOM 3493 C C . ASP B 1 169 ? 13.556 34.259 17.279 1.00 23.07 168 ASP B C 1
ATOM 3494 O O . ASP B 1 169 ? 14.446 33.648 17.875 1.00 25.17 168 ASP B O 1
ATOM 3499 N N . VAL B 1 170 ? 12.801 33.697 16.341 1.00 22.86 169 VAL B N 1
ATOM 3500 C CA . VAL B 1 170 ? 13.010 32.331 15.877 1.00 20.08 169 VAL B CA 1
ATOM 3501 C C . VAL B 1 170 ? 13.156 32.391 14.364 1.00 22.51 169 VAL B C 1
ATOM 3502 O O . VAL B 1 170 ? 12.184 32.673 13.654 1.00 24.28 169 VAL B O 1
ATOM 3506 N N . HIS B 1 171 ? 14.365 32.138 13.872 1.00 21.25 170 HIS B N 1
ATOM 3507 C CA . HIS B 1 171 ? 14.656 32.181 12.446 1.00 17.96 170 HIS B CA 1
ATOM 3508 C C . HIS B 1 171 ? 14.625 30.768 11.881 1.00 15.00 170 HIS B C 1
ATOM 3509 O O . HIS B 1 171 ? 15.334 29.886 12.371 1.00 18.55 170 HIS B O 1
ATOM 3516 N N . ASP B 1 172 ? 13.808 30.565 10.852 1.00 16.11 171 ASP B N 1
ATOM 3517 C CA . ASP B 1 172 ? 13.681 29.267 10.199 1.00 16.55 171 ASP B CA 1
ATOM 3518 C C . ASP B 1 172 ? 14.864 29.047 9.259 1.00 20.00 171 ASP B C 1
ATOM 3519 O O . ASP B 1 172 ? 15.069 29.827 8.321 1.00 18.37 171 ASP B O 1
ATOM 3524 N N . LEU B 1 173 ? 15.645 27.989 9.510 1.00 16.85 172 LEU B N 1
ATOM 3525 C CA . LEU B 1 173 ? 16.849 27.751 8.715 1.00 17.77 172 LEU B CA 1
ATOM 3526 C C . LEU B 1 173 ? 16.526 27.435 7.259 1.00 19.95 172 LEU B C 1
ATOM 3527 O O . LEU B 1 173 ? 17.306 27.784 6.364 1.00 16.40 172 LEU B O 1
ATOM 3532 N N . GLY B 1 174 ? 15.397 26.775 7.002 1.00 15.40 173 GLY B N 1
ATOM 3533 C CA . GLY B 1 174 ? 14.985 26.555 5.626 1.00 19.43 173 GLY B CA 1
ATOM 3534 C C . GLY B 1 174 ? 14.652 27.853 4.914 1.00 20.70 173 GLY B C 1
ATOM 3535 O O . GLY B 1 174 ? 14.991 28.033 3.741 1.00 17.43 173 GLY B O 1
ATOM 3536 N N . ALA B 1 175 ? 13.980 28.772 5.612 1.00 17.43 174 ALA B N 1
ATOM 3537 C CA . ALA B 1 175 ? 13.666 30.070 5.024 1.00 18.41 174 ALA B CA 1
ATOM 3538 C C . ALA B 1 175 ? 14.926 30.897 4.796 1.00 18.27 174 ALA B C 1
ATOM 3539 O O . ALA B 1 175 ? 15.065 31.548 3.755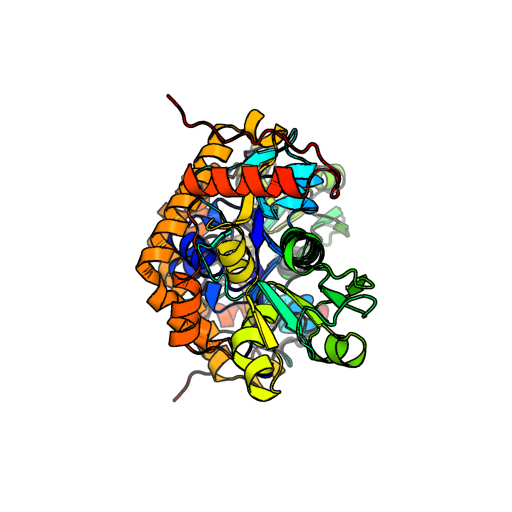 1.00 19.98 174 ALA B O 1
ATOM 3541 N N . LEU B 1 176 ? 15.851 30.892 5.761 1.00 20.86 175 LEU B N 1
ATOM 3542 C CA . LEU B 1 176 ? 17.105 31.624 5.590 1.00 18.79 175 LEU B CA 1
ATOM 3543 C C . LEU B 1 176 ? 17.879 31.128 4.376 1.00 19.85 175 LEU B C 1
ATOM 3544 O O . LEU B 1 176 ? 18.423 31.931 3.608 1.00 19.73 175 LEU B O 1
ATOM 3549 N N . TRP B 1 177 ? 17.934 29.807 4.182 1.00 14.23 176 TRP B N 1
ATOM 3550 C CA . TRP B 1 177 ? 18.619 29.246 3.021 1.00 16.50 176 TRP B CA 1
ATOM 3551 C C . TRP B 1 177 ? 17.881 29.587 1.732 1.00 17.57 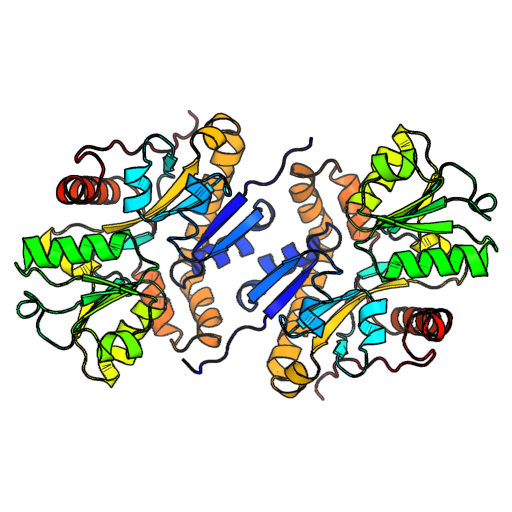176 TRP B C 1
ATOM 3552 O O . TRP B 1 177 ? 18.510 29.900 0.713 1.00 21.07 176 TRP B O 1
ATOM 3563 N N A LYS B 1 178 ? 16.547 29.534 1.759 0.49 18.25 177 LYS B N 1
ATOM 3564 N N B LYS B 1 178 ? 16.548 29.522 1.760 0.51 17.78 177 LYS B N 1
ATOM 3565 C CA A LYS B 1 178 ? 15.763 29.896 0.583 0.49 18.38 177 LYS B CA 1
ATOM 3566 C CA B LYS B 1 178 ? 15.749 29.897 0.597 0.51 18.21 177 LYS B CA 1
ATOM 3567 C C A LYS B 1 178 ? 15.994 31.354 0.200 0.49 19.83 177 LYS B C 1
ATOM 3568 C C B LYS B 1 178 ? 16.001 31.348 0.206 0.51 19.82 177 LYS B C 1
ATOM 3569 O O A LYS B 1 178 ? 16.177 31.676 -0.979 0.49 22.18 177 LYS B O 1
ATOM 3570 O O B LYS B 1 178 ? 16.202 31.660 -0.973 0.51 22.17 177 LYS B O 1
ATOM 3581 N N . GLU B 1 179 ? 15.994 32.251 1.190 1.00 20.02 178 GLU B N 1
ATOM 3582 C CA . GLU B 1 179 ? 16.298 33.656 0.923 1.00 22.45 178 GLU B CA 1
ATOM 3583 C C . GLU B 1 179 ? 17.671 33.809 0.279 1.00 19.58 178 GLU B C 1
ATOM 3584 O O . GLU B 1 179 ? 17.843 34.581 -0.671 1.00 22.79 178 GLU B O 1
ATOM 3590 N N . TRP B 1 180 ? 18.656 33.069 0.787 1.00 15.43 179 TRP B N 1
ATOM 3591 C CA . TRP B 1 180 ? 20.035 33.219 0.339 1.00 19.12 179 TRP B CA 1
ATOM 3592 C C . TRP B 1 180 ? 20.241 32.636 -1.054 1.00 21.23 179 TRP B C 1
ATOM 3593 O O . TRP B 1 180 ? 20.978 33.207 -1.867 1.00 19.61 179 TRP B O 1
ATOM 3604 N N . THR B 1 181 ? 19.602 31.500 -1.348 1.00 17.80 180 THR B N 1
ATOM 3605 C CA . THR B 1 181 ? 19.898 30.734 -2.551 1.00 17.94 180 THR B CA 1
ATOM 3606 C C . THR B 1 181 ? 18.713 30.536 -3.487 1.00 17.85 180 THR B C 1
ATOM 3607 O O . THR B 1 181 ? 18.924 30.136 -4.638 1.00 24.78 180 THR B O 1
ATOM 3611 N N . GLY B 1 182 ? 17.486 30.797 -3.041 1.00 19.79 181 GLY B N 1
ATOM 3612 C CA . GLY B 1 182 ? 16.319 30.429 -3.818 1.00 16.35 181 GLY B CA 1
ATOM 3613 C C . GLY B 1 182 ? 16.060 28.942 -3.908 1.00 19.89 181 GLY B C 1
ATOM 3614 O O . GLY B 1 182 ? 15.168 28.527 -4.654 1.00 21.36 181 GLY B O 1
ATOM 3615 N N . LEU B 1 183 ? 16.806 28.126 -3.166 1.00 18.19 182 LEU B N 1
ATOM 3616 C CA . LEU B 1 183 ? 16.758 26.681 -3.295 1.00 16.69 182 LEU B CA 1
ATOM 3617 C C . LEU B 1 183 ? 15.972 26.048 -2.159 1.00 14.94 182 LEU B C 1
ATOM 3618 O O . LEU B 1 183 ? 15.847 26.622 -1.072 1.00 15.67 182 LEU B O 1
ATOM 3623 N N . PRO B 1 184 ? 15.434 24.848 -2.379 1.00 16.23 183 PRO B N 1
ATOM 3624 C CA . PRO B 1 184 ? 14.925 24.054 -1.255 1.00 13.92 183 PRO B CA 1
ATOM 3625 C C . PRO B 1 184 ? 16.082 23.494 -0.447 1.00 12.18 183 PRO B C 1
ATOM 3626 O O . PRO B 1 184 ? 17.242 23.797 -0.739 1.00 14.41 183 PRO B O 1
ATOM 3630 N N . PHE B 1 185 ? 15.799 22.687 0.571 1.00 13.90 184 PHE B N 1
ATOM 3631 C CA . PHE B 1 185 ? 16.868 22.115 1.371 1.00 13.82 184 PHE B CA 1
ATOM 3632 C C . PHE B 1 185 ? 16.482 20.710 1.801 1.00 13.45 184 PHE B C 1
ATOM 3633 O O . PHE B 1 185 ? 15.307 20.414 2.029 1.00 14.84 184 PHE B O 1
ATOM 3641 N N . VAL B 1 186 ? 17.490 19.851 1.907 1.00 12.38 185 VAL B N 1
ATOM 3642 C CA . VAL B 1 186 ? 17.324 18.474 2.360 1.00 10.47 185 VAL B CA 1
ATOM 3643 C C . VAL B 1 186 ? 18.152 18.307 3.623 1.00 14.65 185 VAL B C 1
ATOM 3644 O O . VAL B 1 186 ? 19.370 18.524 3.605 1.00 14.05 185 VAL B O 1
ATOM 3648 N N . PHE B 1 187 ? 17.494 17.944 4.721 1.00 13.16 186 PHE B N 1
ATOM 3649 C CA . PHE B 1 187 ? 18.194 17.762 5.985 1.00 14.16 186 PHE B CA 1
ATOM 3650 C C . PHE B 1 187 ? 18.606 16.319 6.229 1.00 15.74 186 PHE B C 1
ATOM 3651 O O . PHE B 1 187 ? 19.618 16.077 6.896 1.00 15.46 186 PHE B O 1
ATOM 3659 N N . ALA B 1 188 ? 17.848 15.355 5.711 1.00 16.56 187 ALA B N 1
ATOM 3660 C CA . ALA B 1 188 ? 18.172 13.950 5.896 1.00 15.30 187 ALA B CA 1
ATOM 3661 C C . ALA B 1 188 ? 17.686 13.161 4.691 1.00 11.52 187 ALA B C 1
ATOM 3662 O O . ALA B 1 188 ? 16.681 13.509 4.066 1.00 13.65 187 ALA B O 1
ATOM 3664 N N . VAL B 1 189 ? 18.410 12.090 4.377 1.00 13.34 188 VAL B N 1
ATOM 3665 C CA . VAL B 1 189 ? 18.044 11.174 3.308 1.00 14.73 188 VAL B CA 1
ATOM 3666 C C . VAL B 1 189 ? 17.878 9.786 3.911 1.00 13.61 188 VAL B C 1
ATOM 3667 O O . VAL B 1 189 ? 18.264 9.531 5.051 1.00 16.88 188 VAL B O 1
ATOM 3671 N N . TRP B 1 190 ? 17.295 8.884 3.125 1.00 14.78 189 TRP B N 1
ATOM 3672 C CA . TRP B 1 190 ? 17.279 7.466 3.452 1.00 13.05 189 TRP B CA 1
ATOM 3673 C C . TRP B 1 190 ? 18.356 6.762 2.647 1.00 15.01 189 TRP B C 1
ATOM 3674 O O . TRP B 1 190 ? 18.545 7.050 1.461 1.00 15.28 189 TRP B O 1
ATOM 3685 N N . ALA B 1 191 ? 19.065 5.841 3.293 1.00 14.89 190 ALA B N 1
ATOM 3686 C CA . ALA B 1 191 ? 20.158 5.161 2.619 1.00 13.75 190 ALA B CA 1
ATOM 3687 C C . ALA B 1 191 ? 20.252 3.720 3.093 1.00 17.70 190 ALA B C 1
ATOM 3688 O O . ALA B 1 191 ? 19.882 3.389 4.221 1.00 14.55 190 ALA B O 1
ATOM 3690 N N . ALA B 1 192 ? 20.739 2.866 2.205 1.00 16.52 191 ALA B N 1
ATOM 3691 C CA . ALA B 1 192 ? 21.161 1.524 2.562 1.00 16.96 191 ALA B CA 1
ATOM 3692 C C . ALA B 1 192 ? 22.679 1.506 2.626 1.00 20.69 191 ALA B C 1
ATOM 3693 O O . ALA B 1 192 ? 23.346 2.196 1.849 1.00 14.98 191 ALA B O 1
ATOM 3695 N N . ARG B 1 193 ? 23.222 0.753 3.579 1.00 15.88 192 ARG B N 1
ATOM 3696 C CA . ARG B 1 193 ? 24.641 0.443 3.533 1.00 17.84 192 ARG B CA 1
ATOM 3697 C C . ARG B 1 193 ? 24.974 -0.193 2.190 1.00 17.94 192 ARG B C 1
ATOM 3698 O O . ARG B 1 193 ? 24.223 -1.029 1.682 1.00 17.29 192 ARG B O 1
ATOM 3706 N N . ARG B 1 194 ? 26.096 0.226 1.607 1.00 16.93 193 ARG B N 1
ATOM 3707 C CA . ARG B 1 194 ? 26.485 -0.312 0.308 1.00 17.38 193 ARG B CA 1
ATOM 3708 C C . ARG B 1 194 ? 26.657 -1.825 0.362 1.00 15.76 193 ARG B C 1
ATOM 3709 O O . ARG B 1 194 ? 26.221 -2.535 -0.552 1.00 19.21 193 ARG B O 1
ATOM 3717 N N . ASP B 1 195 ? 27.265 -2.343 1.432 1.00 16.34 194 ASP B N 1
ATOM 3718 C CA . ASP B 1 195 ? 27.462 -3.787 1.514 1.00 23.96 194 ASP B CA 1
ATOM 3719 C C . ASP B 1 195 ? 26.130 -4.524 1.613 1.00 21.65 194 ASP B C 1
ATOM 3720 O O . ASP B 1 195 ? 25.984 -5.620 1.061 1.00 16.43 194 ASP B O 1
ATOM 3725 N N . TYR B 1 196 ? 25.140 -3.941 2.297 1.00 17.54 195 TYR B N 1
ATOM 3726 C CA . TYR B 1 196 ? 23.835 -4.591 2.357 1.00 16.19 195 TYR B CA 1
ATOM 3727 C C . TYR B 1 196 ? 23.110 -4.490 1.022 1.00 15.48 195 TYR B C 1
ATOM 3728 O O . TYR B 1 196 ? 22.458 -5.446 0.590 1.00 17.97 195 TYR B O 1
ATOM 3737 N N . ALA B 1 197 ? 23.209 -3.336 0.357 1.00 15.85 196 ALA B N 1
ATOM 3738 C CA . ALA B 1 197 ? 22.533 -3.172 -0.924 1.00 15.87 196 ALA B CA 1
ATOM 3739 C C . ALA B 1 197 ? 23.103 -4.112 -1.976 1.00 15.99 196 ALA B C 1
ATOM 3740 O O . ALA B 1 197 ? 22.371 -4.579 -2.855 1.00 16.07 196 ALA B O 1
ATOM 3742 N N . GLU B 1 198 ? 24.396 -4.416 -1.895 1.00 14.16 197 GLU B N 1
ATOM 3743 C CA . GLU B 1 198 ? 24.992 -5.320 -2.869 1.00 21.33 197 GLU B CA 1
ATOM 3744 C C . GLU B 1 198 ? 24.768 -6.779 -2.497 1.00 17.38 197 GLU B C 1
ATOM 3745 O O . GLU B 1 198 ? 24.700 -7.635 -3.384 1.00 16.55 197 GLU B O 1
ATOM 3751 N N . ARG B 1 199 ? 24.616 -7.079 -1.208 1.00 19.38 198 ARG B N 1
ATOM 3752 C CA . ARG B 1 199 ? 24.314 -8.450 -0.817 1.00 18.27 198 ARG B CA 1
ATOM 3753 C C . ARG B 1 199 ? 22.841 -8.781 -1.029 1.00 18.73 198 ARG B C 1
ATOM 3754 O O . ARG B 1 199 ? 22.509 -9.888 -1.465 1.00 17.58 198 ARG B O 1
ATOM 3762 N N . GLU B 1 200 ? 21.946 -7.836 -0.744 1.00 14.80 199 GLU B N 1
ATOM 3763 C CA . GLU B 1 200 ? 20.502 -8.050 -0.850 1.00 16.61 199 GLU B CA 1
ATOM 3764 C C . GLU B 1 200 ? 19.867 -6.967 -1.716 1.00 14.59 199 GLU B C 1
ATOM 3765 O O . GLU B 1 200 ? 19.137 -6.105 -1.212 1.00 18.40 199 GLU B O 1
ATOM 3771 N N . PRO B 1 201 ? 20.119 -6.983 -3.031 1.00 17.72 200 PRO B N 1
ATOM 3772 C CA . PRO B 1 201 ? 19.513 -5.948 -3.889 1.00 18.29 200 PRO B CA 1
ATOM 3773 C C . PRO B 1 201 ? 17.991 -5.934 -3.876 1.00 17.99 200 PRO B C 1
ATOM 3774 O O . PRO B 1 201 ? 17.397 -4.848 -3.857 1.00 20.32 200 PRO B O 1
ATOM 3778 N N . VAL B 1 202 ? 17.332 -7.097 -3.872 1.00 16.21 201 VAL B N 1
ATOM 3779 C CA . VAL B 1 202 ? 15.875 -7.085 -3.981 1.00 16.51 201 VAL B CA 1
ATOM 3780 C C . VAL B 1 202 ? 15.232 -6.658 -2.663 1.00 18.86 201 VAL B C 1
ATOM 3781 O O . VAL B 1 202 ? 14.246 -5.915 -2.666 1.00 14.81 201 VAL B O 1
ATOM 3785 N N . ILE B 1 203 ? 15.749 -7.127 -1.521 1.00 15.69 202 ILE B N 1
ATOM 3786 C CA . ILE B 1 203 ? 15.220 -6.652 -0.242 1.00 15.58 202 ILE B CA 1
ATOM 3787 C C . ILE B 1 203 ? 15.374 -5.141 -0.143 1.00 17.25 202 ILE B C 1
ATOM 3788 O O . ILE B 1 203 ? 14.450 -4.433 0.277 1.00 15.40 202 ILE B O 1
ATOM 3793 N N . THR B 1 204 ? 16.538 -4.623 -0.543 1.00 17.89 203 THR B N 1
ATOM 3794 C CA . THR B 1 204 ? 16.759 -3.181 -0.523 1.00 17.50 203 THR B CA 1
ATOM 3795 C C . THR B 1 204 ? 15.752 -2.456 -1.406 1.00 17.08 203 THR B C 1
ATOM 3796 O O . THR B 1 204 ? 15.204 -1.418 -1.013 1.00 14.40 203 THR B O 1
ATOM 3800 N N . ARG B 1 205 ? 15.490 -2.992 -2.602 1.00 14.94 204 ARG B N 1
ATOM 3801 C CA . ARG B 1 205 ? 14.524 -2.369 -3.501 1.00 16.89 204 ARG B CA 1
ATOM 3802 C C . ARG B 1 205 ? 13.120 -2.396 -2.911 1.00 15.59 204 ARG B C 1
ATOM 3803 O O . ARG B 1 205 ? 12.390 -1.401 -2.981 1.00 16.86 204 ARG B O 1
ATOM 3811 N N . LYS B 1 206 ? 12.719 -3.534 -2.340 1.00 19.62 205 LYS B N 1
ATOM 3812 C CA . LYS B 1 206 ? 11.385 -3.643 -1.760 1.00 17.64 205 LYS B CA 1
ATOM 3813 C C . LYS B 1 206 ? 11.226 -2.745 -0.539 1.00 18.32 205 LYS B C 1
ATOM 3814 O O . LYS B 1 206 ? 10.133 -2.224 -0.300 1.00 14.95 205 LYS B O 1
ATOM 3820 N N . VAL B 1 207 ? 12.292 -2.558 0.246 1.00 17.24 206 VAL B N 1
ATOM 3821 C CA . VAL B 1 207 ? 12.244 -1.600 1.350 1.00 16.34 206 VAL B CA 1
ATOM 3822 C C . VAL B 1 207 ? 12.054 -0.187 0.812 1.00 15.23 206 VAL B C 1
ATOM 3823 O O . VAL B 1 207 ? 11.230 0.587 1.314 1.00 13.92 206 VAL B O 1
ATOM 3827 N N . HIS B 1 208 ? 12.831 0.169 -0.212 1.00 16.75 207 HIS B N 1
ATOM 3828 C CA . HIS B 1 208 ? 12.695 1.474 -0.851 1.00 12.52 207 HIS B CA 1
ATOM 3829 C C . HIS B 1 208 ? 11.272 1.693 -1.353 1.00 17.88 207 HIS B C 1
ATOM 3830 O O . HIS B 1 208 ? 10.658 2.730 -1.078 1.00 17.17 207 HIS B O 1
ATOM 3837 N N . GLU B 1 209 ? 10.733 0.721 -2.093 1.00 15.76 208 GLU B N 1
ATOM 3838 C CA . GLU B 1 209 ? 9.377 0.853 -2.621 1.00 18.25 208 GLU B CA 1
ATOM 3839 C C . GLU B 1 209 ? 8.349 0.926 -1.497 1.00 17.83 208 GLU B C 1
ATOM 3840 O O . GLU B 1 209 ? 7.354 1.654 -1.601 1.00 17.06 208 GLU B O 1
ATOM 3846 N N . ALA B 1 210 ? 8.571 0.182 -0.414 1.00 16.62 209 ALA B N 1
ATOM 3847 C CA . ALA B 1 210 ? 7.638 0.223 0.706 1.00 17.45 209 ALA B CA 1
ATOM 3848 C C . ALA B 1 210 ? 7.654 1.585 1.392 1.00 17.26 209 ALA B C 1
ATOM 3849 O O . ALA B 1 210 ? 6.609 2.071 1.842 1.00 14.05 209 ALA B O 1
ATOM 3851 N N . PHE B 1 211 ? 8.830 2.211 1.492 1.00 14.71 210 PHE B N 1
ATOM 3852 C CA . PHE B 1 211 ? 8.907 3.560 2.048 1.00 15.12 210 PHE B CA 1
ATOM 3853 C C . PHE B 1 211 ? 8.127 4.551 1.192 1.00 13.53 210 PHE B C 1
ATOM 3854 O O . PHE B 1 211 ? 7.375 5.382 1.714 1.00 14.00 210 PHE B O 1
ATOM 3862 N N . LEU B 1 212 ? 8.298 4.479 -0.131 1.00 16.09 211 LEU B N 1
ATOM 3863 C CA . LEU B 1 212 ? 7.578 5.387 -1.019 1.00 14.44 211 LEU B CA 1
ATOM 3864 C C . LEU B 1 212 ? 6.071 5.206 -0.894 1.00 18.37 211 LEU B C 1
ATOM 3865 O O . LEU B 1 212 ? 5.322 6.190 -0.874 1.00 16.45 211 LEU B O 1
ATOM 3870 N N . ALA B 1 213 ? 5.608 3.955 -0.810 1.00 15.74 212 ALA B N 1
ATOM 3871 C CA . ALA B 1 213 ? 4.175 3.709 -0.689 1.00 19.49 212 ALA B CA 1
ATOM 3872 C C . ALA B 1 213 ? 3.646 4.186 0.659 1.00 20.33 212 ALA B C 1
ATOM 3873 O O . ALA B 1 213 ? 2.547 4.747 0.739 1.00 17.99 212 ALA B O 1
ATOM 3875 N N . SER B 1 214 ? 4.420 3.982 1.727 1.00 14.15 213 SER B N 1
ATOM 3876 C CA . SER B 1 214 ? 3.995 4.451 3.042 1.00 15.16 213 SER B CA 1
ATOM 3877 C C . SER B 1 214 ? 4.001 5.972 3.111 1.00 19.61 213 SER B C 1
ATOM 3878 O O . SER B 1 214 ? 3.097 6.578 3.701 1.00 16.17 213 SER B O 1
ATOM 3881 N N . ARG B 1 215 ? 5.024 6.603 2.529 1.00 16.29 214 ARG B N 1
ATOM 3882 C CA . ARG B 1 215 ? 5.060 8.059 2.452 1.00 14.20 214 ARG B CA 1
ATOM 3883 C C . ARG B 1 215 ? 3.837 8.591 1.716 1.00 17.52 214 ARG B C 1
ATOM 3884 O O . ARG B 1 215 ? 3.156 9.504 2.198 1.00 18.59 214 ARG B O 1
ATOM 3892 N N . ASN B 1 216 ? 3.551 8.033 0.536 1.00 17.31 215 ASN B N 1
ATOM 3893 C CA . ASN B 1 216 ? 2.410 8.488 -0.252 1.00 21.84 215 ASN B CA 1
ATOM 3894 C C . ASN B 1 216 ? 1.108 8.375 0.532 1.00 22.28 215 ASN B C 1
ATOM 3895 O O . ASN B 1 216 ? 0.267 9.281 0.484 1.00 19.03 215 ASN B O 1
ATOM 3900 N N . LEU B 1 217 ? 0.922 7.272 1.261 1.00 19.68 216 LEU B N 1
ATOM 3901 C CA . LEU B 1 217 ? -0.284 7.127 2.071 1.00 18.78 216 LEU B CA 1
ATOM 3902 C C . LEU B 1 217 ? -0.340 8.181 3.168 1.00 21.79 216 LEU B C 1
ATOM 3903 O O . LEU B 1 217 ? -1.408 8.736 3.451 1.00 20.33 216 LEU B O 1
ATOM 3908 N N . SER B 1 218 ? 0.802 8.472 3.793 1.00 16.74 217 SER B N 1
ATOM 3909 C CA . SER B 1 218 ? 0.826 9.464 4.860 1.00 21.06 217 SER B CA 1
ATOM 3910 C C . SER B 1 218 ? 0.498 10.860 4.342 1.00 17.93 217 SER B C 1
ATOM 3911 O O . SER B 1 218 ? -0.063 11.674 5.081 1.00 16.66 217 SER B O 1
ATOM 3914 N N . LEU B 1 219 ? 0.836 11.160 3.086 1.00 19.87 218 LEU B N 1
ATOM 3915 C CA . LEU B 1 219 ? 0.418 12.432 2.502 1.00 20.80 218 LEU B CA 1
ATOM 3916 C C . LEU B 1 219 ? -1.100 12.509 2.393 1.00 20.28 218 LEU B C 1
ATOM 3917 O O . LEU B 1 219 ? -1.693 13.576 2.594 1.00 26.54 218 LEU B O 1
ATOM 3922 N N . GLU B 1 220 ? -1.747 11.385 2.076 1.00 21.09 219 GLU B N 1
ATOM 3923 C CA . GLU B 1 220 ? -3.195 11.379 1.899 1.00 17.75 219 GLU B CA 1
ATOM 3924 C C . GLU B 1 220 ? -3.937 11.510 3.225 1.00 20.64 219 GLU B C 1
ATOM 3925 O O . GLU B 1 220 ? -5.037 12.071 3.262 1.00 24.84 219 GLU B O 1
ATOM 3931 N N . GLU B 1 221 ? -3.364 10.998 4.313 1.00 20.53 220 GLU B N 1
ATOM 3932 C CA . GLU B 1 221 ? -4.044 10.921 5.601 1.00 22.35 220 GLU B CA 1
ATOM 3933 C C . GLU B 1 221 ? -3.425 11.850 6.642 1.00 23.61 220 GLU B C 1
ATOM 3934 O O . GLU B 1 221 ? -3.447 11.551 7.839 1.00 23.48 220 GLU B O 1
ATOM 3940 N N . VAL B 1 222 ? -2.875 12.982 6.199 1.00 20.04 221 VAL B N 1
ATOM 3941 C CA . VAL B 1 222 ? -2.149 13.869 7.107 1.00 19.71 221 VAL B CA 1
ATOM 3942 C C . VAL B 1 222 ? -3.058 14.393 8.215 1.00 26.11 221 VAL B C 1
ATOM 3943 O O . VAL B 1 222 ? -2.629 14.548 9.365 1.00 21.58 221 VAL B O 1
ATOM 3947 N N . GLU B 1 223 ? -4.332 14.645 7.905 1.00 22.72 222 GLU B N 1
ATOM 3948 C CA . GLU B 1 223 ? -5.209 15.233 8.913 1.00 28.95 222 GLU B CA 1
ATOM 3949 C C . GLU B 1 223 ? -5.575 14.202 9.974 1.00 23.13 222 GLU B C 1
ATOM 3950 O O . GLU B 1 223 ? -5.674 14.531 11.161 1.00 20.40 222 GLU B O 1
ATOM 3956 N N . LYS B 1 224 ? -5.777 12.949 9.558 1.00 21.36 223 LYS B N 1
ATOM 3957 C CA . LYS B 1 224 ? -6.011 11.873 10.516 1.00 22.26 223 LYS B CA 1
ATOM 3958 C C . LYS B 1 224 ? -4.816 11.687 11.444 1.00 20.35 223 LYS B C 1
ATOM 3959 O O . LYS B 1 224 ? -4.985 11.488 12.654 1.00 19.26 223 LYS B O 1
ATOM 3965 N N . VAL B 1 225 ? -3.599 11.750 10.898 1.00 17.13 224 VAL B N 1
ATOM 3966 C CA . VAL B 1 225 ? -2.404 11.590 11.722 1.00 17.77 224 VAL B CA 1
ATOM 3967 C C . VAL B 1 225 ? -2.269 12.746 12.703 1.00 17.68 224 VAL B C 1
ATOM 3968 O O . VAL B 1 225 ? -1.934 12.544 13.877 1.00 14.70 224 VAL B O 1
ATOM 3972 N N . ALA B 1 226 ? -2.530 13.974 12.244 1.00 13.59 225 ALA B N 1
ATOM 3973 C CA . ALA B 1 226 ? -2.422 15.129 13.129 1.00 16.02 225 ALA B CA 1
ATOM 3974 C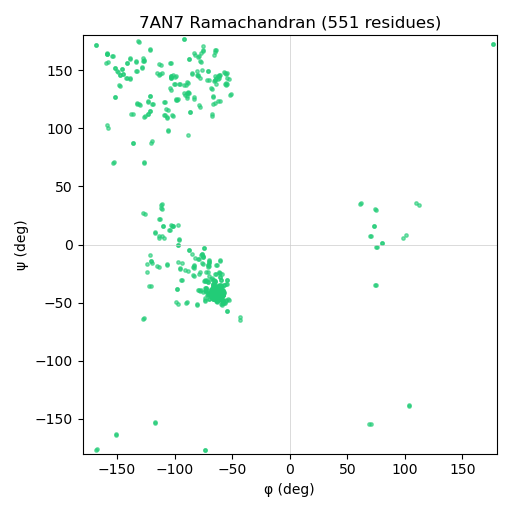 C . ALA B 1 226 ? -3.447 15.059 14.252 1.00 18.29 225 ALA B C 1
ATOM 3975 O O . ALA B 1 226 ? -3.138 15.380 15.406 1.00 16.91 225 ALA B O 1
ATOM 3977 N N . GLU B 1 227 ? -4.675 14.648 13.931 1.00 15.95 226 GLU B N 1
ATOM 3978 C CA . GLU B 1 227 ? -5.716 14.548 14.950 1.00 21.90 226 GLU B CA 1
ATOM 3979 C C . GLU B 1 227 ? -5.311 13.575 16.050 1.00 21.99 226 GLU B C 1
ATOM 3980 O O . GLU B 1 227 ? -5.474 13.861 17.243 1.00 18.47 226 GLU B O 1
ATOM 3986 N N . GLN B 1 228 ? -4.779 12.414 15.662 1.00 20.09 227 GLN B N 1
ATOM 3987 C CA . GLN B 1 228 ? -4.359 11.415 16.638 1.00 15.62 227 GLN B CA 1
ATOM 3988 C C . GLN B 1 228 ? -3.169 11.907 17.455 1.00 17.29 227 GLN B C 1
ATOM 3989 O O . GLN B 1 228 ? -3.157 11.793 18.686 1.00 15.73 227 GLN B O 1
ATOM 3995 N N . ALA B 1 229 ? -2.155 12.457 16.781 1.00 17.17 228 ALA B N 1
ATOM 3996 C CA . ALA B 1 229 ? -0.938 12.873 17.471 1.00 16.75 228 ALA B CA 1
ATOM 3997 C C . ALA B 1 229 ? -1.174 14.064 18.390 1.00 16.90 228 ALA B C 1
ATOM 3998 O O . ALA B 1 229 ? -0.481 14.204 19.404 1.00 19.11 228 ALA B O 1
ATOM 4000 N N . ALA B 1 230 ? -2.137 14.928 18.061 1.00 14.71 229 ALA B N 1
ATOM 4001 C CA . ALA B 1 230 ? -2.385 16.107 18.885 1.00 19.95 229 ALA B CA 1
ATOM 4002 C C . ALA B 1 230 ? -2.792 15.740 20.304 1.00 19.57 229 ALA B C 1
ATOM 4003 O O . ALA B 1 230 ? -2.582 16.537 21.225 1.00 18.39 229 ALA B O 1
ATOM 4005 N N . ARG B 1 231 ? -3.341 14.541 20.505 1.00 18.94 230 ARG B N 1
ATOM 4006 C CA . ARG B 1 231 ? -3.739 14.117 21.840 1.00 20.63 230 ARG B CA 1
ATOM 4007 C C . ARG B 1 231 ? -2.542 13.847 22.742 1.00 25.21 230 ARG B C 1
ATOM 4008 O O . ARG B 1 231 ? -2.708 13.779 23.966 1.00 21.22 230 ARG B O 1
ATOM 4016 N N . TRP B 1 232 ? -1.344 13.700 22.173 1.00 15.87 231 TRP B N 1
ATOM 4017 C CA . TRP B 1 232 ? -0.152 13.367 22.943 1.00 21.19 231 TRP B CA 1
ATOM 4018 C C . TRP B 1 232 ? 0.916 14.454 22.888 1.00 24.55 231 TRP B C 1
ATOM 4019 O O . TRP B 1 232 ? 2.044 14.218 23.338 1.00 29.04 231 TRP B O 1
ATOM 4030 N N . GLU B 1 233 ? 0.601 15.632 22.357 1.00 22.61 232 GLU B N 1
ATOM 4031 C CA . GLU B 1 233 ? 1.584 16.691 22.181 1.00 24.73 232 GLU B CA 1
ATOM 4032 C C . GLU B 1 233 ? 1.017 18.014 22.674 1.00 25.89 232 GLU B C 1
ATOM 4033 O O . GLU B 1 233 ? -0.200 18.207 22.747 1.00 23.97 232 GLU B O 1
ATOM 4039 N N . ALA B 1 234 ? 1.924 18.933 23.014 1.00 24.21 233 ALA B N 1
ATOM 4040 C CA . ALA B 1 234 ? 1.533 20.303 23.323 1.00 25.22 233 ALA B CA 1
ATOM 4041 C C . ALA B 1 234 ? 1.064 21.067 22.094 1.00 27.80 233 ALA B C 1
ATOM 4042 O O . ALA B 1 234 ? 0.468 22.139 22.243 1.00 30.78 233 ALA B O 1
ATOM 4044 N N . PHE B 1 235 ? 1.323 20.551 20.896 1.00 21.27 234 PHE B N 1
ATOM 4045 C CA . PHE B 1 235 ? 0.805 21.146 19.676 1.00 26.08 234 PHE B CA 1
ATOM 4046 C C . PHE B 1 235 ? -0.608 20.641 19.408 1.00 22.18 234 PHE B C 1
ATOM 4047 O O . PHE B 1 235 ? -0.951 19.500 19.727 1.00 22.98 234 PHE B O 1
ATOM 4055 N N . ASP B 1 236 ? -1.433 21.501 18.815 1.00 19.01 235 ASP B N 1
ATOM 4056 C CA . ASP B 1 236 ? -2.788 21.099 18.473 1.00 22.01 235 ASP B CA 1
ATOM 4057 C C . ASP B 1 236 ? -2.832 20.558 17.043 1.00 19.99 235 ASP B C 1
ATOM 4058 O O . ASP B 1 236 ? -1.830 20.542 16.323 1.00 21.29 235 ASP B O 1
ATOM 4063 N N . GLU B 1 237 ? -4.015 20.091 16.633 1.00 19.62 236 GLU B N 1
ATOM 4064 C CA . GLU B 1 237 ? -4.152 19.430 15.337 1.00 23.47 236 GLU B CA 1
ATOM 4065 C C . GLU B 1 237 ? -3.797 20.367 14.189 1.00 22.89 236 GLU B C 1
ATOM 4066 O O . GLU B 1 237 ? -3.112 19.965 13.239 1.00 17.54 236 GLU B O 1
ATOM 4072 N N . ASP B 1 238 ? -4.270 21.615 14.247 1.00 23.69 237 ASP B N 1
ATOM 4073 C CA . ASP B 1 238 ? -3.980 22.565 13.178 1.00 22.99 237 ASP B CA 1
ATOM 4074 C C . ASP B 1 238 ? -2.483 22.802 13.044 1.00 17.20 237 ASP B C 1
ATOM 4075 O O . ASP B 1 238 ? -1.959 22.893 11.928 1.00 22.59 237 ASP B O 1
ATOM 4080 N N . THR B 1 239 ? -1.777 22.903 14.172 1.00 16.80 238 THR B N 1
ATOM 4081 C CA . THR B 1 239 ? -0.338 23.141 14.123 1.00 18.28 238 THR B CA 1
ATOM 4082 C C . THR B 1 239 ? 0.393 21.941 13.535 1.00 17.56 238 THR B C 1
ATOM 4083 O O . THR B 1 239 ? 1.254 22.094 12.661 1.00 15.97 238 THR B O 1
ATOM 4087 N N . LEU B 1 240 ? 0.049 20.733 13.993 1.00 19.31 239 LEU B N 1
ATOM 4088 C CA . LEU B 1 240 ? 0.692 19.533 13.467 1.00 17.93 239 LEU B CA 1
ATOM 4089 C C . LEU B 1 240 ? 0.405 19.356 11.981 1.00 17.24 239 LEU B C 1
ATOM 4090 O O . LEU B 1 240 ? 1.304 19.008 11.205 1.00 16.98 239 LEU B O 1
ATOM 4095 N N . ALA B 1 241 ? -0.840 19.593 11.565 1.00 17.86 240 ALA B N 1
ATOM 4096 C CA . ALA B 1 241 ? -1.180 19.451 10.154 1.00 24.98 240 ALA B CA 1
ATOM 4097 C C . ALA B 1 241 ? -0.421 20.458 9.301 1.00 17.09 240 ALA B C 1
ATOM 4098 O O . ALA B 1 241 ? 0.036 20.129 8.200 1.00 17.67 240 ALA B O 1
ATOM 4100 N N . LYS B 1 242 ? -0.277 21.691 9.787 1.00 16.75 241 LYS B N 1
ATOM 4101 C CA . LYS B 1 242 ? 0.493 22.672 9.030 1.00 18.73 241 LYS B CA 1
ATOM 4102 C C . LYS B 1 242 ? 1.962 22.267 8.966 1.00 17.79 241 LYS B C 1
ATOM 4103 O O . LYS B 1 242 ? 2.616 22.444 7.933 1.00 19.60 241 LYS B O 1
ATOM 4109 N N . TYR B 1 243 ? 2.488 21.710 10.059 1.00 17.96 242 TYR B N 1
ATOM 4110 C CA . TYR B 1 243 ? 3.867 21.231 10.081 1.00 17.44 242 TYR B CA 1
ATOM 4111 C C . TY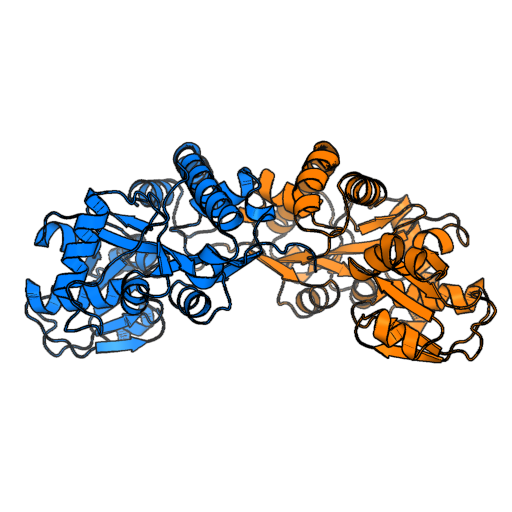R B 1 243 ? 4.069 20.088 9.092 1.00 18.95 242 TYR B C 1
ATOM 4112 O O . TYR B 1 243 ? 4.996 20.116 8.274 1.00 14.29 242 TYR B O 1
ATOM 4121 N N . PHE B 1 244 ? 3.186 19.084 9.133 1.00 16.04 243 PHE B N 1
ATOM 4122 C CA . PHE B 1 244 ? 3.341 17.925 8.257 1.00 17.21 243 PHE B CA 1
ATOM 4123 C C . PHE B 1 244 ? 3.239 18.317 6.787 1.00 17.67 243 PHE B C 1
ATOM 4124 O O . PHE B 1 244 ? 3.934 17.748 5.937 1.00 19.92 243 PHE B O 1
ATOM 4132 N N . THR B 1 245 ? 2.373 19.281 6.464 1.00 17.71 244 THR B N 1
ATOM 4133 C CA . THR B 1 245 ? 2.211 19.698 5.075 1.00 15.92 244 THR B CA 1
ATOM 4134 C C . THR B 1 245 ? 3.255 20.715 4.639 1.00 17.12 244 THR B C 1
ATOM 4135 O O . THR B 1 245 ? 3.462 20.887 3.434 1.00 19.06 244 THR B O 1
ATOM 4139 N N . THR B 1 246 ? 3.922 21.383 5.582 1.00 19.00 245 THR B N 1
ATOM 4140 C CA . THR B 1 246 ? 5.008 22.285 5.216 1.00 18.74 245 THR B CA 1
ATOM 4141 C C . THR B 1 246 ? 6.268 21.503 4.872 1.00 21.38 245 THR B C 1
ATOM 4142 O O . THR B 1 246 ? 6.988 21.859 3.931 1.00 19.64 245 THR B O 1
ATOM 4146 N N . LEU B 1 247 ? 6.539 20.435 5.616 1.00 18.59 246 LEU B N 1
ATOM 4147 C CA . LEU B 1 247 ? 7.655 19.555 5.303 1.00 15.67 246 LEU B CA 1
ATOM 4148 C C . LEU B 1 247 ? 7.534 19.020 3.881 1.00 18.01 246 LEU B C 1
ATOM 4149 O O . LEU B 1 247 ? 6.435 18.798 3.363 1.00 17.28 246 LEU B O 1
ATOM 4154 N N . ASP B 1 248 ? 8.688 18.808 3.253 1.00 11.86 247 ASP B N 1
ATOM 4155 C CA . ASP B 1 248 ? 8.781 18.385 1.860 1.00 16.19 247 ASP B CA 1
ATOM 4156 C C . ASP B 1 248 ? 9.583 17.090 1.827 1.00 14.43 247 ASP B C 1
ATOM 4157 O O . ASP B 1 248 ? 10.785 17.089 2.115 1.00 15.84 247 ASP B O 1
ATOM 4162 N N . PHE B 1 249 ? 8.924 15.986 1.482 1.00 15.92 248 PHE B N 1
ATOM 4163 C CA . PHE B 1 249 ? 9.566 14.679 1.495 1.00 14.08 248 PHE B CA 1
ATOM 4164 C C . PHE B 1 249 ? 9.973 14.209 0.105 1.00 12.42 248 PHE B C 1
ATOM 4165 O O . PHE B 1 249 ? 10.266 13.024 -0.082 1.00 14.30 248 PHE B O 1
ATOM 4173 N N . ARG B 1 250 ? 10.018 15.113 -0.865 1.00 16.93 249 ARG B N 1
ATOM 4174 C CA . ARG B 1 250 ? 10.480 14.761 -2.195 1.00 18.60 249 ARG B CA 1
ATOM 4175 C C . ARG B 1 250 ? 12.003 14.668 -2.224 1.00 15.54 249 ARG B C 1
ATOM 4176 O O . ARG B 1 250 ? 12.707 15.260 -1.403 1.00 16.26 249 ARG B O 1
ATOM 4184 N N . PHE B 1 251 ? 12.516 13.909 -3.197 1.00 15.10 250 PHE B N 1
ATOM 4185 C CA . PHE B 1 251 ? 13.957 13.818 -3.372 1.00 17.73 250 PHE B CA 1
ATOM 4186 C C . PHE B 1 251 ? 14.235 13.488 -4.840 1.00 18.49 250 PHE B C 1
ATOM 4187 O O . PHE B 1 251 ? 14.671 12.396 -5.202 1.00 19.34 250 PHE B O 1
ATOM 4195 N N . GLY B 1 252 ? 13.977 14.469 -5.701 1.00 20.29 251 GLY B N 1
ATOM 4196 C CA . GLY B 1 252 ? 14.262 14.346 -7.116 1.00 18.53 251 GLY B CA 1
ATOM 4197 C C . GLY B 1 252 ? 15.294 15.360 -7.560 1.00 18.09 251 GLY B C 1
ATOM 4198 O O . GLY B 1 252 ? 16.112 15.810 -6.751 1.00 15.48 251 GLY B O 1
ATOM 4199 N N . ALA B 1 253 ? 15.260 15.732 -8.840 1.00 26.57 252 ALA B N 1
ATOM 4200 C CA . ALA B 1 253 ? 16.292 16.613 -9.387 1.00 24.76 252 ALA B CA 1
ATOM 4201 C C . ALA B 1 253 ? 16.389 17.953 -8.666 1.00 20.99 252 ALA B C 1
ATOM 4202 O O . ALA B 1 253 ? 17.515 18.362 -8.332 1.00 17.33 252 ALA B O 1
ATOM 4204 N N . PRO B 1 254 ? 15.296 18.689 -8.407 1.00 20.53 253 PRO B N 1
ATOM 4205 C CA . PRO B 1 254 ? 15.455 19.968 -7.690 1.00 22.21 253 PRO B CA 1
ATOM 4206 C C . PRO B 1 254 ? 16.041 19.809 -6.298 1.00 22.06 253 PRO B C 1
ATOM 4207 O O . PRO B 1 254 ? 16.800 20.675 -5.845 1.00 18.43 253 PRO B O 1
ATOM 4211 N N . GLN B 1 255 ? 15.700 18.725 -5.598 1.00 19.17 254 GLN B N 1
ATOM 4212 C CA . GLN B 1 255 ? 16.232 18.524 -4.255 1.00 18.25 254 GLN B CA 1
ATOM 4213 C C . GLN B 1 255 ? 17.703 18.131 -4.300 1.00 14.12 254 GLN B C 1
ATOM 4214 O O . GLN B 1 255 ? 18.492 18.560 -3.451 1.00 14.87 254 GLN B O 1
ATOM 4220 N N . LEU B 1 256 ? 18.093 17.316 -5.284 1.00 18.26 255 LEU B N 1
ATOM 4221 C CA . LEU B 1 256 ? 19.502 16.965 -5.433 1.00 18.18 255 LEU B CA 1
ATOM 4222 C C . LEU B 1 256 ? 20.345 18.171 -5.817 1.00 16.12 255 LEU B C 1
ATOM 4223 O O . LEU B 1 256 ? 21.515 18.253 -5.427 1.00 18.47 255 LEU B O 1
ATOM 4228 N N . GLU B 1 257 ? 19.781 19.096 -6.599 1.00 18.65 256 GLU B N 1
ATOM 4229 C CA . GLU B 1 257 ? 20.478 20.344 -6.898 1.00 23.56 256 GLU B CA 1
ATOM 4230 C C . GLU B 1 257 ? 20.823 21.094 -5.618 1.00 20.89 256 GLU B C 1
ATOM 4231 O O . GLU B 1 257 ? 21.936 21.614 -5.472 1.00 21.25 256 GLU B O 1
ATOM 4237 N N . ALA B 1 258 ? 19.875 21.159 -4.679 1.00 19.37 257 ALA B N 1
ATOM 4238 C CA . ALA B 1 258 ? 20.129 21.803 -3.395 1.00 14.36 257 ALA B CA 1
ATOM 4239 C C . ALA B 1 258 ? 21.236 21.089 -2.629 1.00 14.87 257 ALA B C 1
ATOM 4240 O O . ALA B 1 258 ? 22.149 21.730 -2.094 1.00 17.04 257 ALA B O 1
ATOM 4242 N N . VAL B 1 259 ? 21.157 19.756 -2.550 1.00 13.52 258 VAL B N 1
ATOM 4243 C CA . VAL B 1 259 ? 22.178 18.975 -1.854 1.00 14.59 258 VAL B CA 1
ATOM 4244 C C . VAL B 1 259 ? 23.551 19.222 -2.465 1.00 17.53 258 VAL B C 1
ATOM 4245 O O . VAL B 1 259 ? 24.547 19.389 -1.750 1.00 15.47 258 VAL B O 1
ATOM 4249 N N . THR B 1 260 ? 23.623 19.245 -3.797 1.00 15.02 259 THR B N 1
ATOM 4250 C CA . THR B 1 260 ? 24.896 19.469 -4.476 1.00 17.89 259 THR B CA 1
ATOM 4251 C C . THR B 1 260 ? 25.525 20.793 -4.055 1.00 15.91 259 THR B C 1
ATOM 4252 O O . THR B 1 260 ? 26.714 20.850 -3.722 1.00 17.85 259 THR B O 1
ATOM 4256 N N . GLU B 1 261 ? 24.738 21.873 -4.065 1.00 15.21 260 GLU B N 1
ATOM 4257 C CA . GLU B 1 261 ? 25.289 23.187 -3.746 1.00 15.85 260 GLU B CA 1
ATOM 4258 C C . GLU B 1 261 ? 25.644 23.306 -2.269 1.00 19.05 260 GLU B C 1
ATOM 4259 O O . GLU B 1 261 ? 26.679 23.887 -1.923 1.00 20.14 260 GLU B O 1
ATOM 4265 N N . PHE B 1 262 ? 24.792 22.791 -1.379 1.00 13.70 261 PHE B N 1
ATOM 4266 C CA . PHE B 1 262 ? 25.130 22.803 0.042 1.00 15.29 261 PHE B CA 1
ATOM 4267 C C . PHE B 1 262 ? 26.428 22.047 0.293 1.00 14.43 261 PHE B C 1
ATOM 4268 O O . PHE B 1 262 ? 27.309 22.526 1.015 1.00 18.11 261 PHE B O 1
ATOM 4276 N N . ALA B 1 263 ? 26.559 20.854 -0.300 1.00 16.34 262 ALA B N 1
ATOM 4277 C CA . ALA B 1 263 ? 27.776 20.064 -0.138 1.00 15.83 262 ALA B CA 1
ATOM 4278 C C . ALA B 1 263 ? 29.000 20.825 -0.631 1.00 19.05 262 ALA B C 1
ATOM 4279 O O . ALA B 1 263 ? 30.070 20.764 -0.013 1.00 18.95 262 ALA B O 1
ATOM 4281 N N . ARG B 1 264 ? 28.861 21.549 -1.742 1.00 17.69 263 ARG B N 1
ATOM 4282 C CA . ARG B 1 264 ? 29.998 22.284 -2.289 1.00 17.82 263 ARG B CA 1
ATOM 4283 C C . ARG B 1 264 ? 30.445 23.399 -1.351 1.00 22.85 263 ARG B C 1
ATOM 4284 O O . ARG B 1 264 ? 31.645 23.670 -1.228 1.00 23.13 263 ARG B O 1
ATOM 4292 N N . ARG B 1 265 ? 29.500 24.055 -0.674 1.00 20.13 264 ARG B N 1
ATOM 4293 C CA . ARG B 1 265 ? 29.858 25.200 0.156 1.00 16.46 264 ARG B CA 1
ATOM 4294 C C . ARG B 1 265 ? 30.454 24.794 1.501 1.00 21.68 264 ARG B C 1
ATOM 4295 O O . ARG B 1 265 ? 31.220 25.566 2.088 1.00 26.44 264 ARG B O 1
ATOM 4303 N N . VAL B 1 266 ? 30.133 23.606 2.007 1.00 22.81 265 VAL B N 1
ATOM 4304 C CA . VAL B 1 266 ? 30.574 23.211 3.339 1.00 24.79 265 VAL B CA 1
ATOM 4305 C C . VAL B 1 266 ? 31.525 22.023 3.331 1.00 22.91 265 VAL B C 1
ATOM 4306 O O . VAL B 1 266 ? 32.218 21.805 4.339 1.00 24.32 265 VAL B O 1
ATOM 4310 N N . GLY B 1 267 ? 31.582 21.245 2.252 1.00 22.26 266 GLY B N 1
ATOM 4311 C CA . GLY B 1 267 ? 32.400 20.055 2.175 1.00 23.28 266 GLY B CA 1
ATOM 4312 C C . GLY B 1 267 ? 33.807 20.158 2.734 1.00 26.50 266 GLY B C 1
ATOM 4313 O O . GLY B 1 267 ? 34.152 19.493 3.716 1.00 22.43 266 GLY B O 1
ATOM 4314 N N . PRO B 1 268 ? 34.652 20.991 2.119 1.00 24.24 267 PRO B N 1
ATOM 4315 C CA . PRO B 1 268 ? 36.065 21.048 2.538 1.00 27.18 267 PRO B CA 1
ATOM 4316 C C . PRO B 1 268 ? 36.282 21.467 3.987 1.00 27.70 267 PRO B C 1
ATOM 4317 O O . PRO B 1 268 ? 37.392 21.273 4.498 1.00 32.43 267 PRO B O 1
ATOM 4321 N N . THR B 1 269 ? 35.274 22.010 4.667 1.00 22.37 268 THR B N 1
ATOM 4322 C CA . THR B 1 269 ? 35.393 22.361 6.076 1.00 25.19 268 THR B CA 1
ATOM 4323 C C . THR B 1 269 ? 34.569 21.447 6.974 1.00 28.82 268 THR B C 1
ATOM 4324 O O . THR B 1 269 ? 34.506 21.676 8.186 1.00 27.47 268 THR B O 1
ATOM 4328 N N . THR B 1 270 ? 33.960 20.404 6.410 1.00 24.06 269 THR B N 1
ATOM 4329 C CA . THR B 1 270 ? 33.081 19.512 7.150 1.00 22.83 269 THR B CA 1
ATOM 4330 C C . THR B 1 270 ? 33.515 18.053 7.070 1.00 28.08 269 THR B C 1
ATOM 4331 O O . THR B 1 270 ? 33.077 17.248 7.898 1.00 38.87 269 THR B O 1
ATOM 4335 N N . GLY B 1 271 ? 34.371 17.696 6.115 1.00 22.89 270 GLY B N 1
ATOM 4336 C CA . GLY B 1 271 ? 34.932 16.361 6.043 1.00 24.44 270 GLY B CA 1
ATOM 4337 C C . GLY B 1 271 ? 34.493 15.527 4.858 1.00 20.32 270 GLY B C 1
ATOM 4338 O O . GLY B 1 271 ? 34.375 14.304 4.968 1.00 21.34 270 GLY B O 1
ATOM 4339 N N . PHE B 1 272 ? 34.266 16.168 3.715 1.00 21.32 271 PHE B N 1
ATOM 4340 C CA . PHE B 1 272 ? 33.979 15.458 2.477 1.00 20.83 271 PHE B CA 1
ATOM 4341 C C . PHE B 1 272 ? 34.262 16.395 1.309 1.00 19.43 271 PHE B C 1
ATOM 4342 O O . PHE B 1 272 ? 34.276 17.618 1.483 1.00 17.83 271 PHE B O 1
ATOM 4350 N N . PRO B 1 273 ? 34.531 15.855 0.122 1.00 19.38 272 PRO B N 1
ATOM 4351 C CA . PRO B 1 273 ? 34.867 16.717 -1.018 1.00 19.09 272 PRO B CA 1
ATOM 4352 C C . PRO B 1 273 ? 33.696 17.598 -1.419 1.00 22.17 272 PRO B C 1
ATOM 4353 O O . PRO B 1 273 ? 32.532 17.199 -1.335 1.00 19.00 272 PRO B O 1
ATOM 4357 N N . ALA B 1 274 ? 34.021 18.818 -1.863 1.00 18.75 273 ALA B N 1
ATOM 4358 C CA . ALA B 1 274 ? 32.982 19.742 -2.307 1.00 16.92 273 ALA B CA 1
ATOM 4359 C C . ALA B 1 274 ? 32.167 19.162 -3.457 1.00 20.52 273 ALA B C 1
ATOM 4360 O O . ALA B 1 274 ? 31.001 19.531 -3.641 1.00 21.58 273 ALA B O 1
ATOM 4362 N N . ASP B 1 275 ? 32.751 18.242 -4.225 1.00 19.52 274 ASP B N 1
ATOM 4363 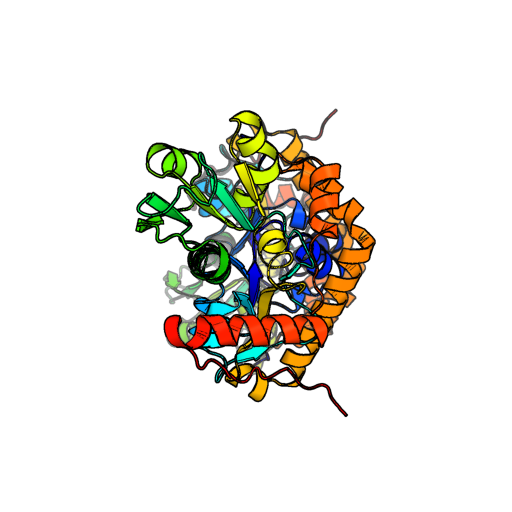C CA . ASP B 1 275 ? 32.078 17.593 -5.342 1.00 21.05 274 ASP B CA 1
ATOM 4364 C C . ASP B 1 275 ? 31.809 16.122 -5.041 1.00 20.57 274 ASP B C 1
ATOM 4365 O O . ASP B 1 275 ? 31.882 15.273 -5.932 1.00 21.10 274 ASP B O 1
ATOM 4370 N N . VAL B 1 276 ? 31.520 15.815 -3.773 1.00 22.54 275 VAL B N 1
ATOM 4371 C CA . VAL B 1 276 ? 31.252 14.445 -3.361 1.00 19.59 275 VAL B CA 1
ATOM 4372 C C . VAL B 1 276 ? 30.162 13.843 -4.238 1.00 18.23 275 VAL B C 1
ATOM 4373 O O . VAL B 1 276 ? 29.197 14.516 -4.618 1.00 18.18 275 VAL B O 1
ATOM 4377 N N . LYS B 1 277 ? 30.316 12.563 -4.564 1.00 19.11 276 LYS B N 1
ATOM 4378 C CA . LYS B 1 277 ? 29.364 11.871 -5.419 1.00 19.82 276 LYS B CA 1
ATOM 4379 C C . LYS B 1 277 ? 28.281 11.221 -4.568 1.00 23.22 276 LYS B C 1
ATOM 4380 O O . LYS B 1 277 ? 28.580 10.485 -3.623 1.00 22.62 276 LYS B O 1
ATOM 4386 N N . VAL B 1 278 ? 27.028 11.488 -4.915 1.00 19.73 277 VAL B N 1
ATOM 4387 C CA . VAL B 1 278 ? 25.878 10.902 -4.241 1.00 20.77 277 VAL B CA 1
ATOM 4388 C C . VAL B 1 278 ? 25.366 9.773 -5.123 1.00 24.35 277 VAL B C 1
ATOM 4389 O O . VAL B 1 278 ? 24.838 10.015 -6.214 1.00 26.47 277 VAL B O 1
ATOM 4393 N N . GLU B 1 279 ? 25.528 8.535 -4.661 1.00 17.67 278 GLU B N 1
ATOM 4394 C CA . GLU B 1 279 ? 25.051 7.373 -5.396 1.00 17.63 278 GLU B CA 1
ATOM 4395 C C . GLU B 1 279 ? 23.613 7.072 -4.994 1.00 23.66 278 GLU B C 1
ATOM 4396 O O . GLU B 1 279 ? 23.311 6.923 -3.805 1.00 20.44 278 GLU B O 1
ATOM 4402 N N . LEU B 1 280 ? 22.735 6.981 -5.986 1.00 21.91 279 LEU B N 1
ATOM 4403 C CA . LEU B 1 280 ? 21.323 6.709 -5.769 1.00 20.03 279 LEU B CA 1
ATOM 4404 C C . LEU B 1 280 ? 21.008 5.260 -6.115 1.00 25.58 279 LEU B C 1
ATOM 4405 O O . LEU B 1 280 ? 21.591 4.685 -7.037 1.00 18.90 279 LEU B O 1
ATOM 4410 N N . LEU B 1 281 ? 20.075 4.675 -5.365 1.00 17.78 280 LEU B N 1
ATOM 4411 C CA . LEU B 1 281 ? 19.612 3.325 -5.652 1.00 20.22 280 LEU B CA 1
ATOM 4412 C C . LEU B 1 281 ? 19.008 3.270 -7.050 1.00 19.98 280 LEU B C 1
ATOM 4413 O O . LEU B 1 281 ? 18.080 4.019 -7.368 1.00 20.25 280 LEU B O 1
ATOM 4418 N N . LYS B 1 282 ? 19.537 2.382 -7.881 1.00 20.20 281 LYS B N 1
ATOM 4419 C CA . LYS B 1 282 ? 19.088 2.407 -9.264 1.00 23.11 281 LYS B CA 1
ATOM 4420 C C . LYS B 1 282 ? 17.886 1.486 -9.448 1.00 19.44 281 LYS B C 1
ATOM 4421 O O . LYS B 1 282 ? 17.874 0.372 -8.916 1.00 24.58 281 LYS B O 1
ATOM 4427 N N . PRO B 1 283 ? 16.865 1.917 -10.182 1.00 24.32 282 PRO B N 1
ATOM 4428 C CA . PRO B 1 283 ? 15.711 1.050 -10.430 1.00 23.27 282 PRO B CA 1
ATOM 4429 C C . PRO B 1 283 ? 16.038 -0.019 -11.467 1.00 27.29 282 PRO B C 1
ATOM 4430 O O . PRO B 1 283 ? 17.045 0.038 -12.170 1.00 27.88 282 PRO B O 1
ATOM 4434 N N . LEU B 1 284 ? 15.157 -1.009 -11.540 1.00 29.07 283 LEU B N 1
ATOM 4435 C CA . LEU B 1 284 ? 15.308 -2.132 -12.454 1.00 34.33 283 LEU B CA 1
ATOM 4436 C C . LEU B 1 284 ? 14.875 -1.760 -13.872 1.00 38.70 283 LEU B C 1
ATOM 4437 O O . LEU B 1 284 ? 13.950 -0.969 -14.075 1.00 41.19 283 LEU B O 1
ATOM 4442 N N . GLU B 1 285 ? 15.556 -2.340 -14.856 1.00 41.31 284 GLU B N 1
ATOM 4443 C CA . GLU B 1 285 ? 15.190 -2.147 -16.256 1.00 41.91 284 GLU B CA 1
ATOM 4444 C C . GLU B 1 285 ? 13.995 -3.031 -16.608 1.00 42.97 284 GLU B C 1
ATOM 4445 O O . GLU B 1 285 ? 13.868 -4.144 -16.096 1.00 44.42 284 GLU B O 1
#

Organism: Streptomyces coelicolor (strain ATCC BAA-471 / A3(2) / M145) (NCBI:txid100226)